Protein AF-A0A4S4LC01-F1 (afdb_monomer_lite)

Secondary structure (DSSP, 8-state):
----------------------------------------------------HHHHHHHHHHHHHHHHHHHHHHHHHHTTSS-------------S--PPPPPP---SPPPPSEEE-SSTTPPEEEE--HHHHHHHHHHHHS-------PPP---HHHHHHHHHSB--GGGTTPBPPPTTTHHHHHHHHHHHHTHHHH-TT--PPPPTTTTSGGGGS-SS----PPPPPBPTTSSBPTTSPPTTT--SSHHHHHHH-HHHHHHHHHHHHHHHHHHHTTSTHHHHHHHHHHHHHHHHHHHHTTT-S--BBPPEEEE----TT---SSSPPTT-EEEEETTEEE--TT----HHHHHHHHHHHHHHTBGGGGGGS-HHHHHHHTTSSS------EEE--S-----B-

Sequence (405 aa):
MPLTTLDKGKGKALPEPSHVLHASQFSSSTSSESDSDSDSDSSVSDSDDEVTQEYLDSLLEKARQSIVASARSEEDAVEKKRGDEEEIIDLEPHQENQEKLPPLDPGTLPNPYIILGPTRHDGPSTVRDLDAENTEQSTSSLVAPAPPAPPNQLTKKEKKALKANTAGKDWFDLPAPAEADLPRLHREVEALRLRNQLDPKRFYRKDEGEGKGVKGLPKYFAIGTIVSTSTPFGKGSGDNLTRAERKRTLVDELVDDAEAKRYAKKKFIELQSVRGAKGRGTLAAKKAARKAKCAREMATATGSDSFELYDLRVEVICPPGETIMCGAKPGDHFTIEGEMLRLPQGQGFSIYSLGAVLPLLAAKQRVEITDCEDWDQDFQAWGDNGRATTRKVGMNTGTPGASTT

Radius of gyration: 57.88 Å; chains: 1; bounding box: 144×108×137 Å

Organism: NCBI:txid1095465

pLDDT: mean 70.65, std 19.9, range [29.0, 97.69]

Foldseek 3Di:
DDDDDDDDDDDDDDDDDDDDDDDDDDDDDDDDDDDDDDDDDDDDDDDPDPDDPVVVVVVVVVVVVVVVVVVVVVVVVVVPPPDDDDDDDDDDDDDDDDDDPDDDDPDDDDDDQFCADPDPPGDGPDGHDPVVVVVVVVVVVPPPPDDPDDPDPDDPVVVVVLCVQFPDVVVPRQGFDDPVCCVVVLVQVVCVLCVCVQDVVDHDDHDPLSPVRPVSDDRGDDDDDDDFDQDPVRDGDPPDDDPVLDDPGPVVNCVPDPVSVVVCVVVVVVVCVVVVCVDPVVVVVVVVVLVVVLVVLVVVVPPDPWFAFFKKKFFQAFDPPADAPFPADGGQIWIQQPNDIGGDPPGDDGPVLCVVCVVCRVVVRGPRNPPSPPCVVVVVVVCPPRHRHRDDIDTDPPDGPDDID

InterPro domains:
  IPR014810 Fcf2 pre-rRNA processing, C-terminal [PF08698] (164-267)
  IPR039883 Fcf2/DNTTIP2 [PTHR21686] (24-293)

Structure (mmCIF, N/CA/C/O backbone):
data_AF-A0A4S4LC01-F1
#
_entry.id   AF-A0A4S4LC01-F1
#
loop_
_atom_site.group_PDB
_atom_site.id
_atom_site.type_symbol
_atom_site.label_atom_id
_atom_site.label_alt_id
_atom_site.label_comp_id
_atom_site.label_asym_id
_atom_site.label_entity_id
_atom_site.label_seq_id
_atom_site.pdbx_PDB_ins_code
_atom_site.Cartn_x
_atom_site.Cartn_y
_atom_site.Cartn_z
_atom_site.occupancy
_atom_site.B_iso_or_equiv
_atom_site.auth_seq_id
_atom_site.auth_comp_id
_atom_site.auth_asym_id
_atom_site.auth_atom_id
_atom_site.pdbx_PDB_model_num
ATOM 1 N N . MET A 1 1 ? -0.162 52.546 9.660 1.00 31.88 1 MET A N 1
ATOM 2 C CA . MET A 1 1 ? -0.339 53.462 8.511 1.00 31.88 1 MET A CA 1
ATOM 3 C C . MET A 1 1 ? 0.711 53.089 7.472 1.00 31.88 1 MET A C 1
ATOM 5 O O . MET A 1 1 ? 1.859 53.013 7.893 1.00 31.88 1 MET A O 1
ATOM 9 N N . PRO A 1 2 ? 0.432 52.955 6.166 1.00 48.47 2 PRO A N 1
ATOM 10 C CA . PRO A 1 2 ? -0.774 52.495 5.446 1.00 48.47 2 PRO A CA 1
ATOM 11 C C . PRO A 1 2 ? -0.431 51.385 4.383 1.00 48.47 2 PRO A C 1
ATOM 13 O O . PRO A 1 2 ? 0.737 51.213 4.064 1.00 48.47 2 PRO A O 1
ATOM 16 N N . LEU A 1 3 ? -1.365 50.474 4.024 1.00 38.81 3 LEU A N 1
ATOM 17 C CA . LEU A 1 3 ? -2.082 50.327 2.712 1.00 38.81 3 LEU A CA 1
ATOM 18 C C . LEU A 1 3 ? -1.184 49.855 1.519 1.00 38.81 3 LEU A C 1
ATOM 20 O O . LEU A 1 3 ? -0.076 50.344 1.393 1.00 38.81 3 LEU A O 1
ATOM 24 N N . THR A 1 4 ? -1.511 48.963 0.561 1.00 44.16 4 THR A N 1
ATOM 25 C CA . THR A 1 4 ? -2.768 48.377 0.030 1.00 44.16 4 THR A CA 1
ATOM 26 C C . THR A 1 4 ? -2.481 47.426 -1.166 1.00 44.16 4 THR A C 1
ATOM 28 O O . THR A 1 4 ? -1.551 47.691 -1.921 1.00 44.16 4 THR A O 1
ATOM 31 N N . THR A 1 5 ? -3.403 46.470 -1.423 1.00 43.75 5 THR A N 1
ATOM 32 C CA . THR A 1 5 ? -3.877 45.912 -2.738 1.00 43.75 5 THR A CA 1
ATOM 33 C C . THR A 1 5 ? -2.944 44.963 -3.539 1.00 43.75 5 THR A C 1
ATOM 35 O O . THR A 1 5 ? -1.737 45.129 -3.504 1.00 43.75 5 THR A O 1
ATOM 38 N N . LEU A 1 6 ? -3.384 43.916 -4.265 1.00 45.28 6 LEU A N 1
ATOM 39 C CA . LEU A 1 6 ? -4.557 43.757 -5.142 1.00 45.28 6 LEU A CA 1
ATOM 40 C C . LEU A 1 6 ? -5.088 42.307 -5.253 1.00 45.28 6 LEU A C 1
ATOM 42 O O . LEU A 1 6 ? -4.345 41.329 -5.251 1.00 45.28 6 LEU A O 1
ATOM 46 N N . ASP A 1 7 ? -6.401 42.271 -5.461 1.00 41.47 7 ASP A N 1
ATOM 47 C CA . ASP A 1 7 ? -7.316 41.199 -5.852 1.00 41.47 7 ASP A CA 1
ATOM 48 C C . ASP A 1 7 ? -7.163 40.786 -7.337 1.00 41.47 7 ASP A C 1
ATOM 50 O O . ASP A 1 7 ? -6.846 41.627 -8.189 1.00 41.47 7 ASP A O 1
ATOM 54 N N . LYS A 1 8 ? -7.450 39.518 -7.679 1.00 44.72 8 LYS A N 1
ATOM 55 C CA . LYS A 1 8 ? -7.863 39.143 -9.046 1.00 44.72 8 LYS A CA 1
ATOM 56 C C . LYS A 1 8 ? -8.691 37.851 -9.066 1.00 44.72 8 LYS A C 1
ATOM 58 O O . LYS A 1 8 ? -8.165 36.756 -9.259 1.00 44.72 8 LYS A O 1
ATOM 63 N N . GLY A 1 9 ? -10.006 37.993 -8.931 1.00 37.78 9 GLY A N 1
ATOM 64 C CA . GLY A 1 9 ? -10.973 36.965 -9.318 1.00 37.78 9 GLY A CA 1
ATOM 65 C C . GLY A 1 9 ? -11.074 36.751 -10.839 1.00 37.78 9 GLY A C 1
ATOM 66 O O . GLY A 1 9 ? -10.815 37.651 -11.645 1.00 37.78 9 GLY A O 1
ATOM 67 N N . LYS A 1 10 ? -11.504 35.547 -11.240 1.00 41.69 10 LYS A N 1
ATOM 68 C CA . LYS A 1 10 ? -12.071 35.270 -12.570 1.00 41.69 10 LYS A CA 1
ATOM 69 C C . LYS A 1 10 ? -13.048 34.093 -12.478 1.00 41.69 10 LYS A C 1
ATOM 71 O O . LYS A 1 10 ? -12.635 32.951 -12.322 1.00 41.69 10 LYS A O 1
ATOM 76 N N . GLY A 1 11 ? -14.342 34.399 -12.552 1.00 37.59 11 GLY A N 1
ATOM 77 C CA . GLY A 1 11 ? -15.431 33.436 -12.718 1.00 37.59 11 GLY A CA 1
ATOM 78 C C . GLY A 1 11 ? -16.158 33.646 -14.051 1.00 37.59 11 GLY A C 1
ATOM 79 O O . GLY A 1 11 ? -16.196 34.770 -14.554 1.00 37.59 11 GLY A O 1
ATOM 80 N N . LYS A 1 12 ? -16.689 32.548 -14.610 1.00 33.56 12 LYS A N 1
ATOM 81 C CA . LYS A 1 12 ? -17.788 32.381 -15.601 1.00 33.56 12 LYS A CA 1
ATOM 82 C C . LYS A 1 12 ? -17.658 30.963 -16.191 1.00 33.56 12 LYS A C 1
ATOM 84 O O . LYS A 1 12 ? -16.534 30.538 -16.411 1.00 33.56 12 LYS A O 1
ATOM 89 N N . ALA A 1 13 ? -18.686 30.190 -16.534 1.00 33.88 13 ALA A N 1
ATOM 90 C CA . ALA A 1 13 ? -20.144 30.268 -16.433 1.00 33.88 13 ALA A CA 1
ATOM 91 C C . ALA A 1 13 ? -20.704 28.850 -16.711 1.00 33.88 13 ALA A C 1
ATOM 93 O O . ALA A 1 13 ? -20.060 28.068 -17.409 1.00 33.88 13 ALA A O 1
ATOM 94 N N . LEU A 1 14 ? -21.896 28.559 -16.184 1.00 39.09 14 LEU A N 1
ATOM 95 C CA . LEU A 1 14 ? -22.759 27.421 -16.543 1.00 39.09 14 LEU A CA 1
ATOM 96 C C . LEU A 1 14 ? -23.264 27.521 -17.996 1.00 39.09 14 LEU A C 1
ATOM 98 O O . LEU A 1 14 ? -23.320 28.625 -18.550 1.00 39.09 14 LEU A O 1
ATOM 102 N N . PRO A 1 15 ? -23.714 26.394 -18.573 1.00 47.09 15 PRO A N 1
ATOM 103 C CA . PRO A 1 15 ? -25.130 26.337 -18.946 1.00 47.09 15 PRO A CA 1
ATOM 104 C C . PRO A 1 15 ? -25.847 25.024 -18.563 1.00 47.09 15 PRO A C 1
ATOM 106 O O . PRO A 1 15 ? -25.236 23.972 -18.394 1.00 47.09 15 PRO A O 1
ATOM 109 N N . GLU A 1 16 ? -27.165 25.173 -18.430 1.00 37.38 16 GLU A N 1
ATOM 110 C CA . GLU A 1 16 ? -28.229 24.232 -18.037 1.00 37.38 16 GLU A CA 1
ATOM 111 C C . GLU A 1 16 ? -28.515 23.087 -19.051 1.00 37.38 16 GLU A C 1
ATOM 113 O O . GLU A 1 16 ? -28.022 23.125 -20.184 1.00 37.38 16 GLU A O 1
ATOM 118 N N . PRO A 1 17 ? -29.312 22.065 -18.656 1.00 46.53 17 PRO A N 1
ATOM 119 C CA . PRO A 1 17 ? -29.420 20.762 -19.309 1.00 46.53 17 PRO A CA 1
ATOM 120 C C . PRO A 1 17 ? -30.571 20.665 -20.324 1.00 46.53 17 PRO A C 1
ATOM 122 O O . PRO A 1 17 ? -31.572 21.373 -20.243 1.00 46.53 17 PRO A O 1
ATOM 125 N N . SER A 1 18 ? -30.463 19.710 -21.253 1.00 34.94 18 SER A N 1
ATOM 126 C CA . SER A 1 18 ? -31.566 19.298 -22.131 1.00 34.94 18 SER A CA 1
ATOM 127 C C . SER A 1 18 ? -31.910 17.822 -21.913 1.00 34.94 18 SER A C 1
ATOM 129 O O . SER A 1 18 ? -31.060 16.939 -22.000 1.00 34.94 18 SER A O 1
ATOM 131 N N . HIS A 1 19 ? -33.182 17.584 -21.592 1.00 33.78 19 HIS A N 1
ATOM 132 C CA . HIS A 1 19 ? -33.854 16.288 -21.585 1.00 33.78 19 HIS A CA 1
ATOM 133 C C . HIS A 1 19 ? 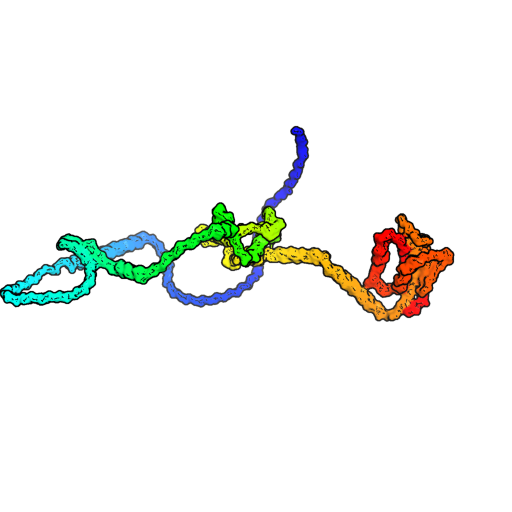-34.205 15.871 -23.017 1.00 33.78 19 HIS A C 1
ATOM 135 O O . HIS A 1 19 ? -34.860 16.652 -23.701 1.00 33.78 19 HIS A O 1
ATOM 141 N N . VAL A 1 20 ? -33.915 14.625 -23.414 1.00 32.06 20 VAL A N 1
ATOM 142 C CA . VAL A 1 20 ? -34.730 13.871 -24.390 1.00 32.06 20 VAL A CA 1
ATOM 143 C C . VAL A 1 20 ? -34.716 12.378 -24.029 1.00 32.06 20 VAL A C 1
ATOM 145 O O . VAL A 1 20 ? -33.681 11.817 -23.677 1.00 32.06 20 VAL A O 1
ATOM 148 N N . LEU A 1 21 ? -35.908 11.781 -24.077 1.00 30.89 21 LEU A N 1
ATOM 149 C CA . LEU A 1 21 ? -36.285 10.402 -23.750 1.00 30.89 21 LEU A CA 1
ATOM 150 C C . LEU A 1 21 ? -36.171 9.437 -24.951 1.00 30.89 21 LEU A C 1
ATOM 152 O O . LEU A 1 21 ? -36.138 9.885 -26.094 1.00 30.89 21 LEU A O 1
ATOM 156 N N . HIS A 1 22 ? -36.324 8.141 -24.630 1.00 29.25 22 HIS A N 1
ATOM 157 C CA . HIS A 1 22 ? -36.498 6.925 -25.457 1.00 29.25 22 HIS A CA 1
ATOM 158 C C . HIS A 1 22 ? -35.213 6.190 -25.866 1.00 29.25 22 HIS A C 1
ATOM 160 O O . HIS A 1 22 ? -34.226 6.817 -26.216 1.00 29.25 22 HIS A O 1
ATOM 166 N N . ALA A 1 23 ? -35.153 4.861 -25.970 1.00 29.00 23 ALA A N 1
ATOM 167 C CA . ALA A 1 23 ? -35.898 3.697 -25.467 1.00 29.00 23 ALA A CA 1
ATOM 168 C C . ALA A 1 23 ? -35.229 2.470 -26.128 1.00 29.00 23 ALA A C 1
ATOM 170 O O . ALA A 1 23 ? -34.835 2.578 -27.285 1.00 29.00 23 ALA A O 1
ATOM 171 N N . SER A 1 24 ? -35.226 1.312 -25.444 1.00 32.03 24 SER A N 1
ATOM 172 C CA . SER A 1 24 ? -35.068 -0.069 -25.980 1.00 32.03 24 SER A CA 1
ATOM 173 C C . SER A 1 24 ? -33.744 -0.441 -26.689 1.00 32.03 24 SER A C 1
ATOM 175 O O . SER A 1 24 ? -33.171 0.376 -27.387 1.00 32.03 24 SER A O 1
ATOM 177 N N . GLN A 1 25 ? -33.174 -1.651 -26.648 1.00 29.80 25 GLN A N 1
ATOM 178 C CA . GLN A 1 25 ? -33.437 -2.973 -26.048 1.00 29.80 25 GLN A CA 1
ATOM 179 C C . GLN A 1 25 ? -32.211 -3.885 -26.385 1.00 29.80 25 GLN A C 1
ATOM 181 O O . GLN A 1 25 ? -31.361 -3.476 -27.173 1.00 29.80 25 GLN A O 1
ATOM 186 N N . PHE A 1 26 ? -32.210 -5.128 -25.861 1.00 29.45 26 PHE A N 1
ATOM 187 C CA . PHE A 1 26 ? -31.339 -6.310 -26.121 1.00 29.45 26 PHE A CA 1
ATOM 188 C C . PHE A 1 26 ? -30.056 -6.427 -25.262 1.00 29.45 26 PHE A C 1
ATOM 190 O O . PHE A 1 26 ? -29.102 -5.683 -25.448 1.00 29.45 26 PHE A O 1
ATOM 197 N N . SER A 1 27 ? -30.079 -7.188 -24.147 1.00 31.52 27 SER A N 1
ATOM 198 C CA . SER A 1 27 ? -29.925 -8.667 -23.963 1.00 31.52 27 SER A CA 1
ATOM 199 C C . SER A 1 27 ? -28.463 -9.130 -24.118 1.00 31.52 27 SER A C 1
ATOM 201 O O . SER A 1 27 ? -27.806 -8.698 -25.051 1.00 31.52 27 SER A O 1
ATOM 203 N N . SER A 1 28 ? -27.867 -10.007 -23.308 1.00 32.81 28 SER A N 1
ATOM 204 C CA . SER A 1 28 ? -28.393 -11.228 -22.686 1.00 32.81 28 SER A CA 1
ATOM 205 C C . SER A 1 28 ? -27.539 -11.654 -21.480 1.00 32.81 28 SER A C 1
ATOM 207 O O . SER A 1 28 ? -26.310 -11.676 -21.556 1.00 32.81 28 SER A O 1
ATOM 209 N N . SER A 1 29 ? -28.208 -12.045 -20.401 1.00 32.53 29 SER A N 1
ATOM 210 C CA . SER A 1 29 ? -27.689 -12.751 -19.230 1.00 32.53 29 SER A CA 1
ATOM 211 C C . SER A 1 29 ? -27.682 -14.268 -19.461 1.00 32.53 29 SER A C 1
ATOM 213 O O . SER A 1 29 ? -28.553 -14.801 -20.144 1.00 32.53 29 SER A O 1
ATOM 215 N N . THR A 1 30 ? -26.727 -14.969 -18.848 1.00 36.34 30 THR A N 1
ATOM 216 C CA . THR A 1 30 ? -26.763 -16.426 -18.657 1.00 36.34 30 THR A CA 1
ATOM 217 C C . THR A 1 30 ? -26.723 -16.708 -17.156 1.00 36.34 30 THR A C 1
ATOM 219 O O . THR A 1 30 ? -25.659 -16.631 -16.541 1.00 36.34 30 THR A O 1
ATOM 222 N N . SER A 1 31 ? -27.877 -17.002 -16.568 1.00 35.31 31 SER A N 1
ATOM 223 C CA . SER A 1 31 ? -28.020 -17.600 -15.239 1.00 35.31 31 SER A CA 1
ATOM 224 C C . SER A 1 31 ? -28.589 -19.006 -15.419 1.00 35.31 31 SER A C 1
ATOM 226 O O . SER A 1 31 ? -29.489 -19.228 -16.225 1.00 35.31 31 SER A O 1
ATOM 228 N N . SER A 1 32 ? -27.993 -19.966 -14.720 1.00 35.75 32 SER A N 1
ATOM 229 C CA . SER A 1 32 ? -28.480 -21.340 -14.604 1.00 35.75 32 SER A CA 1
ATOM 230 C C . SER A 1 32 ? -28.806 -21.535 -13.136 1.00 35.75 32 SER A C 1
ATOM 232 O O . SER A 1 32 ? -27.911 -21.537 -12.294 1.00 35.75 32 SER A O 1
ATOM 234 N N . GLU A 1 33 ? -30.098 -21.602 -12.850 1.00 35.25 33 GLU A N 1
ATOM 235 C CA . GLU A 1 33 ? -30.651 -21.847 -11.524 1.00 35.25 33 GLU A CA 1
ATOM 236 C C . GLU A 1 33 ? -31.320 -23.222 -11.578 1.00 35.25 33 GLU A C 1
ATOM 238 O O . GLU A 1 33 ? -31.862 -23.632 -12.609 1.00 35.25 33 GLU A O 1
ATOM 243 N N . SER A 1 34 ? -31.178 -23.992 -10.509 1.00 34.97 34 SER A N 1
ATOM 244 C CA . SER A 1 34 ? -31.806 -25.297 -10.346 1.00 34.97 34 SER A CA 1
ATOM 245 C C . SER A 1 34 ? -32.346 -25.343 -8.930 1.00 34.97 34 SER A C 1
ATOM 247 O O . SER A 1 34 ? -31.584 -25.514 -7.980 1.00 34.97 34 SER A O 1
ATOM 249 N N . ASP A 1 35 ? -33.654 -25.141 -8.833 1.00 34.28 35 ASP A N 1
ATOM 250 C CA . ASP A 1 35 ? -34.466 -25.386 -7.653 1.00 34.28 35 ASP A CA 1
ATOM 251 C C . ASP A 1 35 ? -34.874 -26.864 -7.594 1.00 34.28 35 ASP A C 1
ATOM 253 O O . ASP A 1 35 ? -34.989 -27.563 -8.607 1.00 34.28 35 ASP A O 1
ATOM 257 N N . SER A 1 36 ? -35.085 -27.360 -6.382 1.00 37.19 36 SER A N 1
ATOM 258 C CA . SER A 1 36 ? -35.841 -28.582 -6.134 1.00 37.19 36 SER A CA 1
ATOM 259 C C . SER A 1 36 ? -36.666 -28.381 -4.875 1.00 37.19 36 SER A C 1
ATOM 261 O O . SER A 1 36 ? -36.130 -28.319 -3.768 1.00 37.19 36 SER A O 1
ATOM 263 N N . ASP A 1 37 ? -37.967 -28.270 -5.110 1.00 37.41 37 ASP A N 1
ATOM 264 C CA . ASP A 1 37 ? -39.054 -28.215 -4.146 1.00 37.41 37 ASP A CA 1
ATOM 265 C C . ASP A 1 37 ? -39.381 -29.597 -3.564 1.00 37.41 37 ASP A C 1
ATOM 267 O O . ASP A 1 37 ? -39.192 -30.639 -4.202 1.00 37.41 37 ASP A O 1
ATOM 271 N N . SER A 1 38 ? -39.966 -29.601 -2.367 1.00 37.34 38 SER A N 1
ATOM 272 C CA . SER A 1 38 ? -41.023 -30.553 -2.016 1.00 37.34 38 SER A CA 1
ATOM 273 C C . SER A 1 38 ? -41.898 -29.985 -0.904 1.00 37.34 38 SER A C 1
ATOM 275 O O . SER A 1 38 ? -41.454 -29.790 0.229 1.00 37.34 38 SER A O 1
ATOM 277 N N . ASP A 1 39 ? -43.148 -29.755 -1.290 1.00 37.88 39 ASP A N 1
ATOM 278 C CA . ASP A 1 39 ? -44.285 -29.293 -0.506 1.00 37.88 39 ASP A CA 1
ATOM 279 C C . ASP A 1 39 ? -44.906 -30.382 0.381 1.00 37.88 39 ASP A C 1
ATOM 281 O O . ASP A 1 39 ? -44.820 -31.587 0.123 1.00 37.88 39 ASP A O 1
ATOM 285 N N . SER A 1 40 ? -45.663 -29.939 1.384 1.00 37.62 40 SER A N 1
ATOM 286 C CA . SER A 1 40 ? -46.911 -30.603 1.767 1.00 37.62 40 SER A CA 1
ATOM 287 C C . SER A 1 40 ? -47.914 -29.568 2.267 1.00 37.62 40 SER A C 1
ATOM 289 O O . SER A 1 40 ? -47.728 -28.938 3.307 1.00 37.62 40 SER A O 1
ATOM 291 N N . ASP A 1 41 ? -48.963 -29.423 1.463 1.00 42.91 41 ASP A N 1
ATOM 292 C CA . ASP A 1 41 ? -50.155 -28.602 1.632 1.00 42.91 41 ASP A CA 1
ATOM 293 C C . ASP A 1 41 ? -51.003 -28.987 2.853 1.00 42.91 41 ASP A C 1
ATOM 295 O O . ASP A 1 41 ? -51.265 -30.164 3.115 1.00 42.91 41 ASP A O 1
ATOM 299 N N . SER A 1 42 ? -51.599 -27.976 3.488 1.00 34.59 42 SER A N 1
ATOM 300 C CA . SER A 1 42 ? -52.996 -28.088 3.907 1.00 34.59 42 SER A CA 1
ATOM 301 C C . SER A 1 42 ? -53.696 -26.752 3.678 1.00 34.59 42 SER A C 1
ATOM 303 O O . SER A 1 42 ? -53.403 -25.752 4.332 1.00 34.59 42 SER A O 1
ATOM 305 N N . SER A 1 43 ? -54.619 -26.765 2.726 1.00 45.53 43 SER A N 1
ATOM 306 C CA . SER A 1 43 ? -55.471 -25.658 2.322 1.00 45.53 43 SER A CA 1
ATOM 307 C C . SER A 1 43 ? -56.417 -25.199 3.433 1.00 45.53 43 SER A C 1
ATOM 309 O O . SER A 1 43 ? -57.161 -26.010 3.989 1.00 45.53 43 SER A O 1
ATOM 311 N N . VAL A 1 44 ? -56.522 -23.889 3.626 1.00 38.94 44 VAL A N 1
ATOM 312 C CA . VAL A 1 44 ? -57.769 -23.252 4.056 1.00 38.94 44 VAL A CA 1
ATOM 313 C C . VAL A 1 44 ? -57.952 -21.984 3.232 1.00 38.94 44 VAL A C 1
ATOM 315 O O . VAL A 1 44 ? -57.072 -21.135 3.139 1.00 38.94 44 VAL A O 1
ATOM 318 N N . SER A 1 45 ? -59.090 -21.959 2.549 1.00 42.19 45 SER A N 1
ATOM 319 C CA . SER A 1 45 ? -59.569 -20.903 1.673 1.00 42.19 45 SER A CA 1
ATOM 320 C C . SER A 1 45 ? -59.956 -19.695 2.522 1.00 42.19 45 SER A C 1
ATOM 322 O O . SER A 1 45 ? -60.908 -19.783 3.295 1.00 42.19 45 SER A O 1
ATOM 324 N N . ASP A 1 46 ? -59.231 -18.589 2.381 1.00 40.03 46 ASP A N 1
ATOM 325 C CA . ASP A 1 46 ? -59.594 -17.299 2.967 1.00 40.03 46 ASP A CA 1
ATOM 326 C C . ASP A 1 46 ? -60.625 -16.648 2.035 1.00 40.03 46 ASP A C 1
ATOM 328 O O . ASP A 1 46 ? -60.337 -16.333 0.879 1.00 40.03 46 ASP A O 1
ATOM 332 N N . SER A 1 47 ? -61.879 -16.602 2.480 1.00 45.03 47 SER A N 1
ATOM 333 C CA . SER A 1 47 ? -62.938 -15.829 1.834 1.00 45.03 47 SER A CA 1
ATOM 334 C C . SER A 1 47 ? -63.191 -14.620 2.717 1.00 45.03 47 SER A C 1
ATOM 336 O O . SER A 1 47 ? -63.666 -14.766 3.841 1.00 45.03 47 SER A O 1
ATOM 338 N N . ASP A 1 48 ? -62.823 -13.445 2.211 1.00 50.56 48 ASP A N 1
ATOM 339 C CA . ASP A 1 48 ? -63.124 -12.147 2.806 1.00 50.56 48 ASP A CA 1
ATOM 340 C C . ASP A 1 48 ? -64.646 -11.909 2.778 1.00 50.56 48 ASP A C 1
ATOM 342 O O . ASP A 1 48 ? -65.177 -11.269 1.869 1.00 50.56 48 ASP A O 1
ATOM 346 N N . ASP A 1 49 ? -65.368 -12.446 3.760 1.00 52.84 49 ASP A N 1
ATOM 347 C CA . ASP A 1 49 ? -66.742 -12.032 4.032 1.00 52.84 49 ASP A CA 1
ATOM 348 C C . ASP A 1 49 ? -66.703 -10.718 4.826 1.00 52.84 49 ASP A C 1
ATOM 350 O O . ASP A 1 49 ? -66.311 -10.666 5.996 1.00 52.84 49 ASP A O 1
ATOM 354 N N . GLU A 1 50 ? -67.096 -9.625 4.170 1.00 59.16 50 GLU A N 1
ATOM 355 C CA . GLU A 1 50 ? -67.267 -8.316 4.794 1.00 59.16 50 GLU A CA 1
ATOM 356 C C . GLU A 1 50 ? -68.184 -8.438 6.024 1.00 59.16 50 GLU A C 1
ATOM 358 O O . GLU A 1 50 ? -69.311 -8.930 5.943 1.00 59.16 50 GLU A O 1
ATOM 363 N N . VAL A 1 51 ? -67.692 -7.991 7.185 1.00 66.38 51 VAL A N 1
ATOM 364 C CA . VAL A 1 51 ? -68.390 -8.064 8.477 1.00 66.38 51 VAL A CA 1
ATOM 365 C C . VAL A 1 51 ? -69.656 -7.207 8.429 1.00 66.38 51 VAL A C 1
ATOM 367 O O . VAL A 1 51 ? -69.641 -6.011 8.724 1.00 66.38 51 VAL A O 1
ATOM 370 N N . THR A 1 52 ? -70.771 -7.819 8.044 1.00 79.31 52 THR A N 1
ATOM 371 C CA . THR A 1 52 ? -72.086 -7.183 8.084 1.00 79.31 52 THR A CA 1
ATOM 372 C C . THR A 1 52 ? -72.592 -7.130 9.523 1.00 79.31 52 THR A C 1
ATOM 374 O O . THR A 1 52 ? -72.339 -8.017 10.342 1.00 79.31 52 THR A O 1
ATOM 377 N N . GLN A 1 53 ? -73.316 -6.065 9.857 1.00 80.69 53 GLN A N 1
ATOM 378 C CA . GLN A 1 53 ? -73.821 -5.841 11.213 1.00 80.69 53 GLN A CA 1
ATOM 379 C C . GLN A 1 53 ? -74.775 -6.963 11.666 1.00 80.69 53 GLN A C 1
ATOM 381 O O . GLN A 1 53 ? -74.759 -7.360 12.827 1.00 80.69 53 GLN A O 1
ATOM 386 N N . GLU A 1 54 ? -75.492 -7.571 10.719 1.00 82.94 54 GLU A N 1
ATOM 387 C CA . GLU A 1 54 ? -76.367 -8.725 10.949 1.00 82.94 54 GLU A CA 1
ATOM 388 C C . GLU A 1 54 ? -75.596 -9.989 11.373 1.00 82.94 54 GLU A C 1
ATOM 390 O O . GLU A 1 54 ? -76.090 -10.781 12.179 1.00 82.94 54 GLU A O 1
ATOM 395 N N . TYR A 1 55 ? -74.361 -10.175 10.891 1.00 86.19 55 TYR A N 1
ATOM 396 C CA . TYR A 1 55 ? -73.514 -11.300 11.295 1.00 86.19 55 TYR A CA 1
ATOM 397 C C . TYR A 1 55 ? -73.010 -11.148 12.737 1.00 86.19 55 TYR A C 1
ATOM 399 O O . TYR A 1 55 ? -72.988 -12.119 13.497 1.00 86.19 55 TYR A O 1
ATOM 407 N N . LEU A 1 56 ? -72.666 -9.922 13.148 1.00 89.44 56 LEU A N 1
ATOM 408 C CA . LEU A 1 56 ? -72.289 -9.627 14.534 1.00 89.44 56 LEU A CA 1
ATOM 409 C C . LEU A 1 56 ? -73.471 -9.797 15.492 1.00 89.44 56 LEU A C 1
ATOM 411 O O . LEU A 1 56 ? -73.301 -10.378 16.566 1.00 89.44 56 LEU A O 1
ATOM 415 N N . ASP A 1 57 ? -74.663 -9.355 15.088 1.00 91.56 57 ASP A N 1
ATOM 416 C CA . ASP A 1 57 ? -75.882 -9.522 15.879 1.00 91.56 57 ASP A CA 1
ATOM 417 C C . ASP A 1 57 ? -76.249 -11.009 16.025 1.00 91.56 57 ASP A C 1
ATOM 419 O O . ASP A 1 57 ? -76.514 -11.468 17.137 1.00 91.56 57 ASP A O 1
ATOM 423 N N . SER A 1 58 ? -76.129 -11.801 14.952 1.00 92.12 58 SER A N 1
ATOM 424 C CA . SER A 1 58 ? -76.284 -13.266 14.984 1.00 92.12 58 SER A CA 1
ATOM 425 C C . SER A 1 58 ? -75.308 -13.942 15.958 1.00 92.12 58 SER A C 1
ATOM 427 O O . SER A 1 58 ? -75.689 -14.822 16.740 1.00 92.12 58 SER A O 1
ATOM 429 N N . LEU A 1 59 ? -74.045 -13.504 15.974 1.00 89.81 59 LEU A N 1
ATOM 430 C CA . LEU A 1 59 ? -73.025 -14.048 16.871 1.00 89.81 59 LEU A CA 1
ATOM 431 C C . LEU A 1 59 ? -73.295 -13.682 18.343 1.00 89.81 59 LEU A C 1
ATOM 433 O O . LEU A 1 59 ? -73.135 -14.525 19.231 1.00 89.81 59 LEU A O 1
ATOM 437 N N . LEU A 1 60 ? -73.763 -12.458 18.602 1.00 90.38 60 LEU A N 1
ATOM 438 C CA . LEU A 1 60 ? -74.195 -11.995 19.926 1.00 90.38 60 LEU A CA 1
ATOM 439 C C . LEU A 1 60 ? -75.422 -12.760 20.433 1.00 90.38 60 LEU A C 1
ATOM 441 O O . LEU A 1 60 ? -75.475 -13.137 21.606 1.00 90.38 60 LEU A O 1
ATOM 445 N N . GLU A 1 61 ? -76.392 -13.029 19.562 1.00 93.56 61 GLU A N 1
ATOM 446 C CA . GLU A 1 61 ? -77.584 -13.813 19.889 1.00 93.56 61 GLU A CA 1
ATOM 447 C C . GLU A 1 61 ? -77.208 -15.254 20.261 1.00 93.56 61 GLU A C 1
ATOM 449 O O . GLU A 1 61 ? -77.677 -15.795 21.266 1.00 93.56 61 GLU A O 1
ATOM 454 N N . LYS A 1 62 ? -76.273 -15.850 19.512 1.00 93.56 62 LYS A N 1
ATOM 455 C CA . LYS A 1 62 ? -75.744 -17.193 19.779 1.00 93.56 62 LYS A CA 1
ATOM 456 C C . LYS A 1 62 ? -74.986 -17.258 21.108 1.00 93.56 62 LYS A C 1
ATOM 458 O O . LYS A 1 62 ? -75.167 -18.207 21.873 1.00 93.56 62 LYS A O 1
ATOM 463 N N . ALA A 1 63 ? -74.203 -16.226 21.428 1.00 90.00 63 ALA A N 1
ATOM 464 C CA . ALA A 1 63 ? -73.532 -16.110 22.721 1.00 90.00 63 ALA A CA 1
ATOM 465 C C . ALA A 1 63 ? -74.543 -15.989 23.877 1.00 90.00 63 ALA A C 1
ATOM 467 O O . ALA A 1 63 ? -74.425 -16.699 24.877 1.00 90.00 63 ALA A O 1
ATOM 468 N N . ARG A 1 64 ? -75.601 -15.178 23.726 1.00 91.00 64 ARG A N 1
ATOM 469 C CA . ARG A 1 64 ? -76.678 -15.070 24.730 1.00 91.00 64 ARG A CA 1
ATOM 470 C C . ARG A 1 64 ? -77.384 -16.403 24.962 1.00 91.00 64 ARG A C 1
ATOM 472 O O . ARG A 1 64 ? -77.602 -16.776 26.111 1.00 91.00 64 ARG A O 1
ATOM 479 N N . GLN A 1 65 ? -77.688 -17.149 23.900 1.00 91.44 65 GLN A N 1
ATOM 480 C CA . GLN A 1 65 ? -78.299 -18.475 24.021 1.00 91.44 65 GLN A CA 1
ATOM 481 C C . GLN A 1 65 ? -77.383 -19.472 24.736 1.00 91.44 65 GLN A C 1
ATOM 483 O O . GLN A 1 65 ? -77.873 -20.253 25.547 1.00 91.44 65 GLN A O 1
ATOM 488 N N . SER A 1 66 ? -76.064 -19.415 24.512 1.00 83.50 66 SER A N 1
ATOM 489 C CA . SER A 1 66 ? -75.119 -20.263 25.250 1.00 83.50 66 SER A CA 1
ATOM 490 C C . SER A 1 66 ? -75.028 -19.917 26.735 1.00 83.50 66 SER A C 1
ATOM 492 O O . SER A 1 66 ? -74.953 -20.833 27.543 1.00 83.50 66 SER A O 1
ATOM 494 N N . ILE A 1 67 ? -75.119 -18.633 27.105 1.00 84.38 67 ILE A N 1
ATOM 495 C CA . ILE A 1 67 ? -75.129 -18.205 28.513 1.00 84.38 67 ILE A CA 1
ATOM 496 C C . ILE A 1 67 ? -76.429 -18.644 29.194 1.00 84.38 67 ILE A C 1
ATOM 498 O O . ILE A 1 67 ? -76.411 -19.096 30.331 1.00 84.38 67 ILE A O 1
ATOM 502 N N . VAL A 1 68 ? -77.569 -18.565 28.500 1.00 86.31 68 VAL A N 1
ATOM 503 C CA . VAL A 1 68 ? -78.843 -19.075 29.033 1.00 86.31 68 VAL A CA 1
ATOM 504 C C . VAL A 1 68 ? -78.819 -20.601 29.148 1.00 86.31 68 VAL A C 1
ATOM 506 O O . VAL A 1 68 ? -79.331 -21.145 30.121 1.00 86.31 68 VAL A O 1
ATOM 509 N N . ALA A 1 69 ? -78.212 -21.305 28.190 1.00 77.31 69 ALA A N 1
ATOM 510 C CA . ALA A 1 69 ? -78.045 -22.753 28.261 1.00 77.31 69 ALA A CA 1
ATOM 511 C C . ALA A 1 69 ? -77.093 -23.165 29.395 1.00 77.31 69 ALA A C 1
ATOM 513 O O . ALA A 1 69 ? -77.389 -24.124 30.104 1.00 77.31 69 ALA A O 1
ATOM 514 N N . SER A 1 70 ? -76.001 -22.421 29.614 1.00 75.62 70 SER A N 1
ATOM 515 C CA . SER A 1 70 ? -75.074 -22.681 30.716 1.00 75.62 70 SER A CA 1
ATOM 516 C C . SER A 1 70 ? -75.698 -22.349 32.071 1.00 75.62 70 SER A C 1
ATOM 518 O O . SER A 1 70 ? -75.584 -23.147 32.992 1.00 75.62 70 SER A O 1
ATOM 520 N N . ALA A 1 71 ? -76.443 -21.244 32.179 1.00 74.56 71 ALA A N 1
ATOM 521 C CA . ALA A 1 71 ? -77.178 -20.888 33.392 1.00 74.56 71 ALA A CA 1
ATOM 522 C C . ALA A 1 71 ? -78.256 -21.931 33.728 1.00 74.56 71 ALA A C 1
ATOM 524 O O . ALA A 1 71 ? -78.367 -22.342 34.875 1.00 74.56 71 ALA A O 1
ATOM 525 N N . ARG A 1 72 ? -78.980 -22.453 32.727 1.00 67.75 72 ARG A N 1
ATOM 526 C CA . ARG A 1 72 ? -79.911 -23.578 32.927 1.00 67.75 72 ARG A CA 1
ATOM 527 C C . ARG A 1 72 ? -79.195 -24.857 33.368 1.00 67.75 72 ARG A C 1
ATOM 529 O O . ARG A 1 72 ? -79.708 -25.566 34.223 1.00 67.75 72 ARG A O 1
ATOM 536 N N . SER A 1 73 ? -77.993 -25.128 32.850 1.00 58.88 73 SER A N 1
ATOM 537 C CA . SER A 1 73 ? -77.185 -26.269 33.307 1.00 58.88 73 SER A CA 1
ATOM 538 C C . SER A 1 73 ? -76.584 -26.084 34.708 1.00 58.88 73 SER A C 1
ATOM 540 O O . SER A 1 73 ? -76.300 -27.072 35.380 1.00 58.88 73 SER A O 1
ATOM 542 N N . GLU A 1 74 ? -76.414 -24.840 35.166 1.00 55.38 74 GLU A N 1
ATOM 543 C CA . GLU A 1 74 ? -75.989 -24.508 36.532 1.00 55.38 74 GLU A CA 1
ATOM 544 C C . GLU A 1 74 ? -77.168 -24.527 37.523 1.00 55.38 74 GLU A C 1
ATOM 546 O O . GLU A 1 74 ? -76.987 -24.944 38.666 1.00 55.38 74 GLU A O 1
ATOM 551 N N . GLU A 1 75 ? -78.387 -24.187 37.089 1.00 51.00 75 GLU A N 1
ATOM 552 C CA . GLU A 1 75 ? -79.617 -24.336 37.884 1.00 51.00 75 GLU A CA 1
ATOM 553 C C . GLU A 1 75 ? -79.992 -25.823 38.093 1.00 51.00 75 GLU A C 1
ATOM 555 O O . GLU A 1 75 ? -80.294 -26.216 39.221 1.00 51.00 75 GLU A O 1
ATOM 560 N N . ASP A 1 76 ? -79.810 -26.688 37.083 1.00 47.31 76 ASP A N 1
ATOM 561 C CA . ASP A 1 76 ? -79.979 -28.154 37.200 1.00 47.31 76 ASP A CA 1
ATOM 562 C C . ASP A 1 76 ? -78.880 -28.845 38.052 1.00 47.31 76 ASP A C 1
ATOM 564 O O . ASP A 1 76 ? -79.026 -30.000 38.468 1.00 47.31 76 ASP A O 1
ATOM 568 N N . ALA A 1 77 ? -77.770 -28.154 38.352 1.00 48.34 77 ALA A N 1
ATOM 569 C CA . ALA A 1 77 ? -76.677 -28.660 39.193 1.00 48.34 77 ALA A CA 1
ATOM 570 C C . ALA A 1 77 ? -76.776 -28.222 40.670 1.00 48.34 77 ALA A C 1
ATOM 572 O O . ALA A 1 77 ? -76.113 -28.810 41.531 1.00 48.34 77 ALA A O 1
ATOM 573 N N . VAL A 1 78 ? -77.625 -27.237 40.990 1.00 43.59 78 VAL A N 1
ATOM 574 C CA . VAL A 1 78 ? -77.850 -26.746 42.365 1.00 43.59 78 VAL A CA 1
ATOM 575 C C . VAL A 1 78 ? -79.080 -27.393 43.030 1.00 43.59 78 VAL A C 1
ATOM 577 O O . VAL A 1 78 ? -79.163 -27.414 44.258 1.00 43.59 78 VAL A O 1
ATOM 580 N N . GLU A 1 79 ? -79.951 -28.077 42.279 1.00 44.47 79 GLU A N 1
ATOM 581 C CA . GLU A 1 79 ? -81.008 -28.949 42.835 1.00 44.47 79 GLU A CA 1
ATOM 582 C C . GLU A 1 79 ? -80.532 -30.363 43.240 1.00 44.47 79 GLU A C 1
ATOM 584 O O . GLU A 1 79 ? -81.311 -31.156 43.763 1.00 44.47 79 GLU A O 1
ATOM 589 N N . LYS A 1 80 ? -79.236 -30.686 43.094 1.00 43.41 80 LYS A N 1
ATOM 590 C CA . LYS A 1 80 ? -78.669 -32.009 43.442 1.00 43.41 80 LYS A CA 1
ATOM 591 C C . LYS A 1 80 ? -77.675 -32.012 44.609 1.00 43.41 80 LYS A C 1
ATOM 593 O O . LYS A 1 80 ? -76.841 -32.910 44.722 1.00 43.41 80 LYS A O 1
ATOM 598 N N . LYS A 1 81 ? -77.767 -31.016 45.498 1.00 36.59 81 LYS A N 1
ATOM 599 C CA . LYS A 1 81 ? -77.022 -30.986 46.773 1.00 36.59 81 LYS A CA 1
ATOM 600 C C . LYS A 1 81 ? -77.789 -30.294 47.911 1.00 36.59 81 LYS A C 1
ATOM 602 O O . LYS A 1 81 ? -77.232 -29.507 48.673 1.00 36.59 81 LYS A O 1
ATOM 607 N N . ARG A 1 82 ? -79.082 -30.603 48.028 1.00 39.25 82 ARG A N 1
ATOM 608 C CA . ARG A 1 82 ? -79.906 -30.390 49.227 1.00 39.25 82 ARG A CA 1
ATOM 609 C C . ARG A 1 82 ? -80.843 -31.585 49.380 1.00 39.25 82 ARG A C 1
ATOM 611 O O . ARG A 1 82 ? -81.797 -31.703 48.623 1.00 39.25 82 ARG A O 1
ATOM 618 N N . GLY A 1 83 ? -80.547 -32.451 50.341 1.00 32.62 83 GLY A N 1
ATOM 619 C CA . GLY A 1 83 ? -81.370 -33.608 50.677 1.00 32.62 83 GLY A CA 1
ATOM 620 C C . GLY A 1 83 ? -80.509 -34.827 50.953 1.00 32.62 83 GLY A C 1
ATOM 621 O O . GLY A 1 83 ? -80.295 -35.610 50.046 1.00 32.62 83 GLY A O 1
ATOM 622 N N . ASP A 1 84 ? -79.994 -34.914 52.176 1.00 35.00 84 ASP A N 1
ATOM 623 C CA . ASP A 1 84 ? -79.722 -36.167 52.888 1.00 35.00 84 ASP A CA 1
ATOM 624 C C . ASP A 1 84 ? -79.730 -35.795 54.380 1.00 35.00 84 ASP A C 1
ATOM 626 O O . ASP A 1 84 ? -78.702 -35.499 54.990 1.00 35.00 84 ASP A O 1
ATOM 630 N N . GLU A 1 85 ? -80.943 -35.680 54.925 1.00 36.81 85 GLU A N 1
ATOM 631 C CA . GLU A 1 85 ? -81.206 -35.664 56.361 1.00 36.81 85 GLU A CA 1
ATOM 632 C C . GLU A 1 85 ? -81.525 -37.105 56.796 1.00 36.81 85 GLU A C 1
ATOM 634 O O . GLU A 1 85 ? -82.404 -37.747 56.231 1.00 36.81 85 GLU A O 1
ATOM 639 N N . GLU A 1 86 ? -80.749 -37.576 57.773 1.00 37.56 86 GLU A N 1
ATOM 640 C CA . GLU A 1 86 ? -81.135 -38.417 58.916 1.00 37.56 86 GLU A CA 1
ATOM 641 C C . GLU A 1 86 ? -81.945 -39.713 58.684 1.00 37.56 86 GLU A C 1
ATOM 643 O O . GLU A 1 86 ? -83.167 -39.706 58.579 1.00 37.56 86 GLU A O 1
ATOM 648 N N . GLU A 1 87 ? -81.269 -40.858 58.853 1.00 38.97 87 GLU A N 1
ATOM 649 C CA . GLU A 1 87 ? -81.872 -42.039 59.486 1.00 38.97 87 GLU A CA 1
ATOM 650 C C . GLU A 1 87 ? -81.090 -42.393 60.759 1.00 38.97 87 GLU A C 1
ATOM 652 O O . GLU A 1 87 ? -79.935 -42.827 60.738 1.00 38.97 87 GLU A O 1
ATOM 657 N N . ILE A 1 88 ? -81.750 -42.145 61.889 1.00 38.03 88 ILE A N 1
ATOM 658 C CA . ILE A 1 88 ? -81.347 -42.490 63.251 1.00 38.03 88 ILE A CA 1
ATOM 659 C C . ILE A 1 88 ? -81.612 -43.987 63.444 1.00 38.03 88 ILE A C 1
ATOM 661 O O . ILE A 1 88 ? -82.757 -44.430 63.385 1.00 38.03 88 ILE A O 1
ATOM 665 N N . ILE A 1 89 ? -80.559 -44.770 63.683 1.00 37.25 89 ILE A N 1
ATOM 666 C CA . ILE A 1 89 ? -80.685 -46.152 64.154 1.00 37.25 89 ILE A CA 1
ATOM 667 C C . ILE A 1 89 ? -80.500 -46.132 65.671 1.00 37.25 89 ILE A C 1
ATOM 669 O O . ILE A 1 89 ? -79.378 -46.049 66.174 1.00 37.25 89 ILE A O 1
ATOM 673 N N . ASP A 1 90 ? -81.624 -46.208 66.380 1.00 41.00 90 ASP A N 1
ATOM 674 C CA . ASP A 1 90 ? -81.685 -46.485 67.811 1.00 41.00 90 ASP A CA 1
ATOM 675 C C . ASP A 1 90 ? -81.158 -47.901 68.084 1.00 41.00 90 ASP A C 1
ATOM 677 O O . ASP A 1 90 ? -81.784 -48.905 67.737 1.00 41.00 90 ASP A O 1
ATOM 681 N N . LEU A 1 91 ? -79.998 -47.989 68.733 1.00 48.94 91 LEU A N 1
ATOM 682 C CA . LEU A 1 91 ? -79.525 -49.209 69.382 1.00 48.94 91 LEU A CA 1
ATOM 683 C C . LEU A 1 91 ? -79.609 -48.990 70.891 1.00 48.94 91 LEU A C 1
ATOM 685 O O . LEU A 1 91 ? -78.774 -48.314 71.493 1.00 48.94 91 LEU A O 1
ATOM 689 N N . GLU A 1 92 ? -80.669 -49.545 71.477 1.00 38.22 92 GLU A N 1
ATOM 690 C CA . GLU A 1 92 ? -80.902 -49.575 72.918 1.00 38.22 92 GLU A CA 1
ATOM 691 C C . GLU A 1 92 ? -79.760 -50.269 73.698 1.00 38.22 92 GLU A C 1
ATOM 693 O O . GLU A 1 92 ? -79.002 -51.075 73.147 1.00 38.22 92 GLU A O 1
ATOM 698 N N . PRO A 1 93 ? -79.600 -49.941 74.994 1.00 50.72 93 PRO A N 1
ATOM 699 C CA . PRO A 1 93 ? -78.335 -50.064 75.699 1.00 50.72 93 PRO A CA 1
ATOM 700 C C . PRO A 1 93 ? -78.175 -51.434 76.363 1.00 50.72 93 PRO A C 1
ATOM 702 O O . PRO A 1 93 ? -78.959 -51.809 77.235 1.00 50.72 93 PRO A O 1
ATOM 705 N N . HIS A 1 94 ? -77.087 -52.139 76.045 1.00 36.09 94 HIS A N 1
ATOM 706 C CA . HIS A 1 94 ? -76.609 -53.249 76.866 1.00 36.09 94 HIS A CA 1
ATOM 707 C C . HIS A 1 94 ? -75.352 -52.867 77.654 1.00 36.09 94 HIS A C 1
ATOM 709 O O . HIS A 1 94 ? -74.359 -52.370 77.128 1.00 36.09 94 HIS A O 1
ATOM 715 N N . GLN A 1 95 ? -75.489 -53.095 78.955 1.00 42.28 95 GLN A N 1
ATOM 716 C CA . GLN A 1 95 ? -74.579 -52.854 80.062 1.00 42.28 95 GLN A CA 1
ATOM 717 C C . GLN A 1 95 ? -73.126 -53.305 79.841 1.00 42.28 95 GLN A C 1
ATOM 719 O O . GLN A 1 95 ? -72.857 -54.412 79.390 1.00 42.28 95 GLN A O 1
ATOM 724 N N . GLU A 1 96 ? -72.231 -52.415 80.278 1.00 50.94 96 GLU A N 1
ATOM 725 C CA . GLU A 1 96 ? -71.027 -52.663 81.082 1.00 50.94 96 GLU A CA 1
ATOM 726 C C . GLU A 1 96 ? -70.099 -53.828 80.684 1.00 50.94 96 GLU A C 1
ATOM 728 O O . GLU A 1 96 ? -70.353 -54.991 80.986 1.00 50.94 96 GLU A O 1
ATOM 733 N N . ASN A 1 97 ? -68.936 -53.420 80.149 1.00 51.06 97 ASN A N 1
ATOM 734 C CA . ASN A 1 97 ? -67.618 -54.082 80.083 1.00 51.06 97 ASN A CA 1
ATOM 735 C C . ASN A 1 97 ? -67.085 -54.244 78.652 1.00 51.06 97 ASN A C 1
ATOM 737 O O . ASN A 1 97 ? -66.919 -55.352 78.152 1.00 51.06 97 ASN A O 1
ATOM 741 N N . GLN A 1 98 ? -66.739 -53.127 78.004 1.00 50.44 98 GLN A N 1
ATOM 742 C CA . GLN A 1 98 ? -65.693 -53.149 76.979 1.00 50.44 98 GLN A CA 1
ATOM 743 C C . GLN A 1 98 ? -64.379 -52.739 77.640 1.00 50.44 98 GLN A C 1
ATOM 745 O O . GLN A 1 98 ? -64.175 -51.582 78.012 1.00 50.44 98 GLN A O 1
ATOM 750 N N . GLU A 1 99 ? -63.511 -53.724 77.844 1.00 60.78 99 GLU A N 1
ATOM 751 C CA . GLU A 1 99 ? -62.136 -53.530 78.288 1.00 60.78 99 GLU A CA 1
ATOM 752 C C . GLU A 1 99 ? -61.440 -52.536 77.346 1.00 60.78 99 GLU A C 1
ATOM 754 O O . GLU A 1 99 ? -61.433 -52.710 76.126 1.00 60.78 99 GLU A O 1
ATOM 759 N N . LYS A 1 100 ? -60.887 -51.450 77.904 1.00 67.81 100 LYS A N 1
ATOM 760 C CA . LYS A 1 100 ? -60.136 -50.457 77.128 1.00 67.81 100 LYS A CA 1
ATOM 761 C C . LYS A 1 100 ? -58.976 -51.169 76.442 1.00 67.81 100 LYS A C 1
ATOM 763 O O . LYS A 1 100 ? -58.141 -51.763 77.123 1.00 67.81 100 LYS A O 1
ATOM 768 N N . LEU A 1 101 ? -58.934 -51.089 75.112 1.00 67.38 101 LEU A N 1
ATOM 769 C CA . LEU A 1 101 ? -57.838 -51.651 74.331 1.00 67.38 101 LEU A CA 1
ATOM 770 C C . LEU A 1 101 ? -56.499 -51.117 74.866 1.00 67.38 101 LEU A C 1
ATOM 772 O O . LEU A 1 101 ? -56.411 -49.932 75.213 1.00 67.38 101 LEU A O 1
ATOM 776 N N . PRO A 1 102 ? -55.463 -51.969 74.952 1.00 75.94 102 PRO A N 1
ATOM 777 C CA . PRO A 1 102 ? -54.147 -51.523 75.374 1.00 75.94 102 PRO A CA 1
ATOM 778 C C . PRO A 1 102 ? -53.658 -50.412 74.432 1.00 75.94 102 PRO A C 1
ATOM 780 O O . PRO A 1 102 ? -53.866 -50.508 73.218 1.00 75.94 102 PRO A O 1
ATOM 783 N N . PRO A 1 103 ? -53.029 -49.350 74.967 1.00 76.12 103 PRO A N 1
ATOM 784 C CA . PRO A 1 103 ? -52.505 -48.276 74.140 1.00 76.12 103 PRO A CA 1
ATOM 785 C C . PRO A 1 103 ? -51.455 -48.853 73.192 1.00 76.12 103 PRO A C 1
ATOM 787 O O . PRO A 1 103 ? -50.481 -49.469 73.624 1.00 76.12 103 PRO A O 1
ATOM 790 N N . LEU A 1 104 ? -51.678 -48.676 71.893 1.00 75.50 104 LEU A N 1
ATOM 791 C CA . LEU A 1 104 ? -50.680 -48.991 70.882 1.00 75.50 104 LEU A CA 1
ATOM 792 C C . LEU A 1 104 ? -49.581 -47.933 70.968 1.00 75.50 104 LEU A C 1
ATOM 794 O O . LEU A 1 104 ? -49.885 -46.742 70.971 1.00 75.50 104 LEU A O 1
ATOM 798 N N . ASP A 1 105 ? -48.326 -48.370 71.047 1.00 79.19 105 ASP A N 1
ATOM 799 C CA . ASP A 1 105 ? -47.168 -47.487 70.941 1.00 79.19 105 ASP A CA 1
ATOM 800 C C . ASP A 1 105 ? -46.834 -47.313 69.450 1.00 79.19 105 ASP A C 1
ATOM 802 O O . ASP A 1 105 ? -46.374 -48.268 68.816 1.00 79.19 105 ASP A O 1
ATOM 806 N N . PRO A 1 106 ? -47.107 -46.144 68.839 1.00 75.62 106 PRO A N 1
ATOM 807 C CA . PRO A 1 106 ? -46.860 -45.935 67.417 1.00 75.62 106 PRO A CA 1
ATOM 808 C C . PRO A 1 106 ? -45.368 -45.748 67.088 1.00 75.62 106 PRO A C 1
ATOM 810 O O . PRO A 1 106 ? -45.028 -45.514 65.928 1.00 75.62 106 PRO A O 1
ATOM 813 N N . GLY A 1 107 ? -44.469 -45.847 68.073 1.00 83.62 107 GLY A N 1
ATOM 814 C CA . GLY A 1 107 ? -43.048 -45.590 67.879 1.00 83.62 107 GLY A CA 1
ATOM 815 C C . GLY A 1 107 ? -42.774 -44.124 67.530 1.00 83.62 107 GLY A C 1
ATOM 816 O O . GLY A 1 107 ? -43.556 -43.221 67.833 1.00 83.62 107 GLY A O 1
ATOM 817 N N . THR A 1 108 ? -41.630 -43.859 66.900 1.00 84.38 108 THR A N 1
ATOM 818 C CA . THR A 1 108 ? -41.252 -42.499 66.497 1.00 84.38 108 THR A CA 1
ATOM 819 C C . THR A 1 108 ? -41.965 -42.115 65.205 1.00 84.38 108 THR A C 1
ATOM 821 O O . THR A 1 108 ? -41.524 -42.461 64.109 1.00 84.38 108 THR A O 1
ATOM 824 N N . LEU A 1 109 ? -43.077 -41.395 65.338 1.00 77.12 109 LEU A N 1
ATOM 825 C CA . LEU A 1 109 ? -43.791 -40.826 64.200 1.00 77.12 109 LEU A CA 1
ATOM 826 C C . LEU A 1 109 ? -43.021 -39.638 63.599 1.00 77.12 109 LEU A C 1
ATOM 828 O O . LEU A 1 109 ? -42.360 -38.897 64.333 1.00 77.12 109 LEU A O 1
ATOM 832 N N . PRO A 1 110 ? -43.115 -39.426 62.275 1.00 79.56 110 PRO A N 1
ATOM 833 C CA . PRO A 1 110 ? -42.615 -38.211 61.653 1.00 79.56 110 PRO A CA 1
ATOM 834 C C . PRO A 1 110 ? -43.377 -36.996 62.192 1.00 79.56 110 PRO A C 1
ATOM 836 O O . PRO A 1 110 ? -44.558 -37.074 62.536 1.00 79.56 110 PRO A O 1
ATOM 839 N N . ASN A 1 111 ? -42.695 -35.855 62.248 1.00 82.69 111 ASN A N 1
ATOM 840 C CA . ASN A 1 111 ? -43.307 -34.610 62.698 1.00 82.69 111 ASN A CA 1
ATOM 841 C C . ASN A 1 111 ? -44.516 -34.243 61.810 1.00 82.69 111 ASN A C 1
ATOM 843 O O . ASN A 1 111 ? -44.428 -34.359 60.584 1.00 82.69 111 ASN A O 1
ATOM 847 N N . PRO A 1 112 ? -45.628 -33.772 62.401 1.00 82.81 112 PRO A N 1
ATOM 848 C CA . PRO A 1 112 ? -46.845 -33.453 61.663 1.00 82.81 112 PRO A CA 1
ATOM 849 C C . PRO A 1 112 ? -46.656 -32.251 60.726 1.00 82.81 112 PRO A C 1
ATOM 851 O O . PRO A 1 112 ? -45.889 -31.333 61.014 1.00 82.81 112 PRO A O 1
ATOM 854 N N . TYR A 1 113 ? -47.410 -32.243 59.621 1.00 79.44 113 TYR A N 1
ATOM 855 C CA . TYR A 1 113 ? -47.416 -31.156 58.629 1.00 79.44 113 TYR A CA 1
ATOM 856 C C . TYR A 1 113 ? -48.024 -29.853 59.180 1.00 79.44 113 TYR A C 1
ATOM 858 O O . TYR A 1 113 ? -47.669 -28.759 58.752 1.00 79.44 113 TYR A O 1
ATOM 866 N N . ILE A 1 114 ? -48.942 -29.964 60.145 1.00 82.75 114 ILE A N 1
ATOM 867 C CA . ILE A 1 114 ? -49.682 -28.840 60.724 1.00 82.75 114 ILE A CA 1
ATOM 868 C C . ILE A 1 114 ? -49.502 -28.873 62.236 1.00 82.75 114 ILE A C 1
ATOM 870 O O . ILE A 1 114 ? -49.864 -29.857 62.884 1.00 82.75 114 ILE A O 1
ATOM 874 N N . ILE A 1 115 ? -48.973 -27.790 62.802 1.00 81.00 115 ILE A N 1
ATOM 875 C CA . ILE A 1 115 ? -48.863 -27.623 64.250 1.00 81.00 115 ILE A CA 1
ATOM 876 C C . ILE A 1 115 ? -50.028 -26.746 64.707 1.00 81.00 115 ILE A C 1
ATOM 878 O O . ILE A 1 115 ? -50.042 -25.525 64.522 1.00 81.00 115 ILE A O 1
ATOM 882 N N . LEU A 1 116 ? -51.042 -27.396 65.277 1.00 81.50 116 LEU A N 1
ATOM 883 C CA . LEU A 1 116 ? -52.187 -26.720 65.884 1.00 81.50 116 LEU A CA 1
ATOM 884 C C . LEU A 1 116 ? -51.769 -26.021 67.183 1.00 81.50 116 LEU A C 1
ATOM 886 O O . LEU A 1 116 ? -50.882 -26.493 67.898 1.00 81.50 116 LEU A O 1
ATOM 890 N N . GLY A 1 117 ? -52.415 -24.893 67.480 1.00 77.69 117 GLY A N 1
ATOM 891 C CA . GLY A 1 117 ? -52.230 -24.192 68.746 1.00 77.69 117 GLY A CA 1
ATOM 892 C C . GLY A 1 117 ? -52.721 -25.005 69.956 1.00 77.69 117 GLY A C 1
ATOM 893 O O . GLY A 1 117 ? -53.424 -26.007 69.812 1.0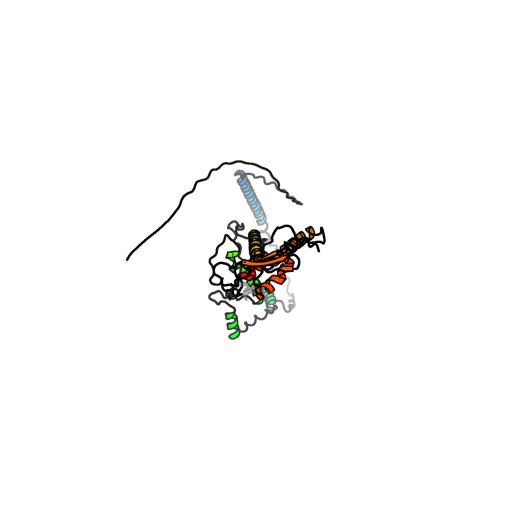0 77.69 117 GLY A O 1
ATOM 894 N N . PRO A 1 118 ? -52.375 -24.578 71.183 1.00 78.81 118 PRO A N 1
ATOM 895 C CA . PRO A 1 118 ? -52.692 -25.307 72.414 1.00 78.81 118 PRO A CA 1
ATOM 896 C C . PRO A 1 118 ? -54.194 -25.345 72.738 1.00 78.81 118 PRO A C 1
ATOM 898 O O . PRO A 1 118 ? -54.616 -26.110 73.605 1.00 78.81 118 PRO A O 1
ATOM 901 N N . THR A 1 119 ? -55.010 -24.518 72.077 1.00 82.81 119 THR A N 1
ATOM 902 C CA . THR A 1 119 ? -56.456 -24.456 72.299 1.00 82.81 119 THR A CA 1
ATOM 903 C C . THR A 1 119 ? -57.225 -24.999 71.098 1.00 82.81 119 THR A C 1
ATOM 905 O O . THR A 1 119 ? -56.828 -24.836 69.950 1.00 82.81 119 THR A O 1
ATOM 908 N N . ARG A 1 120 ? -58.375 -25.632 71.360 1.00 73.19 120 ARG A N 1
ATOM 909 C CA . ARG A 1 120 ? -59.219 -26.291 70.344 1.00 73.19 120 ARG A CA 1
ATOM 910 C C . ARG A 1 120 ? -59.773 -25.339 69.269 1.00 73.19 120 ARG A C 1
ATOM 912 O O . ARG A 1 120 ? -60.246 -25.807 68.240 1.00 73.19 120 ARG A O 1
ATOM 919 N N . HIS A 1 121 ? -59.749 -24.031 69.524 1.00 73.62 121 HIS A N 1
ATOM 920 C CA . HIS A 1 121 ? -60.244 -22.995 68.615 1.00 73.62 121 HIS A CA 1
ATOM 921 C C . HIS A 1 121 ? -59.127 -22.180 67.957 1.00 73.62 121 HIS A C 1
ATOM 923 O O . HIS A 1 121 ? -59.431 -21.291 67.164 1.00 73.62 121 HIS A O 1
ATOM 929 N N . ASP A 1 122 ? -57.862 -22.463 68.274 1.00 72.69 122 ASP A N 1
ATOM 930 C CA . ASP A 1 122 ? -56.743 -21.798 67.620 1.00 72.69 122 ASP A CA 1
ATOM 931 C C . ASP A 1 122 ? -56.537 -22.357 66.211 1.00 72.69 122 ASP A C 1
ATOM 933 O O . ASP A 1 122 ? -56.631 -23.566 65.975 1.00 72.69 122 ASP A O 1
ATOM 937 N N . GLY A 1 123 ? -56.236 -21.465 65.269 1.00 73.31 123 GLY A N 1
ATOM 938 C CA . GLY A 1 123 ? -55.835 -21.853 63.922 1.00 73.31 123 GLY A CA 1
ATOM 939 C C . GLY A 1 123 ? -54.477 -22.572 63.907 1.00 73.31 123 GLY A C 1
ATOM 940 O O . GLY A 1 123 ? -53.777 -22.634 64.924 1.00 73.31 123 GLY A O 1
ATOM 941 N N . PRO A 1 124 ? -54.064 -23.120 62.753 1.00 76.56 124 PRO A N 1
ATOM 942 C CA . PRO A 1 124 ? -52.730 -23.686 62.611 1.00 76.56 124 PRO A CA 1
ATOM 943 C C . PRO A 1 124 ? -51.674 -22.596 62.839 1.00 76.56 124 PRO A C 1
ATOM 945 O O . PRO A 1 124 ? -51.649 -21.584 62.142 1.00 76.56 124 PRO A O 1
ATOM 948 N N . SER A 1 125 ? -50.818 -22.805 63.839 1.00 71.69 125 SER A N 1
ATOM 949 C CA . SER A 1 125 ? -49.785 -21.844 64.246 1.00 71.69 125 SER A CA 1
ATOM 950 C C . SER A 1 125 ? -48.596 -21.830 63.285 1.00 71.69 125 SER A C 1
ATOM 952 O O . SER A 1 125 ? -48.044 -20.771 62.994 1.00 71.69 125 SER A O 1
ATOM 954 N N . THR A 1 126 ? -48.229 -22.999 62.758 1.00 73.44 126 THR A N 1
ATOM 955 C CA . THR A 1 126 ? -47.192 -23.165 61.742 1.00 73.44 126 THR A CA 1
ATOM 956 C C . THR A 1 126 ? -47.547 -24.343 60.836 1.00 73.44 126 THR A C 1
ATOM 958 O O . THR A 1 126 ? -48.043 -25.383 61.284 1.00 73.44 126 THR A O 1
ATOM 961 N N . VAL A 1 127 ? -47.311 -24.160 59.540 1.00 80.94 127 VAL A N 1
ATOM 962 C CA . VAL A 1 127 ? -47.428 -25.203 58.518 1.00 80.94 127 VAL A CA 1
ATOM 963 C C . VAL A 1 127 ? -46.012 -25.537 58.070 1.00 80.94 127 VAL A C 1
ATOM 965 O O . VAL A 1 127 ? -45.224 -24.637 57.784 1.00 80.94 127 VAL A O 1
ATOM 968 N N . ARG A 1 128 ? -45.660 -26.822 58.091 1.00 77.25 128 ARG A N 1
ATOM 969 C CA . ARG A 1 128 ? -44.343 -27.309 57.684 1.00 77.25 128 ARG A CA 1
ATOM 970 C C . ARG A 1 128 ? -44.382 -27.647 56.200 1.00 77.25 128 ARG A C 1
ATOM 972 O O . ARG A 1 128 ? -44.914 -28.686 55.835 1.00 77.25 128 ARG A O 1
ATOM 979 N N . ASP A 1 129 ? -43.772 -26.815 55.367 1.00 81.25 129 ASP A N 1
ATOM 980 C CA . ASP A 1 129 ? -43.683 -27.075 53.931 1.00 81.25 129 ASP A CA 1
ATOM 981 C C . ASP A 1 129 ? -42.539 -28.058 53.621 1.00 81.25 129 ASP A C 1
ATOM 983 O O . ASP A 1 129 ? -41.356 -27.739 53.755 1.00 81.25 129 ASP A O 1
ATOM 987 N N . LEU A 1 130 ? -42.897 -29.275 53.197 1.00 79.69 130 LEU A N 1
ATOM 988 C CA . LEU A 1 130 ? -41.955 -30.361 52.877 1.00 79.69 130 LEU A CA 1
ATOM 989 C C . LEU A 1 130 ? -41.001 -29.997 51.732 1.00 79.69 130 LEU A C 1
ATOM 991 O O . LEU A 1 130 ? -39.838 -30.397 51.744 1.00 79.69 130 LEU A O 1
ATOM 995 N N . ASP A 1 131 ? -41.477 -29.216 50.761 1.00 82.00 131 ASP A N 1
ATOM 996 C CA . ASP A 1 131 ? -40.654 -28.749 49.645 1.00 82.00 131 ASP A CA 1
ATOM 997 C C . ASP A 1 131 ? -39.580 -27.765 50.116 1.00 82.00 131 ASP A C 1
ATOM 999 O O . ASP A 1 131 ? -38.429 -27.861 49.689 1.00 82.00 131 ASP A O 1
ATOM 1003 N N . ALA A 1 132 ? -39.915 -26.873 51.054 1.00 82.94 132 ALA A N 1
ATOM 1004 C CA . ALA A 1 132 ? -38.948 -25.952 51.643 1.00 82.94 132 ALA A CA 1
ATOM 1005 C C . ALA A 1 132 ? -37.871 -26.724 52.418 1.00 82.94 132 ALA A C 1
ATOM 1007 O O . ALA A 1 132 ? -36.680 -26.519 52.194 1.00 82.94 132 ALA A O 1
ATOM 1008 N N . GLU A 1 133 ? -38.258 -27.701 53.235 1.00 81.12 133 GLU A N 1
ATOM 1009 C CA . GLU A 1 133 ? -37.298 -28.505 53.992 1.00 81.12 133 GLU A CA 1
ATOM 1010 C C . GLU A 1 133 ? -36.421 -29.393 53.095 1.00 81.12 133 GLU A C 1
ATOM 1012 O O . GLU A 1 133 ? -35.215 -29.495 53.314 1.00 81.12 133 GLU A O 1
ATOM 1017 N N . ASN A 1 134 ? -36.985 -29.979 52.035 1.00 83.12 134 ASN A N 1
ATOM 1018 C CA . ASN A 1 134 ? -36.204 -30.709 51.037 1.00 83.12 134 ASN A CA 1
ATOM 1019 C C . ASN A 1 134 ? -35.221 -29.787 50.311 1.00 83.12 134 ASN A C 1
ATOM 1021 O O . ASN A 1 134 ? -34.097 -30.202 50.021 1.00 83.12 134 ASN A O 1
ATOM 1025 N N . THR A 1 135 ? -35.599 -28.535 50.034 1.00 80.56 135 THR A N 1
ATOM 1026 C CA . THR A 1 135 ? -34.674 -27.555 49.450 1.00 80.56 135 THR A CA 1
ATOM 1027 C C . THR A 1 135 ? -33.580 -27.155 50.437 1.00 80.56 135 THR A C 1
ATOM 1029 O O . THR A 1 135 ? -32.424 -27.052 50.039 1.00 80.56 135 THR A O 1
ATOM 1032 N N . GLU A 1 136 ? -33.876 -27.023 51.730 1.00 80.81 136 GLU A N 1
ATOM 1033 C CA . GLU A 1 136 ? -32.892 -26.737 52.784 1.00 80.81 136 GLU A CA 1
ATOM 1034 C C . GLU A 1 136 ? -31.936 -27.914 53.030 1.00 80.81 136 GLU A C 1
ATOM 1036 O O . GLU A 1 136 ? -30.726 -27.733 53.167 1.00 80.81 136 GLU A O 1
ATOM 1041 N N . GLN A 1 137 ? -32.433 -29.151 53.005 1.00 82.75 137 GLN A N 1
ATOM 1042 C CA . GLN A 1 137 ? -31.600 -30.355 53.071 1.00 82.75 137 GLN A CA 1
ATOM 1043 C C . GLN A 1 137 ? -30.735 -30.506 51.814 1.00 82.75 137 GLN A C 1
ATOM 1045 O O . GLN A 1 137 ? -29.540 -30.790 51.902 1.00 82.75 137 GLN A O 1
ATOM 1050 N N . SER A 1 138 ? -31.301 -30.232 50.636 1.00 79.44 138 SER A N 1
ATOM 1051 C CA . SER A 1 138 ? -30.554 -30.256 49.375 1.00 79.44 138 SER A CA 1
ATOM 1052 C C . SER A 1 138 ? -29.472 -29.176 49.355 1.00 79.44 138 SER A C 1
ATOM 1054 O O . SER A 1 138 ? -28.325 -29.460 49.017 1.00 79.44 138 SER A O 1
ATOM 1056 N N . THR A 1 139 ? -29.792 -27.956 49.785 1.00 74.94 139 THR A N 1
ATOM 1057 C CA . THR A 1 139 ? -28.843 -26.832 49.829 1.00 74.94 139 THR A CA 1
ATOM 1058 C C . THR A 1 139 ? -27.798 -26.978 50.931 1.00 74.94 139 THR A C 1
ATOM 1060 O O . THR A 1 139 ? -26.666 -26.558 50.724 1.00 74.94 139 THR A O 1
ATOM 1063 N N . SER A 1 140 ? -28.120 -27.618 52.057 1.00 74.56 140 SER A N 1
ATOM 1064 C CA . SER A 1 140 ? -27.143 -27.916 53.114 1.00 74.56 140 SER A CA 1
ATOM 1065 C C . SER A 1 140 ? -26.217 -29.086 52.764 1.00 74.56 140 SER A C 1
ATOM 1067 O O . SER A 1 140 ? -25.064 -29.094 53.196 1.00 74.56 140 SER A O 1
ATOM 1069 N N . SER A 1 141 ? -26.677 -30.045 51.948 1.00 72.25 141 SER A N 1
ATOM 1070 C CA . SER A 1 141 ? -25.844 -31.142 51.424 1.00 72.25 141 SER A CA 1
ATOM 1071 C C . SER A 1 141 ? -24.878 -30.697 50.318 1.00 72.25 141 SER A C 1
ATOM 1073 O O . SER A 1 141 ? -23.815 -31.297 50.128 1.00 72.25 141 SER A O 1
ATOM 1075 N N . LEU A 1 142 ? -25.206 -29.611 49.613 1.00 65.75 142 LEU A N 1
ATOM 1076 C CA . LEU A 1 142 ? -24.289 -28.938 48.708 1.00 65.75 142 LEU A CA 1
ATOM 1077 C C . LEU A 1 142 ? -23.315 -28.114 49.549 1.00 65.75 142 LEU A C 1
ATOM 1079 O O . LEU A 1 142 ? -23.619 -27.002 49.970 1.00 65.75 142 LEU A O 1
ATOM 1083 N N . VAL A 1 143 ? -22.114 -28.654 49.772 1.00 67.88 143 VAL A N 1
ATOM 1084 C CA . VAL A 1 143 ? -20.967 -27.864 50.229 1.00 67.88 143 VAL A CA 1
ATOM 1085 C C . VAL A 1 143 ? -20.831 -26.695 49.262 1.00 67.88 143 VAL A C 1
ATOM 1087 O O . VAL A 1 143 ? -20.355 -26.865 48.137 1.00 67.88 143 VAL A O 1
ATOM 1090 N N . ALA A 1 144 ? -21.293 -25.516 49.681 1.00 67.25 144 ALA A N 1
ATOM 1091 C CA . ALA A 1 144 ? -21.063 -24.293 48.942 1.00 67.25 144 ALA A CA 1
ATOM 1092 C C . ALA A 1 144 ? -19.550 -24.234 48.685 1.00 67.25 144 ALA A C 1
ATOM 1094 O O . ALA A 1 144 ? -18.782 -24.344 49.651 1.00 67.25 144 ALA A O 1
ATOM 1095 N N . PRO A 1 145 ? -19.093 -24.157 47.418 1.00 68.44 145 PRO A N 1
ATOM 1096 C CA . PRO A 1 145 ? -17.672 -24.065 47.130 1.00 68.44 145 PRO A CA 1
ATOM 1097 C C . PRO A 1 145 ? -17.128 -22.925 47.978 1.00 68.44 145 PRO A C 1
ATOM 1099 O O . PRO A 1 145 ? -17.714 -21.838 47.978 1.00 68.44 145 PRO A O 1
ATOM 1102 N N . ALA A 1 146 ? -16.087 -23.227 48.764 1.00 68.94 146 ALA A N 1
ATOM 1103 C CA . ALA A 1 146 ? -15.519 -22.300 49.730 1.00 68.94 146 ALA A CA 1
ATOM 1104 C C . ALA A 1 146 ? -15.460 -20.908 49.088 1.00 68.94 146 ALA A C 1
ATOM 1106 O O . ALA A 1 146 ? -14.937 -20.812 47.967 1.00 68.94 146 ALA A O 1
ATOM 1107 N N . PRO A 1 147 ? -16.048 -19.871 49.724 1.00 71.56 147 PRO A N 1
ATOM 1108 C CA . PRO A 1 147 ? -16.110 -18.542 49.135 1.00 71.56 147 PRO A CA 1
ATOM 1109 C C . PRO A 1 147 ? -14.709 -18.204 48.630 1.00 71.56 147 PRO A C 1
ATOM 1111 O O . PRO A 1 147 ? -13.749 -18.421 49.382 1.00 71.56 147 PRO A O 1
ATOM 1114 N N . PRO A 1 148 ? -14.570 -17.801 47.350 1.00 71.31 148 PRO A N 1
ATOM 1115 C CA . PRO A 1 148 ? -13.268 -17.687 46.717 1.00 71.31 148 PRO A CA 1
ATOM 1116 C C . PRO A 1 148 ? -12.385 -16.858 47.636 1.00 71.31 148 PRO A C 1
ATOM 1118 O O . PRO A 1 148 ? -12.785 -15.766 48.051 1.00 71.31 148 PRO A O 1
ATOM 1121 N N . ALA A 1 149 ? -11.237 -17.430 48.016 1.00 70.56 149 ALA A N 1
ATOM 1122 C CA . ALA A 1 149 ? -10.299 -16.780 48.918 1.00 70.56 149 ALA A CA 1
ATOM 1123 C C . ALA A 1 149 ? -10.133 -15.318 48.472 1.00 70.56 149 ALA A C 1
ATOM 1125 O O . ALA A 1 149 ? -9.985 -15.080 47.265 1.00 70.56 149 ALA A O 1
ATOM 1126 N N . PRO A 1 150 ? -10.217 -14.339 49.397 1.00 69.94 150 PRO A N 1
ATOM 1127 C CA . PRO A 1 150 ? -10.146 -12.935 49.025 1.00 69.94 150 PRO A CA 1
ATOM 1128 C C . PRO A 1 150 ? -8.883 -12.738 48.183 1.00 69.94 150 PRO A C 1
ATOM 1130 O O . PRO A 1 150 ? -7.829 -13.259 48.562 1.00 69.94 150 PRO A O 1
ATOM 1133 N N . PRO A 1 151 ? -8.974 -12.059 47.024 1.00 70.44 151 PRO A N 1
ATOM 1134 C CA . PRO A 1 151 ? -7.862 -11.989 46.091 1.00 70.44 151 PRO A CA 1
ATOM 1135 C C . PRO A 1 151 ? -6.624 -11.491 46.833 1.00 70.44 151 PRO A C 1
ATOM 1137 O O . PRO A 1 151 ? -6.676 -10.451 47.498 1.00 70.44 151 PRO A O 1
ATOM 1140 N N . ASN A 1 152 ? -5.524 -12.249 46.743 1.00 71.81 152 ASN A N 1
ATOM 1141 C CA . ASN A 1 152 ? -4.249 -11.877 47.348 1.00 71.81 152 ASN A CA 1
ATOM 1142 C C . ASN A 1 152 ? -3.952 -10.416 47.000 1.00 71.81 152 ASN A C 1
ATOM 1144 O O . ASN A 1 152 ? -3.937 -10.037 45.826 1.00 71.81 152 ASN A O 1
ATOM 1148 N N . GLN A 1 153 ? -3.766 -9.574 48.020 1.00 71.94 153 GLN A N 1
ATOM 1149 C CA . GLN A 1 153 ? -3.533 -8.153 47.804 1.00 71.94 153 GLN A CA 1
ATOM 1150 C C . GLN A 1 153 ? -2.223 -7.984 47.029 1.00 71.94 153 GLN A C 1
ATOM 1152 O O . GLN A 1 153 ? -1.144 -8.106 47.604 1.00 71.94 153 GLN A O 1
ATOM 1157 N N . LEU A 1 154 ? -2.336 -7.695 45.727 1.00 74.19 154 LEU A N 1
ATOM 1158 C CA . LEU A 1 154 ? -1.197 -7.510 44.825 1.00 74.19 154 LEU A CA 1
ATOM 1159 C C . LEU A 1 154 ? -0.150 -6.596 45.466 1.00 74.19 154 LEU A C 1
ATOM 1161 O O . LEU A 1 154 ? -0.486 -5.546 46.045 1.00 74.19 154 LEU A O 1
ATOM 1165 N N . THR A 1 155 ? 1.118 -6.983 45.347 1.00 86.06 155 THR A N 1
ATOM 1166 C CA . THR A 1 155 ? 2.214 -6.220 45.939 1.00 86.06 155 THR A CA 1
ATOM 1167 C C . THR A 1 155 ? 2.256 -4.816 45.325 1.00 86.06 155 THR A C 1
ATOM 1169 O O . THR A 1 155 ? 1.824 -4.579 44.192 1.00 86.06 155 THR A O 1
ATOM 1172 N N . LYS A 1 156 ? 2.788 -3.821 46.050 1.00 88.25 156 LYS A N 1
ATOM 1173 C CA . LYS A 1 156 ? 2.872 -2.434 45.539 1.00 88.25 156 LYS A CA 1
ATOM 1174 C C . LYS A 1 156 ? 3.620 -2.351 44.194 1.00 88.25 156 LYS A C 1
ATOM 1176 O O . LYS A 1 156 ? 3.332 -1.462 43.393 1.00 88.25 156 LYS A O 1
ATOM 1181 N N . LYS A 1 157 ? 4.554 -3.279 43.946 1.00 87.88 157 LYS A N 1
ATOM 1182 C CA . LYS A 1 157 ? 5.302 -3.405 42.687 1.00 87.88 157 LYS A CA 1
ATOM 1183 C C . LYS A 1 157 ? 4.416 -3.915 41.549 1.00 87.88 157 LYS A C 1
ATOM 1185 O O . LYS A 1 157 ? 4.362 -3.262 40.512 1.00 87.88 157 LYS A O 1
ATOM 1190 N N . GLU A 1 158 ? 3.667 -4.993 41.764 1.00 87.88 158 GLU A N 1
ATOM 1191 C CA . GLU A 1 158 ? 2.707 -5.525 40.783 1.00 87.88 158 GLU A CA 1
ATOM 1192 C C . GLU A 1 158 ? 1.632 -4.496 40.432 1.00 87.88 158 GLU A C 1
ATOM 1194 O O . GLU A 1 158 ? 1.386 -4.233 39.259 1.00 87.88 158 GLU A O 1
ATOM 1199 N N . LYS A 1 159 ? 1.067 -3.808 41.435 1.00 85.75 159 LYS A N 1
ATOM 1200 C CA . LYS A 1 159 ? 0.095 -2.724 41.213 1.00 85.75 159 LYS A CA 1
ATOM 1201 C C . LYS A 1 159 ? 0.672 -1.592 40.357 1.00 85.75 159 LYS A C 1
ATOM 1203 O O . LYS A 1 159 ? -0.055 -0.989 39.573 1.00 85.75 159 LYS A O 1
ATOM 1208 N N . LYS A 1 160 ? 1.965 -1.276 40.497 1.00 87.19 160 LYS A N 1
ATOM 1209 C CA . LYS A 1 160 ? 2.637 -0.263 39.667 1.00 87.19 160 LYS A CA 1
ATOM 1210 C C . LYS A 1 160 ? 2.880 -0.766 38.240 1.00 87.19 160 LYS A C 1
ATOM 1212 O O . LYS A 1 160 ? 2.731 0.022 37.313 1.00 87.19 160 LYS A O 1
ATOM 1217 N N . ALA A 1 161 ? 3.216 -2.045 38.065 1.00 86.50 161 ALA A N 1
ATOM 1218 C CA . ALA A 1 161 ? 3.379 -2.662 36.749 1.00 86.50 161 ALA A CA 1
ATOM 1219 C C . ALA A 1 161 ? 2.049 -2.719 35.981 1.00 86.50 161 ALA A C 1
ATOM 1221 O O . ALA A 1 161 ? 1.995 -2.272 34.840 1.00 86.50 161 ALA A O 1
ATOM 1222 N N . LEU A 1 162 ? 0.957 -3.137 36.633 1.00 82.69 162 LEU A N 1
ATOM 1223 C CA . LEU A 1 162 ? -0.385 -3.121 36.039 1.00 82.69 162 LEU A CA 1
ATOM 1224 C C . LEU A 1 162 ? -0.793 -1.708 35.610 1.00 82.69 162 LEU A C 1
ATOM 1226 O O . LEU A 1 162 ? -1.234 -1.513 34.487 1.00 82.69 162 LEU A O 1
ATOM 1230 N N . LYS A 1 163 ? -0.529 -0.697 36.446 1.00 84.56 163 LYS A N 1
ATOM 1231 C CA . LYS A 1 163 ? -0.759 0.709 36.076 1.00 84.56 163 LYS A CA 1
ATOM 1232 C C . LYS A 1 163 ? 0.100 1.187 34.901 1.00 84.56 163 LYS A C 1
ATOM 1234 O O . LYS A 1 163 ? -0.316 2.096 34.202 1.00 84.56 163 LYS A O 1
ATOM 1239 N N . ALA A 1 164 ? 1.291 0.625 34.688 1.00 86.06 164 ALA A N 1
ATOM 1240 C CA . ALA A 1 164 ? 2.165 0.988 33.569 1.00 86.06 164 ALA A CA 1
ATOM 1241 C C . ALA A 1 164 ? 1.784 0.295 32.248 1.00 86.06 164 ALA A C 1
ATOM 1243 O O . ALA A 1 164 ? 2.199 0.757 31.181 1.00 86.06 164 ALA A O 1
ATOM 1244 N N . ASN A 1 165 ? 1.017 -0.794 32.327 1.00 88.38 165 ASN A N 1
ATOM 1245 C CA . ASN A 1 165 ? 0.443 -1.498 31.179 1.00 88.38 165 ASN A CA 1
ATOM 1246 C C . ASN A 1 165 ? -0.866 -0.864 30.712 1.00 88.38 165 ASN A C 1
ATOM 1248 O O . ASN A 1 165 ? -1.387 -1.237 29.670 1.00 88.38 165 ASN A O 1
ATOM 1252 N N . THR A 1 166 ? -1.373 0.107 31.456 1.00 91.06 166 THR A N 1
ATOM 1253 C CA . THR A 1 166 ? -2.679 0.702 31.244 1.00 91.06 166 THR A CA 1
ATOM 1254 C C . THR A 1 166 ? -2.530 2.209 31.024 1.00 91.06 166 THR A C 1
ATOM 1256 O O . THR A 1 166 ? -1.674 2.850 31.632 1.00 91.06 166 THR A O 1
ATOM 1259 N N . ALA A 1 167 ? -3.353 2.802 30.157 1.00 89.31 167 ALA A N 1
ATOM 1260 C CA . ALA A 1 167 ? -3.330 4.240 29.865 1.00 89.31 167 ALA A CA 1
ATOM 1261 C C . ALA A 1 167 ? -3.739 5.125 31.063 1.00 89.31 167 ALA A C 1
ATOM 1263 O O . ALA A 1 167 ? -3.474 6.326 31.062 1.00 89.31 167 ALA A O 1
ATOM 1264 N N . GLY A 1 168 ? -4.337 4.519 32.094 1.00 90.38 168 GLY A N 1
ATOM 1265 C CA . GLY A 1 168 ? -4.791 5.150 33.330 1.00 90.38 168 GLY A CA 1
ATOM 1266 C C . GLY A 1 168 ? -6.307 5.357 33.378 1.00 90.38 168 GLY A C 1
ATOM 1267 O O . GLY A 1 168 ? -7.015 5.168 32.389 1.00 90.38 168 GLY A O 1
ATOM 1268 N N . LYS A 1 169 ? -6.797 5.792 34.544 1.00 92.62 169 LYS A N 1
ATOM 1269 C CA . LYS A 1 169 ? -8.233 5.923 34.832 1.00 92.62 169 LYS A CA 1
ATOM 1270 C C . LYS A 1 169 ? -8.930 6.993 33.987 1.00 92.62 169 LYS A C 1
ATOM 1272 O O . LYS A 1 169 ? -10.079 6.799 33.603 1.00 92.62 169 LYS A O 1
ATOM 1277 N N . ASP A 1 170 ? -8.231 8.083 33.669 1.00 92.62 170 ASP A N 1
ATOM 1278 C CA . ASP A 1 170 ? -8.757 9.172 32.829 1.00 92.62 170 ASP A CA 1
ATOM 1279 C C . ASP A 1 170 ? -9.095 8.691 31.410 1.00 92.62 170 ASP A C 1
ATOM 1281 O O . ASP A 1 170 ? -9.912 9.294 30.720 1.00 92.62 170 ASP A O 1
ATOM 1285 N N . TRP A 1 171 ? -8.492 7.574 30.993 1.00 90.12 171 TRP A N 1
ATOM 1286 C CA . TRP A 1 171 ? -8.746 6.914 29.719 1.00 90.12 171 TRP A CA 1
ATOM 1287 C C . TRP A 1 171 ? -9.226 5.471 29.916 1.00 90.12 171 TRP A C 1
ATOM 1289 O O . TRP A 1 171 ? -8.714 4.540 29.290 1.00 90.12 171 TRP A O 1
ATOM 1299 N N . PHE A 1 172 ? -10.187 5.306 30.835 1.00 93.25 172 PHE A N 1
ATOM 1300 C CA . PHE A 1 172 ? -10.924 4.066 31.122 1.00 93.25 172 PHE A CA 1
ATOM 1301 C C . PHE A 1 172 ? -10.058 2.809 31.223 1.00 93.25 172 PHE A C 1
ATOM 1303 O O . PHE A 1 172 ? -10.478 1.721 30.842 1.00 93.25 172 PHE A O 1
ATOM 1310 N N . ASP A 1 173 ? -8.837 2.964 31.726 1.00 91.06 173 ASP A N 1
ATOM 1311 C CA . ASP A 1 173 ? -7.897 1.874 31.886 1.00 91.06 173 ASP A CA 1
ATOM 1312 C C . ASP A 1 173 ? -7.651 1.065 30.588 1.00 91.06 173 ASP A C 1
ATOM 1314 O O . ASP A 1 173 ? -7.553 -0.163 30.607 1.00 91.06 173 ASP A O 1
ATOM 1318 N N . LEU A 1 174 ? -7.477 1.758 29.451 1.00 91.56 174 LEU A N 1
ATOM 1319 C CA . LEU A 1 174 ? -7.132 1.128 28.170 1.00 91.56 174 LEU A CA 1
ATOM 1320 C C . LEU A 1 174 ? -5.822 0.313 28.277 1.00 91.56 174 LEU A C 1
ATOM 1322 O O . LEU A 1 174 ? -4.774 0.901 28.578 1.00 91.56 174 LEU A O 1
ATOM 1326 N N . PRO A 1 175 ? -5.836 -1.007 28.018 1.00 91.00 175 PRO A N 1
ATOM 1327 C CA . PRO A 1 175 ? -4.646 -1.841 28.120 1.00 91.00 175 PRO A CA 1
ATOM 1328 C C . PRO A 1 175 ? -3.696 -1.631 26.934 1.00 91.00 175 PRO A C 1
ATOM 1330 O O . PRO A 1 175 ? -4.110 -1.358 25.808 1.00 91.00 175 PRO A O 1
ATOM 1333 N N . ALA A 1 176 ? -2.400 -1.794 27.185 1.00 90.81 176 ALA A N 1
ATOM 1334 C CA . ALA A 1 176 ? -1.400 -1.952 26.143 1.00 90.81 176 ALA A CA 1
ATOM 1335 C C . ALA A 1 176 ? -1.580 -3.323 25.466 1.00 90.81 176 ALA A C 1
ATOM 1337 O O . ALA A 1 176 ? -1.806 -4.317 26.164 1.00 90.81 176 ALA A O 1
ATOM 1338 N N . PRO A 1 177 ? -1.467 -3.405 24.131 1.00 88.81 177 PRO A N 1
ATOM 1339 C CA . PRO A 1 177 ? -1.532 -4.680 23.429 1.00 88.81 177 PRO A CA 1
ATOM 1340 C C . PRO A 1 177 ? -0.372 -5.594 23.837 1.00 88.81 177 PRO A C 1
ATOM 1342 O O . PRO A 1 177 ? 0.741 -5.133 24.104 1.00 88.81 177 PRO A O 1
ATOM 1345 N N . ALA A 1 178 ? -0.633 -6.901 23.861 1.00 86.69 178 ALA A N 1
ATOM 1346 C CA . ALA A 1 178 ? 0.384 -7.902 24.145 1.00 86.69 178 ALA A CA 1
ATOM 1347 C C . ALA A 1 178 ? 1.475 -7.896 23.064 1.00 86.69 178 ALA A C 1
ATOM 1349 O O . ALA A 1 178 ? 1.194 -7.722 21.876 1.00 86.69 178 ALA A O 1
ATOM 1350 N N . GLU A 1 179 ? 2.723 -8.149 23.461 1.00 84.12 179 GLU A N 1
ATOM 1351 C CA . GLU A 1 179 ? 3.869 -8.136 22.541 1.00 84.12 179 GLU A CA 1
ATOM 1352 C C . GLU A 1 179 ? 3.724 -9.143 21.386 1.00 84.12 179 GLU A C 1
ATOM 1354 O O . GLU A 1 179 ? 4.188 -8.887 20.276 1.00 84.12 179 GLU A O 1
ATOM 1359 N N . ALA A 1 180 ? 3.015 -10.251 21.621 1.00 87.12 180 ALA A N 1
ATOM 1360 C CA . ALA A 1 180 ? 2.737 -11.276 20.617 1.00 87.12 180 ALA A CA 1
ATOM 1361 C C . ALA A 1 180 ? 1.822 -10.790 19.475 1.00 87.12 180 ALA A C 1
ATOM 1363 O O . ALA A 1 180 ? 1.975 -11.238 18.339 1.00 87.12 180 ALA A O 1
ATOM 1364 N N . ASP A 1 181 ? 0.908 -9.853 19.749 1.00 84.75 181 ASP A N 1
ATOM 1365 C CA . ASP A 1 181 ? -0.049 -9.339 18.759 1.00 84.75 181 ASP A CA 1
ATOM 1366 C C . ASP A 1 181 ? 0.507 -8.154 17.962 1.00 84.75 181 ASP A C 1
ATOM 1368 O O . ASP A 1 181 ? 0.014 -7.840 16.875 1.00 84.75 181 ASP A O 1
ATOM 1372 N N . LEU A 1 182 ? 1.582 -7.524 18.448 1.00 82.25 182 LEU A N 1
ATOM 1373 C CA . LEU A 1 182 ? 2.233 -6.386 17.798 1.00 82.25 182 LEU A CA 1
ATOM 1374 C C . LEU A 1 182 ? 2.525 -6.575 16.302 1.00 82.25 182 LEU A C 1
ATOM 1376 O O . LEU A 1 182 ? 2.218 -5.650 15.556 1.00 82.25 182 LEU A O 1
ATOM 1380 N N . PRO A 1 183 ? 3.063 -7.703 15.794 1.00 85.44 183 PRO A N 1
ATOM 1381 C CA . PRO A 1 183 ? 3.311 -7.844 14.358 1.00 85.44 183 PRO A CA 1
ATOM 1382 C C . PRO A 1 183 ? 2.025 -7.869 13.520 1.00 85.44 183 PRO A C 1
ATOM 1384 O O . PRO A 1 183 ? 2.027 -7.381 12.387 1.00 85.44 183 PRO A O 1
ATOM 1387 N N . ARG A 1 184 ? 0.921 -8.412 14.054 1.00 84.62 184 ARG A N 1
ATOM 1388 C CA . ARG A 1 184 ? -0.391 -8.381 13.390 1.00 84.62 184 ARG A CA 1
ATOM 1389 C C . ARG A 1 184 ? -0.933 -6.954 13.379 1.00 84.62 184 ARG A C 1
ATOM 1391 O O . ARG A 1 184 ? -1.260 -6.436 12.314 1.00 84.62 184 ARG A O 1
ATOM 1398 N N . LEU A 1 185 ? -0.947 -6.316 14.547 1.00 86.75 185 LEU A N 1
ATOM 1399 C CA . LEU A 1 185 ? -1.455 -4.958 14.743 1.00 86.75 185 LEU A CA 1
ATOM 1400 C C . LEU A 1 185 ? -0.624 -3.913 13.984 1.00 86.75 185 LEU A C 1
ATOM 1402 O O . LEU A 1 185 ? -1.168 -2.930 13.489 1.00 86.75 185 LEU A O 1
ATOM 1406 N N . HIS A 1 186 ? 0.682 -4.143 13.823 1.00 84.12 186 HIS A N 1
ATOM 1407 C CA . HIS A 1 186 ? 1.581 -3.260 13.081 1.00 84.12 186 HIS A CA 1
ATOM 1408 C C . HIS A 1 186 ? 1.109 -3.051 11.643 1.00 84.12 186 HIS A C 1
ATOM 1410 O O . HIS A 1 186 ? 1.081 -1.918 11.175 1.00 84.12 186 HIS A O 1
ATOM 1416 N N . ARG A 1 187 ? 0.693 -4.120 10.950 1.00 87.88 187 ARG A N 1
ATOM 1417 C CA . ARG A 1 187 ? 0.198 -4.031 9.565 1.00 87.88 187 ARG A CA 1
ATOM 1418 C C . ARG A 1 187 ? -1.051 -3.156 9.469 1.00 87.88 187 ARG A C 1
ATOM 1420 O O . ARG A 1 187 ? -1.199 -2.392 8.523 1.00 87.88 187 ARG A O 1
ATOM 1427 N N . GLU A 1 188 ? -1.931 -3.265 10.459 1.00 88.50 188 GLU A N 1
ATOM 1428 C CA . GLU A 1 188 ? -3.192 -2.524 10.514 1.00 88.50 188 GLU A CA 1
ATOM 1429 C C . GLU A 1 188 ? -2.947 -1.036 10.785 1.00 88.50 188 GLU A C 1
ATOM 1431 O O . GLU A 1 188 ? -3.480 -0.176 10.083 1.00 88.50 188 GLU A O 1
ATOM 1436 N N . VAL A 1 189 ? -2.069 -0.715 11.738 1.00 86.62 189 VAL A N 1
ATOM 1437 C CA . VAL A 1 189 ? -1.743 0.684 12.045 1.00 86.62 189 VAL A CA 1
ATOM 1438 C C . VAL A 1 189 ? -0.896 1.331 10.949 1.00 86.62 189 VAL A C 1
ATOM 1440 O O . VAL A 1 189 ? -1.065 2.512 10.647 1.00 86.62 189 VAL A O 1
ATOM 1443 N N . GLU A 1 190 ? -0.011 0.575 10.305 1.00 85.31 190 GLU A N 1
ATOM 1444 C CA . GLU A 1 190 ? 0.732 1.055 9.142 1.00 85.31 190 GLU A CA 1
ATOM 1445 C C . GLU A 1 190 ? -0.208 1.379 7.973 1.00 85.31 190 GLU A C 1
ATOM 1447 O O . GLU A 1 190 ? -0.068 2.435 7.356 1.00 85.31 190 GLU A O 1
ATOM 1452 N N . ALA A 1 191 ? -1.221 0.544 7.720 1.00 87.94 191 ALA A N 1
ATOM 1453 C CA . ALA A 1 191 ? -2.248 0.842 6.725 1.00 87.94 191 ALA A CA 1
ATOM 1454 C C . ALA A 1 191 ? -3.033 2.123 7.067 1.00 87.94 191 ALA A C 1
ATOM 1456 O O . ALA A 1 191 ? -3.229 2.964 6.190 1.00 87.94 191 ALA A O 1
ATOM 1457 N N . LEU A 1 192 ? -3.410 2.329 8.338 1.00 87.44 192 LEU A N 1
ATOM 1458 C CA . LEU A 1 192 ? -4.068 3.567 8.790 1.00 87.44 192 LEU A CA 1
ATOM 1459 C C . LEU A 1 192 ? -3.184 4.800 8.601 1.00 87.44 192 LEU A C 1
ATOM 1461 O O . LEU A 1 192 ? -3.656 5.843 8.153 1.00 87.44 192 LEU A O 1
ATOM 1465 N N . ARG A 1 193 ? -1.891 4.682 8.898 1.00 86.19 193 ARG A N 1
ATOM 1466 C CA . ARG A 1 193 ? -0.916 5.752 8.672 1.00 86.19 193 ARG A CA 1
ATOM 1467 C C . ARG A 1 193 ? -0.794 6.099 7.187 1.00 86.19 193 ARG A C 1
ATOM 1469 O O . ARG A 1 193 ? -0.635 7.264 6.835 1.00 86.19 193 ARG A O 1
ATOM 1476 N N . LEU A 1 194 ? -0.866 5.092 6.320 1.00 87.44 194 LEU A N 1
ATOM 1477 C CA . LEU A 1 194 ? -0.790 5.243 4.869 1.00 87.44 194 LEU A CA 1
ATOM 1478 C C . LEU A 1 194 ? -2.161 5.491 4.214 1.00 87.44 194 LEU A C 1
ATOM 1480 O O . LEU A 1 194 ? -2.277 5.401 2.991 1.00 87.44 194 LEU A O 1
ATOM 1484 N N . ARG A 1 195 ? -3.198 5.859 4.987 1.00 89.31 195 ARG A N 1
ATOM 1485 C CA . ARG A 1 195 ? -4.564 6.098 4.475 1.00 89.31 195 ARG A CA 1
ATOM 1486 C C . ARG A 1 195 ? -4.631 7.097 3.317 1.00 89.31 195 ARG A C 1
ATOM 1488 O O . ARG A 1 195 ? -5.484 6.963 2.450 1.00 89.31 195 ARG A O 1
ATOM 1495 N N . ASN A 1 196 ? -3.713 8.064 3.279 1.00 90.12 196 ASN A N 1
ATOM 1496 C CA . ASN A 1 196 ? -3.624 9.083 2.229 1.00 90.12 196 ASN A CA 1
ATOM 1497 C C . ASN A 1 196 ? -3.125 8.537 0.879 1.00 90.12 196 ASN A C 1
ATOM 1499 O O . ASN A 1 196 ? -3.305 9.187 -0.146 1.00 90.12 196 ASN A O 1
ATOM 1503 N N . GLN A 1 197 ? -2.445 7.388 0.867 1.00 89.44 197 GLN A N 1
ATOM 1504 C CA . GLN A 1 197 ? -1.904 6.764 -0.342 1.00 89.44 197 GLN A CA 1
ATOM 1505 C C . GLN A 1 197 ? -2.814 5.661 -0.899 1.00 89.44 197 GLN A C 1
ATOM 1507 O O . GLN A 1 197 ? -2.620 5.251 -2.043 1.00 89.44 197 GLN A O 1
ATOM 1512 N N . LEU A 1 198 ? -3.768 5.171 -0.101 1.00 87.31 198 LEU A N 1
ATOM 1513 C CA . LEU A 1 198 ? -4.655 4.070 -0.481 1.00 87.31 198 LEU A CA 1
ATOM 1514 C C . LEU A 1 198 ? -5.686 4.494 -1.528 1.00 87.31 198 LEU A C 1
ATOM 1516 O O . LEU A 1 198 ? -5.848 3.810 -2.537 1.00 87.31 198 LEU A O 1
ATOM 1520 N N . ASP A 1 199 ? -6.349 5.630 -1.302 1.00 88.75 199 ASP A N 1
ATOM 1521 C CA . ASP A 1 199 ? -7.387 6.151 -2.189 1.00 88.75 199 ASP A CA 1
ATOM 1522 C C . ASP A 1 199 ? -6.969 7.522 -2.749 1.00 88.75 199 ASP A C 1
ATOM 1524 O O . ASP A 1 199 ? -6.794 8.471 -1.982 1.00 88.75 199 ASP A O 1
ATOM 1528 N N . PRO A 1 200 ? -6.837 7.675 -4.080 1.00 92.44 200 PRO A N 1
ATOM 1529 C CA . PRO A 1 200 ? -6.472 8.949 -4.698 1.00 92.44 200 PRO A CA 1
ATOM 1530 C C . PRO A 1 200 ? -7.513 10.064 -4.517 1.00 92.44 200 PRO A C 1
ATOM 1532 O O . PRO A 1 200 ? -7.204 11.218 -4.810 1.00 92.44 200 PRO A O 1
ATOM 1535 N N . LYS A 1 201 ? -8.746 9.742 -4.111 1.00 92.69 201 LYS A N 1
ATOM 1536 C CA . LYS A 1 201 ? -9.839 10.713 -3.948 1.00 92.69 201 LYS A CA 1
ATOM 1537 C C . LYS A 1 201 ? -9.999 11.192 -2.508 1.00 92.69 201 LYS A C 1
ATOM 1539 O O . LYS A 1 201 ? -10.611 12.236 -2.285 1.00 92.69 201 LYS A O 1
ATOM 1544 N N . ARG A 1 202 ? -9.481 10.445 -1.532 1.00 91.88 202 ARG A N 1
ATOM 1545 C CA . ARG A 1 202 ? -9.637 10.755 -0.108 1.00 91.88 202 ARG A CA 1
ATOM 1546 C C . ARG A 1 202 ? -8.346 11.331 0.445 1.00 91.88 202 ARG A C 1
ATOM 1548 O O . ARG A 1 202 ? -7.346 10.639 0.594 1.00 91.88 202 ARG A O 1
ATOM 1555 N N . PHE A 1 203 ? -8.403 12.607 0.803 1.00 92.69 203 PHE A N 1
ATOM 1556 C CA . PHE A 1 203 ? -7.299 13.310 1.441 1.00 92.69 203 PHE A CA 1
ATOM 1557 C C . PHE A 1 203 ? -7.623 13.540 2.912 1.00 92.69 203 PHE A C 1
ATOM 1559 O O . PHE A 1 203 ? -8.603 14.206 3.242 1.00 92.69 203 PHE A O 1
ATOM 1566 N N . TYR A 1 204 ? -6.784 13.010 3.796 1.00 90.06 204 TYR A N 1
ATOM 1567 C CA . TYR A 1 204 ? -6.869 13.245 5.229 1.00 90.06 204 TYR A CA 1
ATOM 1568 C C . TYR A 1 204 ? -5.828 14.266 5.676 1.00 90.06 204 TYR A C 1
ATOM 1570 O O . TYR A 1 204 ? -4.786 14.478 5.046 1.00 90.06 204 TYR A O 1
ATOM 1578 N N . ARG A 1 205 ? -6.101 14.886 6.824 1.00 92.06 205 ARG A N 1
ATOM 1579 C CA . ARG A 1 205 ? -5.105 15.683 7.533 1.00 92.06 205 ARG A CA 1
ATOM 1580 C C . ARG A 1 205 ? -3.953 14.772 7.966 1.00 92.06 205 ARG A C 1
ATOM 1582 O O . ARG A 1 205 ? -4.188 13.641 8.385 1.00 92.06 205 ARG A O 1
ATOM 1589 N N . LYS A 1 206 ? -2.728 15.284 7.846 1.00 87.50 206 LYS A N 1
ATOM 1590 C CA . LYS A 1 206 ? -1.520 14.587 8.291 1.00 87.50 206 LYS A CA 1
ATOM 1591 C C . LYS A 1 206 ? -1.455 14.590 9.813 1.00 87.50 206 LYS A C 1
ATOM 1593 O O . LYS A 1 206 ? -1.467 15.671 10.409 1.00 87.50 206 LYS A O 1
ATOM 1598 N N . ASP A 1 207 ? -1.354 13.416 10.417 1.00 82.88 207 ASP A N 1
ATOM 1599 C CA . ASP A 1 207 ? -1.131 13.280 11.852 1.00 82.88 207 ASP A CA 1
ATOM 1600 C C . ASP A 1 207 ? 0.346 13.563 12.185 1.00 82.88 207 ASP A C 1
ATOM 1602 O O . ASP A 1 207 ? 1.263 13.191 11.448 1.00 82.88 207 ASP A O 1
ATOM 1606 N N . GLU A 1 208 ? 0.614 14.207 13.323 1.00 75.38 208 GLU A N 1
ATOM 1607 C CA . GLU A 1 208 ? 1.970 14.632 13.728 1.00 75.38 208 GLU A CA 1
ATOM 1608 C C . GLU A 1 208 ? 2.967 13.454 13.869 1.00 75.38 208 GLU A C 1
ATOM 1610 O O . GLU A 1 208 ? 4.190 13.634 13.851 1.00 75.38 208 GLU A O 1
ATOM 1615 N N . GLY A 1 209 ? 2.449 12.224 13.975 1.00 68.94 209 GLY A N 1
ATOM 1616 C CA . GLY A 1 209 ? 3.209 10.972 14.035 1.00 68.94 209 GLY A CA 1
ATOM 1617 C C . GLY A 1 209 ? 3.553 10.338 12.677 1.00 68.94 209 GLY A C 1
ATOM 1618 O O . GLY A 1 209 ? 4.417 9.453 12.630 1.00 68.94 209 GLY A O 1
ATOM 1619 N N . GLU A 1 210 ? 2.965 10.799 11.565 1.00 67.50 210 GLU A N 1
ATOM 1620 C CA . GLU A 1 210 ? 3.082 10.197 10.219 1.00 67.50 210 GLU A CA 1
ATOM 1621 C C . GLU A 1 210 ? 4.498 10.230 9.617 1.00 67.50 210 GLU A C 1
ATOM 1623 O O . GLU A 1 210 ? 4.766 9.546 8.626 1.00 67.50 210 GLU A O 1
ATOM 1628 N N . GLY A 1 211 ? 5.456 10.916 10.254 1.00 66.12 211 GLY A N 1
ATOM 1629 C CA . GLY A 1 211 ? 6.879 10.907 9.878 1.00 66.12 211 GLY A CA 1
ATOM 1630 C C . GLY A 1 211 ? 7.782 9.962 10.688 1.00 66.12 211 GLY A C 1
ATOM 1631 O O . GLY A 1 211 ? 8.866 9.616 10.236 1.00 66.12 211 GLY A O 1
ATOM 1632 N N . LYS A 1 212 ? 7.354 9.498 11.872 1.00 70.31 212 LYS A N 1
ATOM 1633 C CA . LYS A 1 212 ? 8.238 8.814 12.846 1.00 70.31 212 LYS A CA 1
ATOM 1634 C C . LYS A 1 212 ? 8.323 7.274 12.747 1.00 70.31 212 LYS A C 1
ATOM 1636 O O . LYS A 1 212 ? 8.770 6.632 13.691 1.00 70.31 212 LYS A O 1
ATOM 1641 N N . GLY A 1 213 ? 7.904 6.662 11.638 1.00 67.75 213 GLY A N 1
ATOM 1642 C CA . GLY A 1 213 ? 7.811 5.202 11.468 1.00 67.75 213 GLY A CA 1
ATOM 1643 C C . GLY A 1 213 ? 7.109 4.497 12.638 1.00 67.75 213 GLY A C 1
ATOM 1644 O O . GLY A 1 213 ? 6.191 5.060 13.239 1.00 67.75 213 GLY A O 1
ATOM 1645 N N . VAL A 1 214 ? 7.605 3.312 13.002 1.00 64.94 214 VAL A N 1
ATOM 1646 C CA . VAL A 1 214 ? 7.160 2.496 14.154 1.00 64.94 214 VAL A CA 1
ATOM 1647 C C . VAL A 1 214 ? 7.168 3.282 15.477 1.00 64.94 214 VAL A C 1
ATOM 1649 O O . VAL A 1 214 ? 6.327 3.063 16.340 1.00 64.94 214 VAL A O 1
ATOM 1652 N N . LYS A 1 215 ? 8.060 4.273 15.624 1.00 65.44 215 LYS A N 1
ATOM 1653 C CA . LYS A 1 215 ? 8.157 5.139 16.815 1.00 65.44 215 LYS A CA 1
ATOM 1654 C C . LYS A 1 215 ? 7.007 6.153 16.927 1.00 65.44 215 LYS A C 1
ATOM 1656 O O . LYS A 1 215 ? 6.852 6.787 17.964 1.00 65.44 215 LYS A O 1
ATOM 1661 N N . GLY A 1 216 ? 6.222 6.332 15.865 1.00 70.44 216 GLY A N 1
ATOM 1662 C CA . GLY A 1 216 ? 5.010 7.155 15.869 1.00 70.44 216 GLY A CA 1
ATOM 1663 C C . GLY A 1 216 ? 3.770 6.443 16.417 1.00 70.44 216 GLY A C 1
ATOM 1664 O O . GLY A 1 216 ? 2.718 7.071 16.476 1.00 70.44 216 GLY A O 1
ATOM 1665 N N . LEU A 1 217 ? 3.872 5.160 16.784 1.00 75.19 217 LEU A N 1
ATOM 1666 C CA . LEU A 1 217 ? 2.756 4.374 17.304 1.00 75.19 217 LEU A CA 1
ATOM 1667 C C . LEU A 1 217 ? 2.427 4.771 18.758 1.00 75.19 217 LEU A C 1
ATOM 1669 O O . LEU A 1 217 ? 3.341 4.831 19.587 1.00 75.19 217 LEU A O 1
ATOM 1673 N N . PRO A 1 218 ? 1.148 5.011 19.104 1.00 84.50 218 PRO A N 1
ATOM 1674 C CA . PRO A 1 218 ? 0.739 5.183 20.493 1.00 84.50 218 PRO A CA 1
ATOM 1675 C C . PRO A 1 218 ? 1.061 3.938 21.327 1.00 84.50 218 PRO A C 1
ATOM 1677 O O . PRO A 1 218 ? 0.859 2.815 20.880 1.00 84.50 218 PRO A O 1
ATOM 1680 N N . LYS A 1 219 ? 1.531 4.128 22.566 1.00 86.12 219 LYS A N 1
ATOM 1681 C CA . LYS A 1 219 ? 1.843 3.013 23.479 1.00 86.12 219 LYS A CA 1
ATOM 1682 C C . LYS A 1 219 ? 0.596 2.198 23.857 1.00 86.12 219 LYS A C 1
ATOM 1684 O O . LYS A 1 219 ? 0.686 0.988 24.031 1.00 86.12 219 LYS A O 1
ATOM 1689 N N . TYR A 1 220 ? -0.544 2.871 23.991 1.00 89.38 220 TYR A N 1
ATOM 1690 C CA . TYR A 1 220 ? -1.826 2.265 24.339 1.00 89.38 220 TYR A CA 1
ATOM 1691 C C . TYR A 1 220 ? -2.793 2.479 23.179 1.00 89.38 220 TYR A C 1
ATOM 1693 O O . TYR A 1 220 ? -3.068 3.621 22.807 1.00 89.38 220 TYR A O 1
ATOM 1701 N N . PHE A 1 221 ? -3.285 1.392 22.596 1.00 88.62 221 PHE A N 1
ATOM 1702 C CA . PHE A 1 221 ? -4.317 1.413 21.568 1.00 88.62 221 PHE A CA 1
ATOM 1703 C C . PHE A 1 221 ? -5.090 0.095 21.605 1.00 88.62 221 PHE A C 1
ATOM 1705 O O . PHE A 1 221 ? -4.547 -0.938 21.990 1.00 88.62 221 PHE A O 1
ATOM 1712 N N . ALA A 1 222 ? -6.350 0.139 21.183 1.00 88.56 222 ALA A N 1
ATOM 1713 C CA . ALA A 1 222 ? -7.175 -1.042 20.982 1.00 88.56 222 ALA A CA 1
ATOM 1714 C C . ALA A 1 222 ? -7.864 -0.950 19.622 1.00 88.56 222 ALA A C 1
ATOM 1716 O O . ALA A 1 222 ? -8.173 0.143 19.145 1.00 88.56 222 ALA A O 1
ATOM 1717 N N . ILE A 1 223 ? -8.095 -2.107 19.009 1.00 89.69 223 ILE A N 1
ATOM 1718 C CA . ILE A 1 223 ? -8.816 -2.224 17.745 1.00 89.69 223 ILE A CA 1
ATOM 1719 C C . ILE A 1 223 ? -10.207 -2.753 18.067 1.00 89.69 223 ILE A C 1
ATOM 1721 O O . ILE A 1 223 ? -10.352 -3.826 18.651 1.00 89.69 223 ILE A O 1
ATOM 1725 N N . GLY A 1 224 ? -11.220 -1.959 17.735 1.00 91.56 224 GLY A N 1
ATOM 1726 C CA . GLY A 1 224 ? -12.625 -2.296 17.932 1.00 91.56 224 GLY A CA 1
ATOM 1727 C C . GLY A 1 224 ? -13.311 -2.625 16.613 1.00 91.56 224 GLY A C 1
ATOM 1728 O O . GLY A 1 224 ? -12.853 -2.229 15.543 1.00 91.56 224 GLY A O 1
ATOM 1729 N N . THR A 1 225 ? -14.437 -3.326 16.702 1.00 92.62 225 THR A N 1
ATOM 1730 C CA . THR A 1 225 ? -15.351 -3.533 15.576 1.00 92.62 225 THR A CA 1
ATOM 1731 C C . THR A 1 225 ? -16.542 -2.595 15.718 1.00 92.62 225 THR A C 1
ATOM 1733 O O . THR A 1 225 ? -17.033 -2.355 16.822 1.00 92.62 225 THR A O 1
ATOM 1736 N N . ILE A 1 226 ? -16.993 -2.026 14.601 1.00 92.75 226 ILE A N 1
ATOM 1737 C CA . ILE A 1 226 ? -18.169 -1.155 14.597 1.00 92.75 226 ILE A CA 1
ATOM 1738 C C . ILE A 1 226 ? -19.407 -2.046 14.720 1.00 92.75 226 ILE A C 1
ATOM 1740 O O . ILE A 1 226 ? -19.629 -2.934 13.895 1.00 92.75 226 ILE A O 1
ATOM 1744 N N . VAL A 1 227 ? -20.217 -1.813 15.753 1.00 91.50 227 VAL A N 1
ATOM 1745 C CA . VAL A 1 227 ? -21.507 -2.490 15.910 1.00 91.50 227 VAL A CA 1
ATOM 1746 C C . VAL A 1 227 ? -22.473 -1.906 14.885 1.00 91.50 227 VAL A C 1
ATOM 1748 O O . VAL A 1 227 ? -22.716 -0.700 14.876 1.00 91.50 227 VAL A O 1
ATOM 1751 N N . SER A 1 228 ? -23.005 -2.755 14.004 1.00 88.69 228 SER A N 1
ATOM 1752 C CA . SER A 1 228 ? -23.923 -2.323 12.950 1.00 88.69 228 SER A CA 1
ATOM 1753 C C . SER A 1 228 ? -25.178 -1.704 13.550 1.00 88.69 228 SER A C 1
ATOM 1755 O O . SER A 1 228 ? -25.832 -2.323 14.393 1.00 88.69 228 SER A O 1
ATOM 1757 N N . THR A 1 229 ? -25.548 -0.518 13.079 1.00 87.19 229 THR A N 1
ATOM 1758 C CA . THR A 1 229 ? -26.791 0.132 13.485 1.00 87.19 229 THR A CA 1
ATOM 1759 C C . THR A 1 229 ? -27.941 -0.428 12.655 1.00 87.19 229 THR A C 1
ATOM 1761 O O . THR A 1 229 ? -27.878 -0.502 11.424 1.00 87.19 229 THR A O 1
ATOM 1764 N N . SER A 1 230 ? -29.001 -0.869 13.330 1.00 88.75 230 SER A N 1
ATOM 1765 C CA . SER A 1 230 ? -30.256 -1.185 12.653 1.00 88.75 230 SER A CA 1
ATOM 1766 C C . SER A 1 230 ? -30.998 0.116 12.382 1.00 88.75 230 SER A C 1
ATOM 1768 O O . SER A 1 230 ? -31.119 0.958 13.271 1.00 88.75 230 SER A O 1
ATOM 1770 N N . THR A 1 231 ? -31.527 0.277 11.169 1.00 86.62 231 THR A N 1
ATOM 1771 C CA . THR A 1 231 ? -32.501 1.346 10.905 1.00 86.62 231 THR A CA 1
ATOM 1772 C C . THR A 1 231 ? -33.773 1.088 11.731 1.00 86.62 231 THR A C 1
ATOM 1774 O O . THR A 1 231 ? -34.023 -0.068 12.101 1.00 86.62 231 THR A O 1
ATOM 1777 N N . PRO A 1 232 ? -34.602 2.111 12.028 1.00 84.56 232 PRO A N 1
ATOM 1778 C CA . PRO A 1 232 ? -35.837 1.929 12.805 1.00 84.56 232 PRO A CA 1
ATOM 1779 C C . PRO A 1 232 ? -36.824 0.939 12.164 1.00 84.56 232 PRO A C 1
ATOM 1781 O O . PRO A 1 232 ? -37.700 0.421 12.843 1.00 84.56 232 PRO A O 1
ATOM 1784 N N . PHE A 1 233 ? -36.655 0.629 10.876 1.00 84.94 233 PHE A N 1
ATOM 1785 C CA . PHE A 1 233 ? -37.463 -0.340 10.135 1.00 84.94 233 PHE A CA 1
ATOM 1786 C C . PHE A 1 233 ? -36.876 -1.762 10.135 1.00 84.94 233 PHE A C 1
ATOM 1788 O O . PHE A 1 233 ? -37.257 -2.582 9.302 1.00 84.94 233 PHE A O 1
ATOM 1795 N N . GLY A 1 234 ? -35.897 -2.051 11.001 1.00 80.31 234 GLY A N 1
ATOM 1796 C CA . GLY A 1 234 ? -35.285 -3.380 11.139 1.00 80.31 234 GLY A CA 1
ATOM 1797 C C . GLY A 1 234 ? -34.417 -3.821 9.954 1.00 80.31 234 GLY A C 1
ATOM 1798 O O . GLY A 1 234 ? -33.822 -4.895 9.991 1.00 80.31 234 GLY A O 1
ATOM 1799 N N . LYS A 1 235 ? -34.316 -3.007 8.896 1.00 82.62 235 LYS A N 1
ATOM 1800 C CA . LYS A 1 235 ? -33.417 -3.262 7.767 1.00 82.62 235 LYS A CA 1
ATOM 1801 C C . LYS A 1 235 ? -32.008 -2.779 8.109 1.00 82.62 235 LYS A C 1
ATOM 1803 O O . LYS A 1 235 ? -31.829 -1.780 8.818 1.00 82.62 235 LYS A O 1
ATOM 1808 N N . GLY A 1 236 ? -30.999 -3.463 7.576 1.00 78.94 236 GLY A N 1
ATOM 1809 C CA . GLY A 1 236 ? -29.625 -2.974 7.635 1.00 78.94 236 GLY A CA 1
ATOM 1810 C C . GLY A 1 236 ? -29.507 -1.630 6.913 1.00 78.94 236 GLY A C 1
ATOM 1811 O O . GLY A 1 236 ? -30.078 -1.459 5.838 1.00 78.94 236 GLY A O 1
ATOM 1812 N N . SER A 1 237 ? -28.786 -0.674 7.507 1.00 84.44 237 SER A N 1
ATOM 1813 C CA . SER A 1 237 ? -28.349 0.521 6.776 1.00 84.44 237 SER A CA 1
ATOM 1814 C C . SER A 1 237 ? -27.492 0.111 5.574 1.00 84.44 237 SER A C 1
ATOM 1816 O O . SER A 1 237 ? -26.745 -0.863 5.674 1.00 84.44 237 SER A O 1
ATOM 1818 N N . GLY A 1 238 ? -27.560 0.860 4.469 1.00 84.00 238 GLY A N 1
ATOM 1819 C CA . GLY A 1 238 ? -26.690 0.646 3.302 1.00 84.00 238 GLY A CA 1
ATOM 1820 C C . GLY A 1 238 ? -25.198 0.816 3.617 1.00 84.00 238 GLY A C 1
ATOM 1821 O O . GLY A 1 238 ? -24.358 0.289 2.899 1.00 84.00 238 GLY A O 1
ATOM 1822 N N . ASP A 1 239 ? -24.875 1.484 4.728 1.00 86.50 239 ASP A N 1
ATOM 1823 C CA . ASP A 1 239 ? -23.506 1.632 5.233 1.00 86.50 239 ASP A CA 1
ATOM 1824 C C . ASP A 1 239 ? -22.990 0.379 5.965 1.00 86.50 239 ASP A C 1
ATOM 1826 O O . ASP A 1 239 ? -21.802 0.274 6.271 1.00 86.50 239 ASP A O 1
ATOM 1830 N N . ASN A 1 240 ? -23.871 -0.573 6.295 1.00 90.44 240 ASN A N 1
ATOM 1831 C CA . ASN A 1 240 ? -23.477 -1.786 6.997 1.00 90.44 240 ASN A CA 1
ATOM 1832 C C . ASN A 1 240 ? -22.929 -2.818 6.010 1.00 90.44 240 ASN A C 1
ATOM 1834 O O . ASN A 1 240 ? -23.646 -3.297 5.135 1.00 90.44 240 ASN A O 1
ATOM 1838 N N . LEU A 1 241 ? -21.696 -3.260 6.249 1.00 89.94 241 LEU A N 1
ATOM 1839 C CA . LEU A 1 241 ? -21.102 -4.374 5.513 1.00 89.94 241 LEU A CA 1
ATOM 1840 C C . LEU A 1 241 ? -21.913 -5.661 5.699 1.00 89.94 241 LEU A C 1
ATOM 1842 O O . LEU A 1 241 ? -22.387 -5.970 6.807 1.00 89.94 241 LEU A O 1
ATOM 1846 N N . THR A 1 242 ? -22.011 -6.449 4.631 1.00 91.44 242 THR A N 1
ATOM 1847 C CA . THR A 1 242 ? -22.591 -7.795 4.672 1.00 91.44 242 THR A CA 1
ATOM 1848 C C . THR A 1 242 ? -21.686 -8.757 5.444 1.00 91.44 242 THR A C 1
ATOM 1850 O O . THR A 1 242 ? -20.502 -8.505 5.668 1.00 91.44 242 THR A O 1
ATOM 1853 N N . ARG A 1 243 ? -22.218 -9.915 5.855 1.00 90.75 243 ARG A N 1
ATOM 1854 C CA . ARG A 1 243 ? -21.433 -10.921 6.594 1.00 90.75 243 ARG A CA 1
ATOM 1855 C C . ARG A 1 243 ? -20.199 -11.411 5.821 1.00 90.75 243 ARG A C 1
ATOM 1857 O O . ARG A 1 243 ? -19.223 -11.789 6.459 1.00 90.75 243 ARG A O 1
ATOM 1864 N N . ALA A 1 244 ? -20.246 -11.412 4.488 1.00 92.25 244 ALA A N 1
ATOM 1865 C CA . ALA A 1 244 ? -19.144 -11.856 3.634 1.00 92.25 244 ALA A CA 1
ATOM 1866 C C . ALA A 1 244 ? -18.036 -10.801 3.487 1.00 92.25 244 ALA A C 1
ATOM 1868 O O . ALA A 1 244 ? -16.861 -11.152 3.359 1.00 92.25 244 ALA A O 1
ATOM 1869 N N . GLU A 1 245 ? -18.410 -9.521 3.507 1.00 91.38 245 GLU A N 1
ATOM 1870 C CA . GLU A 1 245 ? -17.483 -8.389 3.409 1.00 91.38 245 GLU A CA 1
ATOM 1871 C C . GLU A 1 245 ? -16.802 -8.090 4.745 1.00 91.38 245 GLU A C 1
ATOM 1873 O O . GLU A 1 245 ? -15.663 -7.639 4.751 1.00 91.38 245 GLU A O 1
ATOM 1878 N N . ARG A 1 246 ? -17.451 -8.401 5.877 1.00 93.06 246 ARG A N 1
ATOM 1879 C CA . ARG A 1 246 ? -16.850 -8.281 7.214 1.00 93.06 246 ARG A CA 1
ATOM 1880 C C . ARG A 1 246 ? -15.658 -9.225 7.349 1.00 93.06 246 ARG A C 1
ATOM 1882 O O . ARG A 1 246 ? -15.819 -10.446 7.261 1.00 93.06 246 ARG A O 1
ATOM 1889 N N . LYS A 1 247 ? -14.470 -8.682 7.626 1.00 94.06 247 LYS A N 1
ATOM 1890 C CA . LYS A 1 247 ? -13.270 -9.491 7.892 1.00 94.06 247 LYS A CA 1
ATOM 1891 C C . LYS A 1 247 ? -12.783 -9.305 9.321 1.00 94.06 247 LYS A C 1
ATOM 1893 O O . LYS A 1 247 ? -13.301 -8.536 10.120 1.00 94.06 247 LYS A O 1
ATOM 1898 N N . ARG A 1 248 ? -11.758 -10.087 9.654 1.00 92.12 248 ARG A N 1
ATOM 1899 C CA . ARG A 1 248 ? -11.077 -10.066 10.956 1.00 92.12 248 ARG A CA 1
ATOM 1900 C C . ARG A 1 248 ? -10.110 -8.890 11.129 1.00 92.12 248 ARG A C 1
ATOM 1902 O O . ARG A 1 248 ? -9.676 -8.650 12.253 1.00 92.12 248 ARG A O 1
ATOM 1909 N N . THR A 1 249 ? -9.679 -8.253 10.040 1.00 93.06 249 THR A N 1
ATOM 1910 C CA . THR A 1 249 ? -8.674 -7.181 10.042 1.00 93.06 249 THR A CA 1
ATOM 1911 C C . THR A 1 249 ? -9.020 -6.140 8.984 1.00 93.06 249 THR A C 1
ATOM 1913 O O . THR A 1 249 ? -9.520 -6.477 7.912 1.00 93.06 249 THR A O 1
ATOM 1916 N N . LEU A 1 250 ? -8.665 -4.883 9.257 1.00 91.69 250 LEU A N 1
ATOM 1917 C CA . LEU A 1 250 ? -8.823 -3.769 8.314 1.00 91.69 250 LEU A CA 1
ATOM 1918 C C . LEU A 1 250 ? -8.080 -4.015 6.989 1.00 91.69 250 LEU A C 1
ATOM 1920 O O . LEU A 1 250 ? -8.557 -3.664 5.9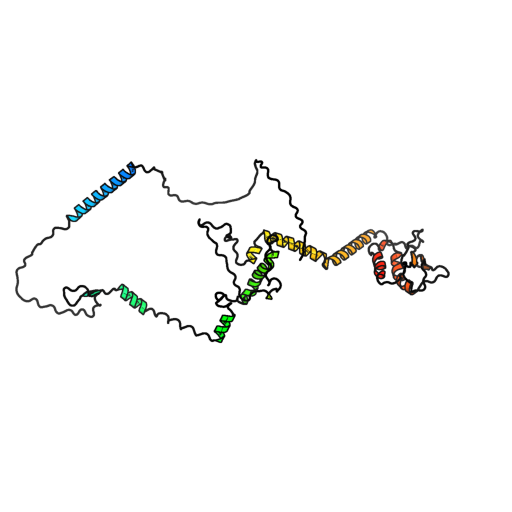14 1.00 91.69 250 LEU A O 1
ATOM 1924 N N . VAL A 1 251 ? -6.887 -4.612 7.066 1.00 92.81 251 VAL A N 1
ATOM 1925 C CA . VAL A 1 251 ? -6.063 -4.886 5.881 1.00 92.81 251 VAL A CA 1
ATOM 1926 C C . VAL A 1 251 ? -6.687 -5.977 5.013 1.00 92.81 251 VAL A C 1
ATOM 1928 O O . VAL A 1 251 ? -6.604 -5.871 3.796 1.00 92.81 251 VAL A O 1
ATOM 1931 N N . ASP A 1 252 ? -7.325 -6.994 5.603 1.00 93.88 252 ASP A N 1
ATOM 1932 C CA . ASP A 1 252 ? -8.005 -8.036 4.824 1.00 93.88 252 ASP A CA 1
ATOM 1933 C C . ASP A 1 252 ? -9.209 -7.444 4.062 1.00 93.88 252 ASP A C 1
ATOM 1935 O O . ASP A 1 252 ? -9.405 -7.782 2.898 1.00 93.88 252 ASP A O 1
ATOM 1939 N N . GLU A 1 253 ? -9.958 -6.509 4.662 1.00 93.06 253 GLU A N 1
ATOM 1940 C CA . GLU A 1 253 ? -11.054 -5.788 3.981 1.00 93.06 253 GLU A CA 1
ATOM 1941 C C . GLU A 1 253 ? -10.535 -4.951 2.805 1.00 93.06 253 GLU A C 1
ATOM 1943 O O . GLU A 1 253 ? -11.070 -5.017 1.699 1.00 93.06 253 GLU A O 1
ATOM 1948 N N . LEU A 1 254 ? -9.437 -4.219 3.018 1.00 92.12 254 LEU A N 1
ATOM 1949 C CA . LEU A 1 254 ? -8.784 -3.430 1.972 1.00 92.12 254 LEU A CA 1
ATOM 1950 C C . LEU A 1 254 ? -8.249 -4.303 0.836 1.00 92.12 254 LEU A C 1
ATOM 1952 O O . LEU A 1 254 ? -8.294 -3.913 -0.330 1.00 92.12 254 LEU A O 1
ATOM 1956 N N . VAL A 1 255 ? -7.690 -5.466 1.176 1.00 92.44 255 VAL A N 1
ATOM 1957 C CA . VAL A 1 255 ? -7.248 -6.421 0.169 1.00 92.44 255 VAL A CA 1
ATOM 1958 C C . VAL A 1 255 ? -8.455 -6.901 -0.610 1.00 92.44 255 VAL A C 1
ATOM 1960 O O . VAL A 1 255 ? -8.342 -6.977 -1.820 1.00 92.44 255 VAL A O 1
ATOM 1963 N N . ASP A 1 256 ? -9.597 -7.198 0.003 1.00 93.50 256 ASP A N 1
ATOM 1964 C CA . ASP A 1 256 ? -10.772 -7.690 -0.720 1.00 93.50 256 ASP A CA 1
ATOM 1965 C C . ASP A 1 256 ? -11.409 -6.656 -1.664 1.00 93.50 256 ASP A C 1
ATOM 1967 O O . ASP A 1 256 ? -11.875 -7.058 -2.734 1.00 93.50 256 ASP A O 1
ATOM 1971 N N . ASP A 1 257 ? -11.298 -5.355 -1.380 1.00 92.25 257 ASP A N 1
ATOM 1972 C CA . ASP A 1 257 ? -11.792 -4.286 -2.258 1.00 92.25 257 ASP A CA 1
ATOM 1973 C C . ASP A 1 257 ? -11.151 -4.301 -3.667 1.00 92.25 257 ASP A C 1
ATOM 1975 O O . ASP A 1 257 ? -9.932 -4.205 -3.873 1.00 92.25 257 ASP A O 1
ATOM 1979 N N . ALA A 1 258 ? -12.008 -4.404 -4.684 1.00 90.88 258 ALA A N 1
ATOM 1980 C CA . ALA A 1 258 ? -11.609 -4.450 -6.082 1.00 90.88 258 ALA A CA 1
ATOM 1981 C C . ALA A 1 258 ? -11.018 -3.119 -6.572 1.00 90.88 258 ALA A C 1
ATOM 1983 O O . ALA A 1 258 ? -10.127 -3.130 -7.431 1.00 90.88 258 ALA A O 1
ATOM 1984 N N . GLU A 1 259 ? -11.488 -1.979 -6.059 1.00 89.00 259 GLU A N 1
ATOM 1985 C CA . GLU A 1 259 ? -11.014 -0.663 -6.494 1.00 89.00 259 GLU A CA 1
ATOM 1986 C C . GLU A 1 259 ? -9.603 -0.382 -5.969 1.00 89.00 259 GLU A C 1
ATOM 1988 O O . GLU A 1 259 ? -8.700 -0.079 -6.766 1.00 89.00 259 GLU A O 1
ATOM 1993 N N . ALA A 1 260 ? -9.380 -0.593 -4.667 1.00 89.50 260 ALA A N 1
ATOM 1994 C CA . ALA A 1 260 ? -8.065 -0.485 -4.041 1.00 89.50 260 ALA A CA 1
ATOM 1995 C C . ALA A 1 260 ? -7.026 -1.394 -4.722 1.00 89.50 260 ALA A C 1
ATOM 1997 O O . ALA A 1 260 ? -5.947 -0.928 -5.109 1.00 89.50 260 ALA A O 1
ATOM 1998 N N . LYS A 1 261 ? -7.367 -2.668 -4.978 1.00 92.31 261 LYS A N 1
ATOM 1999 C CA . LYS A 1 261 ? -6.507 -3.623 -5.709 1.00 92.31 261 LYS A CA 1
ATOM 2000 C C . LYS A 1 261 ? -6.099 -3.107 -7.091 1.00 92.31 261 LYS A C 1
ATOM 2002 O O . LYS A 1 261 ? -4.924 -3.183 -7.466 1.00 92.31 261 LYS A O 1
ATOM 2007 N N . ARG A 1 262 ? -7.055 -2.598 -7.877 1.00 93.38 262 ARG A N 1
ATOM 2008 C CA . ARG A 1 262 ? -6.803 -2.100 -9.242 1.00 93.38 262 ARG A CA 1
ATOM 2009 C C . ARG A 1 262 ? -5.877 -0.889 -9.225 1.00 93.38 262 ARG A C 1
ATOM 2011 O O . ARG A 1 262 ? -4.919 -0.850 -10.003 1.00 93.38 262 ARG A O 1
ATOM 2018 N N . TYR A 1 263 ? -6.137 0.070 -8.338 1.00 92.69 263 TYR A N 1
ATOM 2019 C CA . TYR A 1 263 ? -5.308 1.265 -8.204 1.00 92.69 263 TYR A CA 1
ATOM 2020 C C . TYR A 1 263 ? -3.891 0.917 -7.743 1.00 92.69 263 TYR A C 1
ATOM 2022 O O . TYR A 1 263 ? -2.924 1.301 -8.407 1.00 92.69 263 TYR A O 1
ATOM 2030 N N . ALA A 1 264 ? -3.765 0.118 -6.679 1.00 94.06 264 ALA A N 1
ATOM 2031 C CA . ALA A 1 264 ? -2.481 -0.316 -6.143 1.00 94.06 264 ALA A CA 1
ATOM 2032 C C . ALA A 1 264 ? -1.656 -1.066 -7.196 1.00 94.06 264 ALA A C 1
ATOM 2034 O O . ALA A 1 264 ? -0.488 -0.742 -7.399 1.00 94.06 264 ALA A O 1
ATOM 2035 N N . LYS A 1 265 ? -2.262 -2.001 -7.943 1.00 95.19 265 LYS A N 1
ATOM 2036 C CA . LYS A 1 265 ? -1.578 -2.728 -9.025 1.00 95.19 265 LYS A CA 1
ATOM 2037 C C . LYS A 1 265 ? -1.111 -1.787 -10.134 1.00 95.19 265 LYS A C 1
ATOM 2039 O O . LYS A 1 265 ? 0.042 -1.866 -10.555 1.00 95.19 265 LYS A O 1
ATOM 2044 N N . LYS A 1 266 ? -1.981 -0.882 -10.594 1.00 95.88 266 LYS A N 1
ATOM 2045 C CA . LYS A 1 266 ? -1.645 0.096 -11.639 1.00 95.88 266 LYS A CA 1
ATOM 2046 C C . LYS A 1 266 ? -0.480 0.985 -11.203 1.00 95.88 266 LYS A C 1
ATOM 2048 O O . LYS A 1 266 ? 0.498 1.109 -11.936 1.00 95.88 266 LYS A O 1
ATOM 2053 N N . LYS A 1 267 ? -0.557 1.560 -10.000 1.00 95.69 267 LYS A N 1
ATOM 2054 C CA . LYS A 1 267 ? 0.483 2.446 -9.467 1.00 95.69 267 LYS A CA 1
ATOM 2055 C C . LYS A 1 267 ? 1.775 1.717 -9.136 1.00 95.69 267 LYS A C 1
ATOM 2057 O O . LYS A 1 267 ? 2.846 2.261 -9.383 1.00 95.69 267 LYS A O 1
ATOM 2062 N N . PHE A 1 268 ? 1.698 0.481 -8.657 1.00 96.44 268 PHE A N 1
ATOM 2063 C CA . PHE A 1 268 ? 2.873 -0.353 -8.445 1.00 96.44 268 PHE A CA 1
ATOM 2064 C C . PHE A 1 268 ? 3.621 -0.589 -9.757 1.00 96.44 268 PHE A C 1
ATOM 2066 O O . PHE A 1 268 ? 4.819 -0.340 -9.816 1.00 96.44 268 PHE A O 1
ATOM 2073 N N . ILE A 1 269 ? 2.926 -0.995 -10.824 1.00 97.69 269 ILE A N 1
ATOM 2074 C CA . ILE A 1 269 ? 3.548 -1.224 -12.137 1.00 97.69 269 ILE A CA 1
ATOM 2075 C C . ILE A 1 269 ? 4.154 0.072 -12.686 1.00 97.69 269 ILE A C 1
ATOM 2077 O O . ILE A 1 269 ? 5.286 0.060 -13.162 1.00 97.69 269 ILE A O 1
ATOM 2081 N N . GLU A 1 270 ? 3.449 1.197 -12.569 1.00 96.56 270 GLU A N 1
ATOM 2082 C CA . GLU A 1 270 ? 3.963 2.513 -12.962 1.00 96.56 270 GLU A CA 1
ATOM 2083 C C . GLU A 1 270 ? 5.272 2.840 -12.218 1.00 96.56 270 GLU A C 1
ATOM 2085 O O . GLU A 1 270 ? 6.294 3.113 -12.848 1.00 96.56 270 GLU A O 1
ATOM 2090 N N . LEU A 1 271 ? 5.300 2.703 -10.889 1.00 94.31 271 LEU A N 1
ATOM 2091 C CA . LEU A 1 271 ? 6.492 2.963 -10.072 1.00 94.31 271 LEU A CA 1
ATOM 2092 C C . LEU A 1 271 ? 7.633 1.977 -10.350 1.00 94.31 271 LEU A C 1
ATOM 2094 O O . LEU A 1 271 ? 8.794 2.387 -10.411 1.00 94.31 271 LEU A O 1
ATOM 2098 N N . GLN A 1 272 ? 7.321 0.696 -10.552 1.00 93.25 272 GLN A N 1
ATOM 2099 C CA . GLN A 1 272 ? 8.311 -0.312 -10.928 1.00 93.25 272 GLN A CA 1
ATOM 2100 C C . GLN A 1 272 ? 8.883 -0.040 -12.317 1.00 93.25 272 GLN A C 1
ATOM 2102 O O . GLN A 1 272 ? 10.083 -0.198 -12.508 1.00 93.25 272 GLN A O 1
ATOM 2107 N N . SER A 1 273 ? 8.078 0.436 -13.269 1.00 92.25 273 SER A N 1
ATOM 2108 C CA . SER A 1 273 ? 8.565 0.814 -14.599 1.00 92.25 273 SER A CA 1
ATOM 2109 C C . SER A 1 273 ? 9.512 2.017 -14.527 1.00 92.25 273 SER A C 1
ATOM 2111 O O . SER A 1 273 ? 10.613 1.967 -15.072 1.00 92.25 273 SER A O 1
ATOM 2113 N N . VAL A 1 274 ? 9.159 3.052 -13.755 1.00 92.38 274 VAL A N 1
ATOM 2114 C CA . VAL A 1 274 ? 9.995 4.246 -13.552 1.00 92.38 274 VAL A CA 1
ATOM 2115 C C . VAL A 1 274 ? 11.295 3.895 -12.824 1.00 92.38 274 VAL A C 1
ATOM 2117 O O . VAL A 1 274 ? 12.365 4.392 -13.184 1.00 92.38 274 VAL A O 1
ATOM 2120 N N . ARG A 1 275 ? 11.238 3.019 -11.811 1.00 89.38 275 ARG A N 1
ATOM 2121 C CA . ARG A 1 275 ? 12.431 2.553 -11.090 1.00 89.38 275 ARG A CA 1
ATOM 2122 C C . ARG A 1 275 ? 13.281 1.616 -11.949 1.00 89.38 275 ARG A C 1
ATOM 2124 O O . ARG A 1 275 ? 14.504 1.742 -11.941 1.00 89.38 275 ARG A O 1
ATOM 2131 N N . GLY A 1 276 ? 12.650 0.718 -12.698 1.00 88.00 276 GLY A N 1
ATOM 2132 C CA . GLY A 1 276 ? 13.290 -0.237 -13.601 1.00 88.00 276 GLY A CA 1
ATOM 2133 C C . GLY A 1 276 ? 14.011 0.450 -14.758 1.00 88.00 276 GLY A C 1
ATOM 2134 O O . GLY A 1 276 ? 15.159 0.113 -15.041 1.00 88.00 276 GLY A O 1
ATOM 2135 N N . ALA A 1 277 ? 13.408 1.493 -15.334 1.00 82.75 277 ALA A N 1
ATOM 2136 C CA . ALA A 1 277 ? 14.006 2.337 -16.372 1.00 82.75 277 ALA A CA 1
ATOM 2137 C C . ALA A 1 277 ? 15.257 3.105 -15.907 1.00 82.75 277 ALA A C 1
ATOM 2139 O O . ALA A 1 277 ? 16.024 3.588 -16.733 1.00 82.75 277 ALA A O 1
ATOM 2140 N N . LYS A 1 278 ? 15.490 3.210 -14.594 1.00 80.06 278 LYS A N 1
ATOM 2141 C CA . LYS A 1 278 ? 16.709 3.786 -13.997 1.00 80.06 278 LYS A CA 1
ATOM 2142 C C . LYS A 1 278 ? 17.604 2.727 -13.342 1.00 80.06 278 LYS A C 1
ATOM 2144 O O . LYS A 1 278 ? 18.604 3.061 -12.713 1.00 80.06 278 LYS A O 1
ATOM 2149 N N . GLY A 1 279 ? 17.226 1.453 -13.433 1.00 85.38 279 GLY A N 1
ATOM 2150 C CA . GLY A 1 279 ? 17.885 0.344 -12.756 1.00 85.38 279 GLY A CA 1
ATOM 2151 C C . GLY A 1 279 ? 19.027 -0.271 -13.565 1.00 85.38 279 GLY A C 1
ATOM 2152 O O . GLY A 1 279 ? 19.230 0.023 -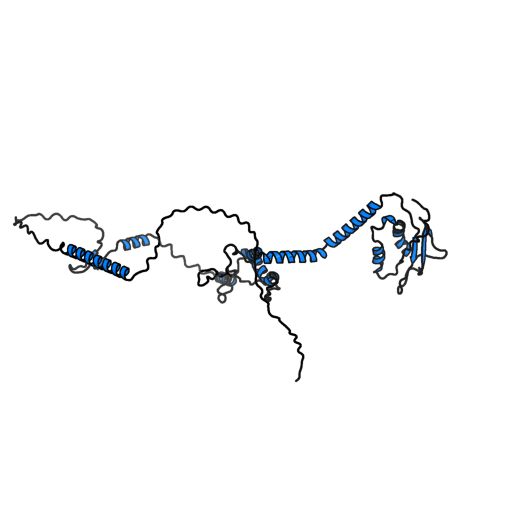14.743 1.00 85.38 279 GLY A O 1
ATOM 2153 N N . ARG A 1 280 ? 19.745 -1.205 -12.931 1.00 74.69 280 ARG A N 1
ATOM 2154 C CA . ARG A 1 280 ? 20.908 -1.917 -13.502 1.00 74.69 280 ARG A CA 1
ATOM 2155 C C . ARG A 1 280 ? 20.602 -2.690 -14.794 1.00 74.69 280 ARG A C 1
ATOM 2157 O O . ARG A 1 280 ? 21.504 -2.889 -15.603 1.00 74.69 280 ARG A O 1
ATOM 2164 N N . GLY A 1 281 ? 19.348 -3.098 -15.007 1.00 76.81 281 GLY A N 1
ATOM 2165 C CA . GLY A 1 281 ? 18.921 -3.817 -16.213 1.00 76.81 281 GLY A CA 1
ATOM 2166 C C . GLY A 1 281 ? 19.046 -3.000 -17.504 1.00 76.81 281 GLY A C 1
ATOM 2167 O O . GLY A 1 281 ? 19.237 -3.574 -18.570 1.00 76.81 281 GLY A O 1
ATOM 2168 N N . THR A 1 282 ? 19.027 -1.668 -17.418 1.00 82.06 282 THR A N 1
ATOM 2169 C CA . THR A 1 282 ? 19.121 -0.768 -18.583 1.00 82.06 282 THR A CA 1
ATOM 2170 C C . THR A 1 282 ? 20.479 -0.858 -19.280 1.00 82.06 282 THR A C 1
ATOM 2172 O O . THR A 1 282 ? 20.553 -0.999 -20.499 1.00 82.06 282 THR A O 1
ATOM 2175 N N . LEU A 1 283 ? 21.567 -0.854 -18.505 1.00 81.19 283 LEU A N 1
ATOM 2176 C CA . LEU A 1 283 ? 22.929 -0.984 -19.019 1.00 81.19 283 LEU A CA 1
ATOM 2177 C C . LEU A 1 283 ? 23.173 -2.380 -19.602 1.00 81.19 283 LEU A C 1
ATOM 2179 O O . LEU A 1 283 ? 23.808 -2.504 -20.648 1.00 81.19 283 LEU A O 1
ATOM 2183 N N . ALA A 1 284 ? 22.636 -3.421 -18.960 1.00 85.00 284 ALA A N 1
ATOM 2184 C CA . ALA A 1 284 ? 22.696 -4.783 -19.482 1.00 85.00 284 ALA A CA 1
ATOM 2185 C C . ALA A 1 284 ? 21.942 -4.910 -20.817 1.00 85.00 284 ALA A C 1
ATOM 2187 O O . ALA A 1 284 ? 22.498 -5.441 -21.775 1.00 85.00 284 ALA A O 1
ATOM 2188 N N . ALA A 1 285 ? 20.735 -4.343 -20.920 1.00 85.06 285 ALA A N 1
ATOM 2189 C CA . ALA A 1 285 ? 19.958 -4.317 -22.158 1.00 85.06 285 ALA A CA 1
ATOM 2190 C C . ALA A 1 285 ? 20.673 -3.539 -23.275 1.00 85.06 285 ALA A C 1
ATOM 2192 O O . ALA A 1 285 ? 20.753 -4.025 -24.400 1.00 85.06 285 ALA A O 1
ATOM 2193 N N . LYS A 1 286 ? 21.278 -2.379 -22.968 1.00 84.38 286 LYS A N 1
ATOM 2194 C CA . LYS A 1 286 ? 22.073 -1.606 -23.940 1.00 84.38 286 LYS A CA 1
ATOM 2195 C C . LYS A 1 286 ? 23.279 -2.401 -24.449 1.00 84.38 286 LYS A C 1
ATOM 2197 O O . LYS A 1 286 ? 23.549 -2.404 -25.647 1.00 84.38 286 LYS A O 1
ATOM 2202 N N . LYS A 1 287 ? 23.991 -3.104 -23.560 1.00 84.12 287 LYS A N 1
ATOM 2203 C CA . LYS A 1 287 ? 25.114 -3.977 -23.941 1.00 84.12 287 LYS A CA 1
ATOM 2204 C C . LYS A 1 287 ? 24.657 -5.173 -24.778 1.00 84.12 287 LYS A C 1
ATOM 2206 O O . LYS A 1 287 ? 25.302 -5.486 -25.772 1.00 84.12 287 LYS A O 1
ATOM 2211 N N . ALA A 1 288 ? 23.540 -5.804 -24.420 1.00 87.25 288 ALA A N 1
ATOM 2212 C CA . ALA A 1 288 ? 22.969 -6.909 -25.187 1.00 87.25 288 ALA A CA 1
ATOM 2213 C C . ALA A 1 288 ? 22.537 -6.462 -26.594 1.00 87.25 288 ALA A C 1
ATOM 2215 O O . ALA A 1 288 ? 22.863 -7.135 -27.567 1.00 87.25 288 ALA A O 1
ATOM 2216 N N . ALA A 1 289 ? 21.895 -5.295 -26.714 1.00 84.25 289 ALA A N 1
ATOM 2217 C CA . ALA A 1 289 ? 21.523 -4.711 -28.001 1.00 84.25 289 ALA A CA 1
ATOM 2218 C C . ALA A 1 289 ? 22.752 -4.387 -28.869 1.00 84.25 289 ALA A C 1
ATOM 2220 O O . ALA A 1 289 ? 22.748 -4.689 -30.060 1.00 84.25 289 ALA A O 1
ATOM 2221 N N . ARG A 1 290 ? 23.831 -3.851 -28.275 1.00 80.81 290 ARG A N 1
ATOM 2222 C CA . ARG A 1 290 ? 25.115 -3.641 -28.973 1.00 80.81 290 ARG A CA 1
ATOM 2223 C C . ARG A 1 290 ? 25.718 -4.957 -29.469 1.00 80.81 290 ARG A C 1
ATOM 2225 O O . ARG A 1 290 ? 26.075 -5.057 -30.636 1.00 80.81 290 ARG A O 1
ATOM 2232 N N . LYS A 1 291 ? 25.761 -5.988 -28.619 1.00 79.25 291 LYS A N 1
ATOM 2233 C CA . LYS A 1 291 ? 26.274 -7.315 -28.998 1.00 79.25 291 LYS A CA 1
ATOM 2234 C C . LYS A 1 291 ? 25.451 -7.951 -30.124 1.00 79.25 291 LYS A C 1
ATOM 2236 O O . LYS A 1 291 ? 26.023 -8.548 -31.027 1.00 79.25 291 LYS A O 1
ATOM 2241 N N . ALA A 1 292 ? 24.126 -7.812 -30.088 1.00 79.62 292 ALA A N 1
ATOM 2242 C CA . ALA A 1 292 ? 23.247 -8.328 -31.135 1.00 79.62 292 ALA A CA 1
ATOM 2243 C C . ALA A 1 292 ? 23.414 -7.574 -32.464 1.00 79.62 292 ALA A C 1
ATOM 2245 O O . ALA A 1 292 ? 23.448 -8.212 -33.513 1.00 79.62 292 ALA A O 1
ATOM 2246 N N . LYS A 1 293 ? 23.568 -6.240 -32.424 1.00 75.94 293 LYS A N 1
ATOM 2247 C CA . LYS A 1 293 ? 23.901 -5.430 -33.607 1.00 75.94 293 LYS A CA 1
ATOM 2248 C C . LYS A 1 293 ? 25.206 -5.924 -34.240 1.00 75.94 293 LYS A C 1
ATOM 2250 O O . LYS A 1 293 ? 25.205 -6.279 -35.412 1.00 75.94 293 LYS A O 1
ATOM 2255 N N . CYS A 1 294 ? 26.246 -6.059 -33.420 1.00 70.94 294 CYS A N 1
ATOM 2256 C CA . CYS A 1 294 ? 27.553 -6.559 -33.829 1.00 70.94 294 CYS A CA 1
ATOM 2257 C C . CYS A 1 294 ? 27.491 -7.933 -34.499 1.00 70.94 294 CYS A C 1
ATOM 2259 O O . CYS A 1 294 ? 28.019 -8.135 -35.585 1.00 70.94 294 CYS A O 1
ATOM 2261 N N . ALA A 1 295 ? 26.802 -8.882 -33.859 1.00 71.75 295 ALA A N 1
ATOM 2262 C CA . ALA A 1 295 ? 26.677 -10.241 -34.369 1.00 71.75 295 ALA A CA 1
ATOM 2263 C C . ALA A 1 295 ? 25.906 -10.289 -35.697 1.00 71.75 295 ALA A C 1
ATOM 2265 O O . ALA A 1 295 ? 26.233 -11.094 -36.564 1.00 71.75 295 ALA A O 1
ATOM 2266 N N . ARG A 1 296 ? 24.895 -9.425 -35.871 1.00 70.00 296 ARG A N 1
ATOM 2267 C CA . ARG A 1 296 ? 24.134 -9.323 -37.121 1.00 70.00 296 ARG A CA 1
ATOM 2268 C C . ARG A 1 296 ? 24.979 -8.752 -38.260 1.00 70.00 296 ARG A C 1
ATOM 2270 O O . ARG A 1 296 ? 24.907 -9.280 -39.360 1.00 70.00 296 ARG A O 1
ATOM 2277 N N . GLU A 1 297 ? 25.765 -7.712 -37.991 1.00 64.25 297 GLU A N 1
ATOM 2278 C CA . GLU A 1 297 ? 26.669 -7.098 -38.977 1.00 64.25 297 GLU A CA 1
ATOM 2279 C C . GLU A 1 297 ? 27.830 -8.038 -39.348 1.00 64.25 297 GLU A C 1
ATOM 2281 O O . GLU A 1 297 ? 28.142 -8.194 -40.526 1.00 64.25 297 GLU A O 1
ATOM 2286 N N . MET A 1 298 ? 28.384 -8.780 -38.381 1.00 61.59 298 MET A N 1
ATOM 2287 C CA . MET A 1 298 ? 29.372 -9.830 -38.666 1.00 61.59 298 MET A CA 1
ATOM 2288 C C . MET A 1 298 ? 28.789 -10.982 -39.493 1.00 61.59 298 MET A C 1
ATOM 2290 O O . MET A 1 298 ? 29.470 -11.509 -40.366 1.00 61.59 298 MET A O 1
ATOM 2294 N N . ALA A 1 299 ? 27.530 -11.373 -39.268 1.00 64.56 299 ALA A N 1
ATOM 2295 C CA . ALA A 1 299 ? 26.892 -12.420 -40.066 1.00 64.56 299 ALA A CA 1
ATOM 2296 C C . ALA A 1 299 ? 26.743 -12.014 -41.544 1.00 64.56 299 ALA A C 1
ATOM 2298 O O . ALA A 1 299 ? 26.904 -12.855 -42.427 1.00 64.56 299 ALA A O 1
ATOM 2299 N N . THR A 1 300 ? 26.495 -10.730 -41.825 1.00 60.09 300 THR A N 1
ATOM 2300 C CA . THR A 1 300 ? 26.413 -10.206 -43.199 1.00 60.09 300 THR A CA 1
ATOM 2301 C C . THR A 1 300 ? 27.768 -10.068 -43.900 1.00 60.09 300 THR A C 1
ATOM 2303 O O . THR A 1 300 ? 27.786 -9.976 -45.122 1.00 60.09 300 THR A O 1
ATOM 2306 N N . ALA A 1 301 ? 28.885 -10.113 -43.166 1.00 58.97 301 ALA A N 1
ATOM 2307 C CA . ALA A 1 301 ? 30.245 -9.995 -43.706 1.00 58.97 301 ALA A CA 1
ATOM 2308 C C . ALA A 1 301 ? 30.882 -11.343 -44.120 1.00 58.97 301 ALA A C 1
ATOM 2310 O O . ALA A 1 301 ? 32.010 -11.381 -44.596 1.00 58.97 301 ALA A O 1
ATOM 2311 N N . THR A 1 302 ? 30.178 -12.471 -43.975 1.00 51.22 302 THR A N 1
ATOM 2312 C CA . THR A 1 302 ? 30.710 -13.828 -44.245 1.00 51.22 302 THR A CA 1
ATOM 2313 C C . THR A 1 302 ? 30.791 -14.203 -45.740 1.00 51.22 302 THR A C 1
ATOM 2315 O O . THR A 1 302 ? 30.602 -15.361 -46.108 1.00 51.22 302 THR A O 1
ATOM 2318 N N . GLY A 1 303 ? 31.064 -13.230 -46.618 1.00 57.06 303 GLY A N 1
ATOM 2319 C CA . GLY A 1 303 ? 31.140 -13.413 -48.074 1.00 57.06 303 GLY A CA 1
ATOM 2320 C C . GLY A 1 303 ? 32.540 -13.668 -48.650 1.00 57.06 303 GLY A C 1
ATOM 2321 O O . GLY A 1 303 ? 32.644 -14.290 -49.705 1.00 57.06 303 GLY A O 1
ATOM 2322 N N . SER A 1 304 ? 33.616 -13.247 -47.981 1.00 55.94 304 SER A N 1
ATOM 2323 C CA . SER A 1 304 ? 34.998 -13.441 -48.452 1.00 55.94 304 SER A CA 1
ATOM 2324 C C . SER A 1 304 ? 35.996 -13.135 -47.333 1.00 55.94 304 SER A C 1
ATOM 2326 O O . SER A 1 304 ? 35.946 -12.057 -46.756 1.00 55.94 304 SER A O 1
ATOM 2328 N N . ASP A 1 305 ? 36.912 -14.060 -47.038 1.00 60.28 305 ASP A N 1
ATOM 2329 C CA . ASP A 1 305 ? 37.935 -13.971 -45.969 1.00 60.28 305 ASP A CA 1
ATOM 2330 C C . ASP A 1 305 ? 39.106 -13.017 -46.321 1.00 60.28 305 ASP A C 1
ATOM 2332 O O . ASP A 1 305 ? 40.225 -13.166 -45.842 1.00 60.28 305 ASP A O 1
ATOM 2336 N N . SER A 1 306 ? 38.857 -12.055 -47.213 1.00 65.00 306 SER A N 1
ATOM 2337 C CA . SER A 1 306 ? 39.812 -11.069 -47.723 1.00 65.00 306 SER A CA 1
ATOM 2338 C C . SER A 1 306 ? 39.282 -9.672 -47.428 1.00 65.00 306 SER A C 1
ATOM 2340 O O . SER A 1 306 ? 38.124 -9.391 -47.736 1.00 65.00 306 SER A O 1
ATOM 2342 N N . PHE A 1 307 ? 40.115 -8.793 -46.879 1.00 66.12 307 PHE A N 1
ATOM 2343 C CA . PHE A 1 307 ? 39.742 -7.414 -46.563 1.00 66.12 307 PHE A CA 1
ATOM 2344 C C . PHE A 1 307 ? 40.666 -6.430 -47.284 1.00 66.12 307 PHE A C 1
ATOM 2346 O O . PHE A 1 307 ? 41.874 -6.644 -47.384 1.00 66.12 307 PHE A O 1
ATOM 2353 N N . GLU A 1 308 ? 40.104 -5.332 -47.784 1.00 71.38 308 GLU A N 1
ATOM 2354 C CA . GLU A 1 308 ? 40.880 -4.265 -48.420 1.00 71.38 308 GLU A CA 1
ATOM 2355 C C . GLU A 1 308 ? 41.462 -3.321 -47.357 1.00 71.38 308 GLU A C 1
ATOM 2357 O O . GLU A 1 308 ? 40.755 -2.885 -46.441 1.00 71.38 308 GLU A O 1
ATOM 2362 N N . LEU A 1 309 ? 42.759 -3.011 -47.468 1.00 78.81 309 LEU A N 1
ATOM 2363 C CA . LEU A 1 309 ? 43.401 -1.978 -46.654 1.00 78.81 309 LEU A CA 1
ATOM 2364 C C . LEU A 1 309 ? 43.244 -0.619 -47.327 1.00 78.81 309 LEU A C 1
ATOM 2366 O O . LEU A 1 309 ? 43.571 -0.451 -48.499 1.00 78.81 309 LEU A O 1
ATOM 2370 N N . TYR A 1 310 ? 42.812 0.365 -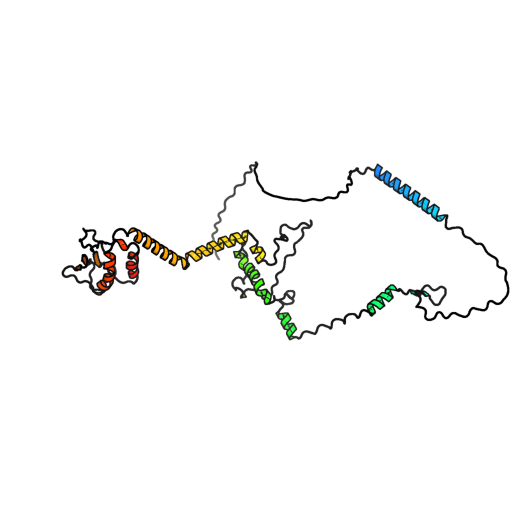46.546 1.00 79.94 310 TYR A N 1
ATOM 2371 C CA . TYR A 1 310 ? 42.757 1.757 -46.975 1.00 79.94 310 TYR A CA 1
ATOM 2372 C C . TYR A 1 310 ? 43.990 2.524 -46.499 1.00 79.94 310 TYR A C 1
ATOM 2374 O O . TYR A 1 310 ? 44.444 2.359 -45.361 1.00 79.94 310 TYR A O 1
ATOM 2382 N N . ASP A 1 311 ? 44.481 3.425 -47.347 1.00 84.06 311 ASP A N 1
ATOM 2383 C CA . ASP A 1 311 ? 45.544 4.350 -46.975 1.00 84.06 311 ASP A CA 1
ATOM 2384 C C . ASP A 1 311 ? 44.982 5.456 -46.069 1.00 84.06 311 ASP A C 1
ATOM 2386 O O . ASP A 1 311 ? 43.960 6.090 -46.360 1.00 84.06 311 ASP A O 1
ATOM 2390 N N . LEU A 1 312 ? 45.648 5.695 -44.938 1.00 85.50 312 LEU A N 1
ATOM 2391 C CA . LEU A 1 312 ? 45.186 6.642 -43.920 1.00 85.50 312 LEU A CA 1
ATOM 2392 C C . LEU A 1 312 ? 46.040 7.905 -43.914 1.00 85.50 312 LEU A C 1
ATOM 2394 O O . LEU A 1 312 ? 47.268 7.832 -43.924 1.00 85.50 312 LEU A O 1
ATOM 2398 N N . ARG A 1 313 ? 45.395 9.073 -43.800 1.00 84.88 313 ARG A N 1
ATOM 2399 C CA . ARG A 1 313 ? 46.064 10.344 -43.494 1.00 84.88 313 ARG A CA 1
ATOM 2400 C C . ARG A 1 313 ? 45.660 10.812 -42.100 1.00 84.88 313 ARG A C 1
ATOM 2402 O O . ARG A 1 313 ? 44.487 11.075 -41.831 1.00 84.88 313 ARG A O 1
ATOM 2409 N N . VAL A 1 314 ? 46.641 10.916 -41.208 1.00 84.25 314 VAL A N 1
ATOM 2410 C CA . VAL A 1 314 ? 46.435 11.351 -39.822 1.00 84.25 314 VAL A CA 1
ATOM 2411 C C . VAL A 1 314 ? 47.025 12.735 -39.644 1.00 84.25 314 VAL A C 1
ATOM 2413 O O . VAL A 1 314 ? 48.202 12.942 -39.931 1.00 84.25 314 VAL A O 1
ATOM 2416 N N . GLU A 1 315 ? 46.215 13.670 -39.157 1.00 84.25 315 GLU A N 1
ATOM 2417 C CA . GLU A 1 315 ? 46.578 15.082 -39.048 1.00 84.25 315 GLU A CA 1
ATOM 2418 C C . GLU A 1 315 ? 46.490 15.576 -37.603 1.00 84.25 315 GLU A C 1
ATOM 2420 O O . GLU A 1 315 ? 45.627 15.167 -36.822 1.00 84.25 315 GLU A O 1
ATOM 2425 N N . VAL A 1 316 ? 47.376 16.501 -37.239 1.00 82.25 316 VAL A N 1
ATOM 2426 C CA . VAL A 1 316 ? 47.300 17.214 -35.965 1.00 82.25 316 VAL A CA 1
ATOM 2427 C C . VAL A 1 316 ? 46.371 18.416 -36.113 1.00 82.25 316 VAL A C 1
ATOM 2429 O O . VAL A 1 316 ? 46.724 19.417 -36.735 1.00 82.25 316 VAL A O 1
ATOM 2432 N N . ILE A 1 317 ? 45.194 18.350 -35.495 1.00 78.69 317 ILE A N 1
ATOM 2433 C CA . ILE A 1 317 ? 44.287 19.497 -35.359 1.00 78.69 317 ILE A CA 1
ATOM 2434 C C . ILE A 1 317 ? 44.427 20.107 -33.966 1.00 78.69 317 ILE A C 1
ATOM 2436 O O . ILE A 1 317 ? 44.375 19.396 -32.965 1.00 78.69 317 ILE A O 1
ATOM 2440 N N . CYS A 1 318 ? 44.557 21.433 -33.912 1.00 71.25 318 CYS A N 1
ATOM 2441 C CA . CYS A 1 318 ? 44.477 22.198 -32.672 1.00 71.25 318 CYS A CA 1
ATOM 2442 C C . CYS A 1 318 ? 43.130 22.934 -32.604 1.00 71.25 318 CYS A C 1
ATOM 2444 O O . CYS A 1 318 ? 42.866 23.760 -33.484 1.00 71.25 318 CYS A O 1
ATOM 2446 N N . PRO A 1 319 ? 42.269 22.662 -31.610 1.00 73.06 319 PRO A N 1
ATOM 2447 C CA . PRO A 1 319 ? 41.081 23.474 -31.386 1.00 73.06 319 PRO A CA 1
ATOM 2448 C C . PRO A 1 319 ? 41.471 24.901 -30.941 1.00 73.06 319 PRO A C 1
ATOM 2450 O O . PRO A 1 319 ? 42.491 25.092 -30.274 1.00 73.06 319 PRO A O 1
ATOM 2453 N N . PRO A 1 320 ? 40.686 25.930 -31.309 1.00 69.88 320 PRO A N 1
ATOM 2454 C CA . PRO A 1 320 ? 41.015 27.316 -30.989 1.00 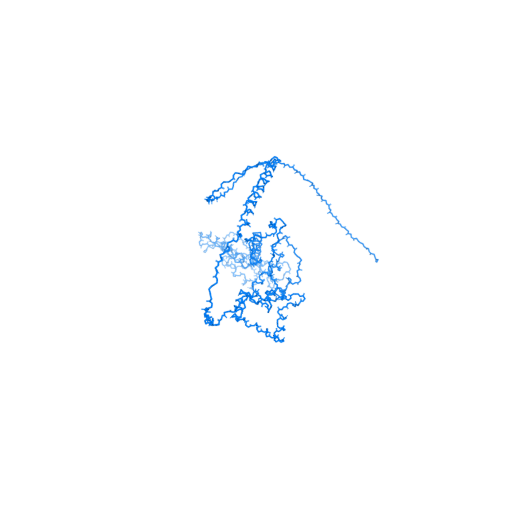69.88 320 PRO A CA 1
ATOM 2455 C C . PRO A 1 320 ? 41.006 27.546 -29.469 1.00 69.88 320 PRO A C 1
ATOM 2457 O O . PRO A 1 320 ? 39.974 27.381 -28.825 1.00 69.88 320 PRO A O 1
ATOM 2460 N N . GLY A 1 321 ? 42.150 27.955 -28.910 1.00 69.50 321 GLY A N 1
ATOM 2461 C CA . GLY A 1 321 ? 42.301 28.299 -27.488 1.00 69.50 321 GLY A CA 1
ATOM 2462 C C . GLY A 1 321 ? 43.152 27.332 -26.655 1.00 69.50 321 GLY A C 1
ATOM 2463 O O . GLY A 1 321 ? 43.416 27.630 -25.493 1.00 69.50 321 GLY A O 1
ATOM 2464 N N . GLU A 1 322 ? 43.622 26.221 -27.228 1.00 68.31 322 GLU A N 1
ATOM 2465 C CA . GLU A 1 322 ? 44.478 25.249 -26.535 1.00 68.31 322 GLU A CA 1
ATOM 2466 C C . GLU A 1 322 ? 45.928 25.278 -27.044 1.00 68.31 322 GLU A C 1
ATOM 2468 O O . GLU A 1 322 ? 46.203 25.586 -28.205 1.00 68.31 322 GLU A O 1
ATOM 2473 N N . THR A 1 323 ? 46.881 24.954 -26.165 1.00 61.66 323 THR A N 1
ATOM 2474 C CA . THR A 1 323 ? 48.305 24.850 -26.505 1.00 61.66 323 THR A CA 1
ATOM 2475 C C . THR A 1 323 ? 48.713 23.392 -26.701 1.00 61.66 323 THR A C 1
ATOM 2477 O O . THR A 1 323 ? 48.496 22.534 -25.845 1.00 61.66 323 THR A O 1
ATOM 2480 N N . ILE A 1 324 ? 49.348 23.098 -27.838 1.00 68.62 324 ILE A N 1
ATOM 2481 C CA . ILE A 1 324 ? 49.949 21.787 -28.098 1.00 68.62 324 ILE A CA 1
ATOM 2482 C C . ILE A 1 324 ? 51.254 21.705 -27.293 1.00 68.62 324 ILE A C 1
ATOM 2484 O O . ILE A 1 324 ? 52.173 22.492 -27.505 1.00 68.62 324 ILE A O 1
ATOM 2488 N N . MET A 1 325 ? 51.331 20.767 -26.345 1.00 61.94 325 MET A N 1
ATOM 2489 C CA . MET A 1 325 ? 52.515 20.609 -25.482 1.00 61.94 325 MET A CA 1
ATOM 2490 C C . MET A 1 325 ? 53.649 19.824 -26.151 1.00 61.94 325 MET A C 1
ATOM 2492 O O . MET A 1 325 ? 54.813 19.970 -25.784 1.00 61.94 325 MET A O 1
ATOM 2496 N N . CYS A 1 326 ? 53.323 18.975 -27.126 1.00 63.69 326 CYS A N 1
ATOM 2497 C CA . CYS A 1 326 ? 54.326 18.364 -27.986 1.00 63.69 326 CYS A CA 1
ATOM 2498 C C . CYS A 1 326 ? 54.705 19.367 -29.084 1.00 63.69 326 CYS A C 1
ATOM 2500 O O . CYS A 1 326 ? 53.849 20.106 -29.546 1.00 63.69 326 CYS A O 1
ATOM 2502 N N . GLY A 1 327 ? 55.964 19.428 -29.520 1.00 68.06 327 GLY A N 1
ATOM 2503 C CA . GLY A 1 327 ? 56.417 20.391 -30.544 1.00 68.06 327 GLY A CA 1
ATOM 2504 C C . GLY A 1 327 ? 55.805 20.220 -31.949 1.00 68.06 327 GLY A C 1
ATOM 2505 O O . GLY A 1 327 ? 56.407 20.671 -32.918 1.00 68.06 327 GLY A O 1
ATOM 2506 N N . ALA A 1 328 ? 54.660 19.542 -32.064 1.00 72.94 328 ALA A N 1
ATOM 2507 C CA . ALA A 1 328 ? 53.877 19.381 -33.277 1.00 72.94 328 ALA A CA 1
ATOM 2508 C C . ALA A 1 328 ? 53.132 20.677 -33.619 1.00 72.94 328 ALA A C 1
ATOM 2510 O O . ALA A 1 328 ? 52.614 21.377 -32.744 1.00 72.94 328 ALA A O 1
ATOM 2511 N N . LYS A 1 329 ? 53.056 20.981 -34.910 1.00 76.00 329 LYS A N 1
ATOM 2512 C CA . LYS A 1 329 ? 52.334 22.133 -35.443 1.00 76.00 329 LYS A CA 1
ATOM 2513 C C . LYS A 1 329 ? 50.955 21.697 -35.946 1.00 76.00 329 LYS A C 1
ATOM 2515 O O . LYS A 1 329 ? 50.808 20.581 -36.447 1.00 76.00 329 LYS A O 1
ATOM 2520 N N . PRO A 1 330 ? 49.930 22.563 -35.850 1.00 75.88 330 PRO A N 1
ATOM 2521 C CA . PRO A 1 330 ? 48.650 22.307 -36.500 1.00 75.88 330 PRO A CA 1
ATOM 2522 C C . PRO A 1 330 ? 48.861 22.066 -38.003 1.00 75.88 330 PRO A C 1
ATOM 2524 O O . PRO A 1 330 ? 49.486 22.887 -38.672 1.00 75.88 330 PRO A O 1
ATOM 2527 N N . GLY A 1 331 ? 48.355 20.946 -38.523 1.00 76.25 331 GLY A N 1
ATOM 2528 C CA . GLY A 1 331 ? 48.529 20.527 -39.919 1.00 76.25 331 GLY A CA 1
ATOM 2529 C C . GLY A 1 331 ? 49.704 19.577 -40.186 1.00 76.25 331 GLY A C 1
ATOM 2530 O O . GLY A 1 331 ? 49.800 19.048 -41.299 1.00 76.25 331 GLY A O 1
ATOM 2531 N N . ASP A 1 332 ? 50.558 19.301 -39.192 1.00 83.75 332 ASP A N 1
ATOM 2532 C CA . ASP A 1 332 ? 51.514 18.194 -39.286 1.00 83.75 332 ASP A CA 1
ATOM 2533 C C . ASP A 1 332 ? 50.739 16.887 -39.492 1.00 83.75 332 ASP A C 1
ATOM 2535 O O . ASP A 1 332 ? 49.730 16.625 -38.832 1.00 83.75 332 ASP A O 1
ATOM 2539 N N . HIS A 1 333 ? 51.194 16.069 -40.432 1.00 86.31 333 HIS A N 1
ATOM 2540 C CA . HIS A 1 333 ? 50.529 14.825 -40.791 1.00 86.31 333 HIS A CA 1
ATOM 2541 C C . HIS A 1 333 ? 51.507 13.723 -41.178 1.00 86.31 333 HIS A C 1
ATOM 2543 O O . HIS A 1 333 ? 52.637 13.985 -41.588 1.00 86.31 333 HIS A O 1
ATOM 2549 N N . PHE A 1 334 ? 51.055 12.482 -41.081 1.00 88.31 334 PHE A N 1
ATOM 2550 C CA . PHE A 1 334 ? 51.735 11.342 -41.680 1.00 88.31 334 PHE A CA 1
ATOM 2551 C C . PHE A 1 334 ? 50.718 10.509 -42.456 1.00 88.31 334 PHE A C 1
ATOM 2553 O O . PHE A 1 334 ? 49.519 10.526 -42.151 1.00 88.31 334 PHE A O 1
ATOM 2560 N N . THR A 1 335 ? 51.196 9.827 -43.490 1.00 88.50 335 THR A N 1
ATOM 2561 C CA . THR A 1 335 ? 50.385 8.908 -44.287 1.00 88.50 335 THR A CA 1
ATOM 2562 C C . THR A 1 335 ? 50.789 7.476 -43.985 1.00 88.50 335 THR A C 1
ATOM 2564 O O . THR A 1 335 ? 51.946 7.193 -43.669 1.00 88.50 335 THR A O 1
ATOM 2567 N N . ILE A 1 336 ? 49.817 6.576 -44.038 1.00 87.88 336 ILE A N 1
ATOM 2568 C CA . ILE A 1 336 ? 50.030 5.137 -43.934 1.00 87.88 336 ILE A CA 1
ATOM 2569 C C . ILE A 1 336 ? 49.579 4.553 -45.256 1.00 87.88 336 ILE A C 1
ATOM 2571 O O . ILE A 1 336 ? 48.404 4.670 -45.596 1.00 87.88 336 ILE A O 1
ATOM 2575 N N . GLU A 1 337 ? 50.528 3.973 -45.978 1.00 84.69 337 GLU A N 1
ATOM 2576 C CA . GLU A 1 337 ? 50.305 3.311 -47.258 1.00 84.69 337 GLU A CA 1
ATOM 2577 C C . GLU A 1 337 ? 50.567 1.817 -47.064 1.00 84.69 337 GLU A C 1
ATOM 2579 O O . GLU A 1 337 ? 51.714 1.412 -46.837 1.00 84.69 337 GLU A O 1
ATOM 2584 N N . GLY A 1 338 ? 49.512 0.999 -47.069 1.00 81.69 338 GLY A N 1
ATOM 2585 C CA . GLY A 1 338 ? 49.606 -0.407 -46.655 1.00 81.69 338 GLY A CA 1
ATOM 2586 C C . GLY A 1 338 ? 50.183 -0.556 -45.235 1.00 81.69 338 GLY A C 1
ATOM 2587 O O . GLY A 1 338 ? 49.555 -0.145 -44.263 1.00 81.69 338 GLY A O 1
ATOM 2588 N N . GLU A 1 339 ? 51.389 -1.117 -45.099 1.00 80.56 339 GLU A N 1
ATOM 2589 C CA . GLU A 1 339 ? 52.106 -1.264 -43.813 1.00 80.56 339 GLU A CA 1
ATOM 2590 C C . GLU A 1 339 ? 53.058 -0.084 -43.507 1.00 80.56 339 GLU A C 1
ATOM 2592 O O . GLU A 1 339 ? 53.555 0.065 -42.389 1.00 80.56 339 GLU A O 1
ATOM 2597 N N . MET A 1 340 ? 53.337 0.780 -44.489 1.00 84.56 340 MET A N 1
ATOM 2598 C CA . MET A 1 340 ? 54.423 1.754 -44.396 1.00 84.56 340 MET A CA 1
ATOM 2599 C C . MET A 1 340 ? 53.943 3.123 -43.907 1.00 84.56 340 MET A C 1
ATOM 2601 O O . MET A 1 340 ? 53.143 3.792 -44.559 1.00 84.56 340 MET A O 1
ATOM 2605 N N . LEU A 1 341 ? 54.514 3.589 -42.793 1.00 87.69 341 LEU A N 1
ATOM 2606 C CA . LEU A 1 341 ? 54.333 4.955 -42.301 1.00 87.69 341 LEU A CA 1
ATOM 2607 C C . LEU A 1 341 ? 55.296 5.907 -43.024 1.00 87.69 341 LEU A C 1
ATOM 2609 O O . LEU A 1 341 ? 56.516 5.775 -42.909 1.00 87.69 341 LEU A O 1
ATOM 2613 N N . ARG A 1 342 ? 54.757 6.906 -43.731 1.00 85.94 342 ARG A N 1
ATOM 2614 C CA . ARG A 1 342 ? 55.526 7.953 -44.418 1.00 85.94 342 ARG A CA 1
ATOM 2615 C C . ARG A 1 342 ? 55.318 9.318 -43.768 1.00 85.94 342 ARG A C 1
ATOM 2617 O O . ARG A 1 342 ? 54.196 9.767 -43.536 1.00 85.94 342 ARG A O 1
ATOM 2624 N N . LEU A 1 343 ? 56.430 10.005 -43.522 1.00 88.50 343 LEU A N 1
ATOM 2625 C CA . LEU A 1 343 ? 56.469 11.388 -43.047 1.00 88.50 343 LEU A CA 1
ATOM 2626 C C . LEU A 1 343 ? 56.908 12.313 -44.195 1.00 88.50 343 LEU A C 1
ATOM 2628 O O . LEU A 1 343 ? 57.839 11.960 -44.928 1.00 88.50 343 LEU A O 1
ATOM 2632 N N . PRO A 1 344 ? 56.291 13.495 -44.357 1.00 86.81 344 PRO A N 1
ATOM 2633 C CA . PRO A 1 344 ? 56.774 14.516 -45.283 1.00 86.81 344 PRO A CA 1
ATOM 2634 C C . PRO A 1 344 ? 58.207 14.960 -44.943 1.00 86.81 344 PRO A C 1
ATOM 2636 O O . PRO A 1 344 ? 58.603 15.011 -43.777 1.00 86.81 344 PRO A O 1
ATOM 2639 N N . GLN A 1 345 ? 59.006 15.288 -45.962 1.00 82.50 345 GLN A N 1
ATOM 2640 C CA . GLN A 1 345 ? 60.417 15.643 -45.766 1.00 82.50 345 GLN A CA 1
ATOM 2641 C C . GLN A 1 345 ? 60.563 16.908 -44.906 1.00 82.50 345 GLN A C 1
ATOM 2643 O O . GLN A 1 345 ? 59.944 17.933 -45.182 1.00 82.50 345 GLN A O 1
ATOM 2648 N N . GLY A 1 346 ? 61.398 16.837 -43.864 1.00 82.69 346 GLY A N 1
ATOM 2649 C CA . GLY A 1 346 ? 61.632 17.947 -42.931 1.00 82.69 346 GLY A CA 1
ATOM 2650 C C . GLY A 1 346 ? 60.556 18.124 -41.853 1.00 82.69 346 GLY A C 1
ATOM 2651 O O . GLY A 1 346 ? 60.646 19.065 -41.064 1.00 82.69 346 GLY A O 1
ATOM 2652 N N . GLN A 1 347 ? 59.564 17.231 -41.789 1.00 83.56 347 GLN A N 1
ATOM 2653 C CA . GLN A 1 347 ? 58.504 17.262 -40.788 1.00 83.56 347 GLN A CA 1
ATOM 2654 C C . GLN A 1 347 ? 58.771 16.242 -39.672 1.00 83.56 347 GLN A C 1
ATOM 2656 O O . GLN A 1 347 ? 59.030 15.067 -39.928 1.00 83.56 347 GLN A O 1
ATOM 2661 N N . GLY A 1 348 ? 58.697 16.692 -38.419 1.00 79.25 348 GLY A N 1
ATOM 2662 C CA . GLY A 1 348 ? 58.766 15.826 -37.243 1.00 79.25 348 GLY A CA 1
ATOM 2663 C C . GLY A 1 348 ? 57.370 15.511 -36.717 1.00 79.25 348 GLY A C 1
ATOM 2664 O O . GLY A 1 348 ? 56.483 16.355 -36.771 1.00 79.25 348 GLY A O 1
ATOM 2665 N N . PHE A 1 349 ? 57.179 14.312 -36.174 1.00 83.56 349 PHE A N 1
ATOM 2666 C CA . PHE A 1 349 ? 55.972 13.968 -35.427 1.00 83.56 349 PHE A CA 1
ATOM 2667 C C . PHE A 1 349 ? 56.352 13.553 -34.011 1.00 83.56 349 PHE A C 1
ATOM 2669 O O . PHE A 1 349 ? 57.402 12.951 -33.782 1.00 83.56 349 PHE A O 1
ATOM 2676 N N . SER A 1 350 ? 55.514 13.904 -33.037 1.00 83.12 350 SER A N 1
ATOM 2677 C CA . SER A 1 350 ? 55.817 13.609 -31.641 1.00 83.12 350 SER A CA 1
ATOM 2678 C C . SER A 1 350 ? 55.723 12.104 -31.379 1.00 83.12 350 SER A C 1
ATOM 2680 O O . SER A 1 350 ? 54.707 11.475 -31.673 1.00 83.12 350 SER A O 1
ATOM 2682 N N . ILE A 1 351 ? 56.774 11.523 -30.793 1.00 83.19 351 ILE A N 1
ATOM 2683 C CA . ILE A 1 351 ? 56.823 10.085 -30.488 1.00 83.19 351 ILE A CA 1
ATOM 2684 C C . ILE A 1 351 ? 55.716 9.659 -29.513 1.00 83.19 351 ILE A C 1
ATOM 2686 O O . ILE A 1 351 ? 55.162 8.572 -29.639 1.00 83.19 351 ILE A O 1
ATOM 2690 N N . TYR A 1 352 ? 55.337 10.536 -28.580 1.00 82.44 352 TYR A N 1
ATOM 2691 C CA . TYR A 1 352 ? 54.270 10.278 -27.610 1.00 82.44 352 TYR A CA 1
ATOM 2692 C C . TYR A 1 352 ? 52.883 10.304 -28.259 1.00 82.44 352 TYR A C 1
ATOM 2694 O O . TYR A 1 352 ? 52.028 9.490 -27.920 1.00 82.44 352 TYR A O 1
ATOM 2702 N N . SER A 1 353 ? 52.674 11.199 -29.229 1.00 81.25 353 SER A N 1
ATOM 2703 C CA . SER A 1 353 ? 51.457 11.216 -30.046 1.00 81.25 353 SER A CA 1
ATOM 2704 C C . SER A 1 353 ? 51.393 9.987 -30.951 1.00 81.25 353 SER A C 1
ATOM 2706 O O . SER A 1 353 ? 50.335 9.388 -31.097 1.00 81.25 353 SER A O 1
ATOM 2708 N N . LEU A 1 354 ? 52.530 9.572 -31.514 1.00 82.38 354 LEU A N 1
ATOM 2709 C CA . LEU A 1 354 ? 52.620 8.391 -32.367 1.00 82.38 354 LEU A CA 1
ATOM 2710 C C . LEU A 1 354 ? 52.325 7.110 -31.573 1.00 82.38 354 LEU A C 1
ATOM 2712 O O . LEU A 1 354 ? 51.490 6.316 -31.991 1.00 82.38 354 LEU A O 1
ATOM 2716 N N . GLY A 1 355 ? 52.911 6.954 -30.382 1.00 82.75 355 GLY A N 1
ATOM 2717 C CA . GLY A 1 355 ? 52.647 5.816 -29.496 1.00 82.75 355 GLY A CA 1
ATOM 2718 C C . GLY A 1 355 ? 51.187 5.700 -29.044 1.00 82.75 355 GLY A C 1
ATOM 2719 O O . GLY A 1 355 ? 50.713 4.592 -28.812 1.00 82.75 355 GLY A O 1
ATOM 2720 N N . ALA A 1 356 ? 50.459 6.818 -28.965 1.00 81.69 356 ALA A N 1
ATOM 2721 C CA . ALA A 1 356 ? 49.032 6.815 -28.648 1.00 81.69 356 ALA A CA 1
ATOM 2722 C C . ALA A 1 356 ? 48.154 6.386 -29.837 1.00 81.69 356 ALA A C 1
ATOM 2724 O O . ALA A 1 356 ? 47.123 5.749 -29.638 1.00 81.69 356 ALA A O 1
ATOM 2725 N N . VAL A 1 357 ? 48.548 6.733 -31.066 1.00 82.06 357 VAL A N 1
ATOM 2726 C CA . VAL A 1 357 ? 47.729 6.503 -32.266 1.00 82.06 357 VAL A CA 1
ATOM 2727 C C . VAL A 1 357 ? 48.024 5.150 -32.922 1.00 82.06 357 VAL A C 1
ATOM 2729 O O . VAL A 1 357 ? 47.091 4.509 -33.398 1.00 82.06 357 VAL A O 1
ATOM 2732 N N . LEU A 1 358 ? 49.279 4.676 -32.909 1.00 84.06 358 LEU A N 1
ATOM 2733 C CA . LEU A 1 358 ? 49.707 3.426 -33.562 1.00 84.06 358 LEU A CA 1
ATOM 2734 C C . LEU A 1 358 ? 48.800 2.207 -33.304 1.00 84.06 358 LEU A C 1
ATOM 2736 O O . LEU A 1 358 ? 48.451 1.541 -34.280 1.00 84.06 358 LEU A O 1
ATOM 2740 N N . PRO A 1 359 ? 48.373 1.904 -32.059 1.00 84.12 359 PRO A N 1
ATOM 2741 C CA . PRO A 1 359 ? 47.550 0.721 -31.791 1.00 84.12 359 PRO A CA 1
ATOM 2742 C C . PRO A 1 359 ? 46.192 0.728 -32.510 1.00 84.12 359 PRO A C 1
ATOM 2744 O O . PRO A 1 359 ? 45.568 -0.318 -32.655 1.00 84.12 359 PRO A O 1
ATOM 2747 N N . LEU A 1 360 ? 45.727 1.901 -32.947 1.00 79.62 360 LEU A N 1
ATOM 2748 C CA . LEU A 1 360 ? 44.384 2.122 -33.487 1.00 79.62 360 LEU A CA 1
ATOM 2749 C C . LEU A 1 360 ? 44.382 2.167 -35.027 1.00 79.62 360 LEU A C 1
ATOM 2751 O O . LEU A 1 360 ? 43.331 2.031 -35.652 1.00 79.62 360 LEU A O 1
ATOM 2755 N N . LEU A 1 361 ? 45.554 2.321 -35.654 1.00 81.75 361 LEU A N 1
ATOM 2756 C CA . LEU A 1 361 ? 45.689 2.490 -37.106 1.00 81.75 361 LEU A CA 1
ATOM 2757 C C . LEU A 1 361 ? 45.355 1.207 -37.865 1.00 81.75 361 LEU A C 1
ATOM 2759 O O . LEU A 1 361 ? 44.567 1.249 -38.804 1.00 81.75 361 LEU A O 1
ATOM 2763 N N . ALA A 1 362 ? 45.865 0.064 -37.400 1.00 79.81 362 ALA A N 1
ATOM 2764 C CA . ALA A 1 362 ? 45.603 -1.234 -38.022 1.00 79.81 362 ALA A CA 1
ATOM 2765 C C . ALA A 1 362 ? 44.108 -1.604 -38.018 1.00 79.81 362 ALA A C 1
ATOM 2767 O O . ALA A 1 362 ? 43.630 -2.273 -38.932 1.00 79.81 362 ALA A O 1
ATOM 2768 N N . ALA A 1 363 ? 43.359 -1.159 -37.002 1.00 75.19 363 ALA A N 1
ATOM 2769 C CA . ALA A 1 363 ? 41.910 -1.333 -36.957 1.00 75.19 363 ALA A CA 1
ATOM 2770 C C . ALA A 1 363 ? 41.207 -0.415 -37.970 1.00 75.19 363 ALA A C 1
ATOM 2772 O O . ALA A 1 363 ? 40.321 -0.864 -38.688 1.00 75.19 363 ALA A O 1
ATOM 2773 N N . LYS A 1 364 ? 41.635 0.850 -38.085 1.00 76.50 364 LYS A N 1
ATOM 2774 C CA . LYS A 1 364 ? 41.008 1.835 -38.983 1.00 76.50 364 LYS A CA 1
ATOM 2775 C C . LYS A 1 364 ? 41.285 1.585 -40.473 1.00 76.50 364 LYS A C 1
ATOM 2777 O O . LYS A 1 364 ? 40.494 2.023 -41.301 1.00 76.50 364 LYS A O 1
ATOM 2782 N N . GLN A 1 365 ? 42.362 0.876 -40.822 1.00 79.56 365 GLN A N 1
ATOM 2783 C CA . GLN A 1 365 ? 42.638 0.458 -42.205 1.00 79.56 365 GLN A CA 1
ATOM 2784 C C . GLN A 1 365 ? 41.653 -0.599 -42.727 1.00 79.56 365 GLN A C 1
ATOM 2786 O O . GLN A 1 365 ? 41.545 -0.760 -43.938 1.00 79.56 365 GLN A O 1
ATOM 2791 N N . ARG A 1 366 ? 40.930 -1.299 -41.838 1.00 74.25 366 ARG A N 1
ATOM 2792 C CA . ARG A 1 366 ? 39.993 -2.385 -42.165 1.00 74.25 366 ARG A CA 1
ATOM 2793 C C . ARG A 1 366 ? 38.548 -1.889 -42.032 1.00 74.25 366 ARG A C 1
ATOM 2795 O O . ARG A 1 366 ? 37.945 -2.017 -40.972 1.00 74.25 366 ARG A O 1
ATOM 2802 N N . VAL A 1 367 ? 38.002 -1.299 -43.097 1.00 60.38 367 VAL A N 1
ATOM 2803 C CA . VAL A 1 367 ? 36.681 -0.627 -43.092 1.00 60.38 367 VAL A CA 1
ATOM 2804 C C . VAL A 1 367 ? 35.519 -1.553 -42.706 1.00 60.38 367 VAL A C 1
ATOM 2806 O O . VAL A 1 367 ? 34.608 -1.124 -42.006 1.00 60.38 367 VAL A O 1
ATOM 2809 N N . GLU A 1 368 ? 35.542 -2.822 -43.112 1.00 53.12 368 GLU A N 1
ATOM 2810 C CA . GLU A 1 368 ? 34.331 -3.661 -43.091 1.00 53.12 368 GLU A CA 1
ATOM 2811 C C . GLU A 1 368 ? 33.998 -4.320 -41.740 1.00 53.12 368 GLU A C 1
ATOM 2813 O O . GLU A 1 368 ? 32.880 -4.788 -41.546 1.00 53.12 368 GLU A O 1
ATOM 2818 N N . ILE A 1 369 ? 34.921 -4.348 -40.771 1.00 51.94 369 ILE A N 1
ATOM 2819 C CA . ILE A 1 369 ? 34.712 -5.064 -39.492 1.00 51.94 369 ILE A CA 1
ATOM 2820 C C . ILE A 1 369 ? 34.321 -4.106 -38.344 1.00 51.94 369 ILE A C 1
ATOM 2822 O O . ILE A 1 369 ? 33.868 -4.541 -37.282 1.00 51.94 369 ILE A O 1
ATOM 2826 N N . THR A 1 370 ? 34.439 -2.788 -38.540 1.00 50.28 370 THR A N 1
ATOM 2827 C CA . THR A 1 370 ? 34.386 -1.801 -37.444 1.00 50.28 370 THR A CA 1
ATOM 2828 C C . THR A 1 370 ? 33.025 -1.148 -37.158 1.00 50.28 370 THR A C 1
ATOM 2830 O O . THR A 1 370 ? 32.920 -0.439 -36.165 1.00 50.28 370 THR A O 1
ATOM 2833 N N . ASP A 1 371 ? 31.953 -1.417 -37.912 1.00 49.16 371 ASP A N 1
ATOM 2834 C CA . ASP A 1 371 ? 30.620 -0.799 -37.671 1.00 49.16 371 ASP A CA 1
ATOM 2835 C C . ASP A 1 371 ? 29.928 -1.247 -36.360 1.00 49.16 371 ASP A C 1
ATOM 2837 O O . ASP A 1 371 ? 28.956 -0.640 -35.871 1.00 49.16 371 ASP A O 1
ATOM 2841 N N . CYS A 1 372 ? 30.461 -2.311 -35.761 1.00 49.97 372 CYS A N 1
ATOM 2842 C CA . CYS A 1 372 ? 30.004 -2.878 -34.503 1.00 49.97 372 CYS A CA 1
ATOM 2843 C C . CYS A 1 372 ? 30.496 -2.098 -33.272 1.00 49.97 372 CYS A C 1
ATOM 2845 O O . CYS A 1 372 ? 29.768 -1.978 -32.275 1.00 49.97 372 CYS A O 1
ATOM 2847 N N . GLU A 1 373 ? 31.722 -1.582 -33.317 1.00 52.94 373 GLU A N 1
ATOM 2848 C CA . GLU A 1 373 ? 32.323 -0.859 -32.207 1.00 52.94 373 GLU A CA 1
ATOM 2849 C C . GLU A 1 373 ? 32.366 0.632 -32.564 1.00 52.94 373 GLU A C 1
ATOM 2851 O O . GLU A 1 373 ? 33.120 1.074 -33.421 1.00 52.94 373 GLU A O 1
ATOM 2856 N N . ASP A 1 374 ? 31.527 1.425 -31.900 1.00 47.38 374 ASP A N 1
ATOM 2857 C CA . ASP A 1 374 ? 31.398 2.878 -32.087 1.00 47.38 374 ASP A CA 1
ATOM 2858 C C . ASP A 1 374 ? 32.627 3.613 -31.497 1.00 47.38 374 ASP A C 1
ATOM 2860 O O . ASP A 1 374 ? 32.547 4.260 -30.452 1.00 47.38 374 ASP A O 1
ATOM 2864 N N . TRP A 1 375 ? 33.801 3.445 -32.121 1.00 54.31 375 TRP A N 1
ATOM 2865 C CA . TRP A 1 375 ? 35.089 4.019 -31.683 1.00 54.31 375 TRP A CA 1
ATOM 2866 C C . TRP A 1 375 ? 35.149 5.540 -31.864 1.00 54.31 375 TRP A C 1
ATOM 2868 O O . TRP A 1 375 ? 35.973 6.202 -31.227 1.00 54.31 375 TRP A O 1
ATOM 2878 N N . ASP A 1 376 ? 34.252 6.112 -32.673 1.00 44.72 376 ASP A N 1
ATOM 2879 C CA . ASP A 1 376 ? 34.122 7.562 -32.835 1.00 44.72 376 ASP A CA 1
ATOM 2880 C C . ASP A 1 376 ? 33.746 8.248 -31.504 1.00 44.72 376 ASP A C 1
ATOM 2882 O O . ASP A 1 376 ? 34.123 9.397 -31.283 1.00 44.72 376 ASP A O 1
ATOM 2886 N N . GLN A 1 377 ? 33.087 7.550 -30.563 1.00 44.97 377 GLN A N 1
ATOM 2887 C CA . GLN A 1 377 ? 32.824 8.069 -29.210 1.00 44.97 377 GLN A CA 1
ATOM 2888 C C . GLN A 1 377 ? 34.002 7.908 -28.242 1.00 44.97 377 GLN A C 1
ATOM 2890 O O . GLN A 1 377 ? 34.201 8.793 -27.410 1.00 44.97 377 GLN A O 1
ATOM 2895 N N . ASP A 1 378 ? 34.799 6.839 -28.335 1.00 40.72 378 ASP A N 1
ATOM 2896 C CA . ASP A 1 378 ? 35.921 6.608 -27.408 1.00 40.72 378 ASP A CA 1
ATOM 2897 C C . ASP A 1 378 ? 37.116 7.532 -27.707 1.00 40.72 378 ASP A C 1
ATOM 2899 O O . ASP A 1 378 ? 37.762 8.023 -26.777 1.00 40.72 378 ASP A O 1
ATOM 2903 N N . PHE A 1 379 ? 37.341 7.895 -28.978 1.00 44.88 379 PHE A N 1
ATOM 2904 C CA . PHE A 1 379 ? 38.285 8.963 -29.344 1.00 44.88 379 PHE A CA 1
ATOM 2905 C C . PHE A 1 379 ? 37.821 10.352 -28.867 1.00 44.88 379 PHE A C 1
ATOM 2907 O O . PHE A 1 379 ? 38.650 11.197 -28.523 1.00 44.88 379 PHE A O 1
ATOM 2914 N N . GLN A 1 380 ? 36.504 10.585 -28.806 1.00 40.69 380 GLN A N 1
ATOM 2915 C CA . GLN A 1 380 ? 35.912 11.823 -28.288 1.00 40.69 380 GLN A CA 1
ATOM 2916 C C . GLN A 1 380 ? 35.979 11.886 -26.747 1.00 40.69 380 GLN A C 1
ATOM 2918 O O . GLN A 1 380 ? 36.303 12.933 -26.188 1.00 40.69 380 GLN A O 1
ATOM 2923 N N . ALA A 1 381 ? 35.716 10.768 -26.057 1.00 36.56 381 ALA A N 1
ATOM 2924 C CA . ALA A 1 381 ? 35.621 10.678 -24.595 1.00 36.56 381 ALA A CA 1
ATOM 2925 C C . ALA A 1 381 ? 36.981 10.741 -23.881 1.00 36.56 381 ALA A C 1
ATOM 2927 O O . ALA A 1 381 ? 37.059 11.178 -22.733 1.00 36.56 381 ALA A O 1
ATOM 2928 N N . TRP A 1 382 ? 38.074 10.382 -24.560 1.00 36.31 382 TRP A N 1
ATOM 2929 C CA . TRP A 1 382 ? 39.429 10.625 -24.044 1.00 36.31 382 TRP A CA 1
ATOM 2930 C C . TRP A 1 382 ? 39.825 12.116 -24.059 1.00 36.31 382 TRP A C 1
ATOM 2932 O O . TRP A 1 382 ? 40.850 12.500 -23.494 1.00 36.31 382 TRP A O 1
ATOM 2942 N N . GLY A 1 383 ? 38.994 12.963 -24.681 1.00 41.09 383 GLY A N 1
ATOM 2943 C CA . GLY A 1 383 ? 39.198 14.395 -24.868 1.00 41.09 383 GLY A CA 1
ATOM 2944 C C . GLY A 1 383 ? 38.576 15.324 -23.820 1.00 41.09 383 GLY A C 1
ATOM 2945 O O . GLY A 1 383 ? 38.886 16.512 -23.858 1.00 41.09 383 GLY A O 1
ATOM 2946 N N . ASP A 1 384 ? 37.758 14.830 -22.884 1.00 36.06 384 ASP A N 1
ATOM 2947 C CA . ASP A 1 384 ? 37.130 15.672 -21.841 1.00 36.06 384 ASP A CA 1
ATOM 2948 C C . ASP A 1 384 ? 38.075 16.002 -20.666 1.00 36.06 384 ASP A C 1
ATOM 2950 O O . ASP A 1 384 ? 37.746 16.798 -19.788 1.00 36.06 384 ASP A O 1
ATOM 2954 N N . ASN A 1 385 ? 39.300 15.466 -20.677 1.00 38.56 385 ASN A N 1
ATOM 2955 C CA . ASN A 1 385 ? 40.369 15.821 -19.740 1.00 38.56 385 ASN A CA 1
ATOM 2956 C C . ASN A 1 385 ? 41.269 16.953 -20.280 1.00 38.56 385 ASN A C 1
ATOM 2958 O O . ASN A 1 385 ? 42.491 16.838 -20.215 1.00 38.56 385 ASN A O 1
ATOM 2962 N N . GLY A 1 386 ? 40.691 18.023 -20.839 1.00 39.22 386 GLY A N 1
ATOM 2963 C CA . GLY A 1 386 ? 41.354 19.323 -21.069 1.00 39.22 386 GLY A CA 1
ATOM 2964 C C . GLY A 1 386 ? 42.766 19.300 -21.681 1.00 39.22 386 GLY A C 1
ATOM 2965 O O . GLY A 1 386 ? 43.617 20.088 -21.268 1.00 39.22 386 GLY A O 1
ATOM 2966 N N . ARG A 1 387 ? 43.057 18.380 -22.610 1.00 43.44 387 ARG A N 1
ATOM 2967 C CA . ARG A 1 387 ? 44.372 18.255 -23.263 1.00 43.44 387 ARG A CA 1
ATOM 2968 C C . ARG A 1 387 ? 44.221 18.245 -24.781 1.00 43.44 387 ARG A C 1
ATOM 2970 O O . ARG A 1 387 ? 43.548 17.369 -25.335 1.00 43.44 387 ARG A O 1
ATOM 2977 N N . ALA A 1 388 ? 44.937 19.163 -25.432 1.00 41.72 388 ALA A N 1
ATOM 2978 C CA . ALA A 1 388 ? 45.103 19.208 -26.879 1.00 41.72 388 ALA A CA 1
ATOM 2979 C C . ALA A 1 388 ? 45.590 17.843 -27.382 1.00 41.72 388 ALA A C 1
ATOM 2981 O O . ALA A 1 388 ? 46.676 17.374 -27.035 1.00 41.72 388 ALA A O 1
ATOM 2982 N N . THR A 1 389 ? 44.752 17.179 -28.167 1.00 48.66 389 THR A N 1
ATOM 2983 C CA . THR A 1 389 ? 44.981 15.825 -28.675 1.00 48.66 389 THR A CA 1
ATOM 2984 C C . THR A 1 389 ? 44.822 15.832 -30.188 1.00 48.66 389 THR A C 1
ATOM 2986 O O . THR A 1 389 ? 43.981 16.545 -30.727 1.00 48.66 389 THR A O 1
ATOM 2989 N N . THR A 1 390 ? 45.664 15.056 -30.873 1.00 45.72 390 THR A N 1
ATOM 2990 C CA . THR A 1 390 ? 45.622 14.822 -32.322 1.00 45.72 390 THR A CA 1
ATOM 2991 C C . THR A 1 390 ? 44.229 14.351 -32.723 1.00 45.72 390 THR A C 1
ATOM 2993 O O . THR A 1 390 ? 43.814 13.262 -32.326 1.00 45.72 390 THR A O 1
ATOM 2996 N N . ARG A 1 391 ? 43.484 15.171 -33.465 1.00 51.28 391 ARG A N 1
ATOM 2997 C CA . ARG A 1 391 ? 42.117 14.846 -33.884 1.00 51.28 391 ARG A CA 1
ATOM 2998 C C . ARG A 1 391 ? 41.990 14.919 -35.399 1.00 51.28 391 ARG A C 1
ATOM 3000 O O . ARG A 1 391 ? 42.494 15.855 -36.001 1.00 51.28 391 ARG A O 1
ATOM 3007 N N . LYS A 1 392 ? 41.217 13.966 -35.934 1.00 47.91 392 LYS A N 1
ATOM 3008 C CA . LYS A 1 392 ? 40.854 13.700 -37.338 1.00 47.91 392 LYS A CA 1
ATOM 3009 C C . LYS A 1 392 ? 41.805 12.752 -38.079 1.00 47.91 392 LYS A C 1
ATOM 3011 O O . LYS A 1 392 ? 42.874 13.125 -38.550 1.00 47.91 392 LYS A O 1
ATOM 3016 N N . VAL A 1 393 ? 41.336 11.513 -38.218 1.00 49.84 393 VAL A N 1
ATOM 3017 C CA . VAL A 1 393 ? 41.812 10.563 -39.226 1.00 49.84 393 VAL A CA 1
ATOM 3018 C C . VAL A 1 393 ? 40.941 10.776 -40.461 1.00 49.84 393 VAL A C 1
ATOM 3020 O O . VAL A 1 393 ? 39.733 10.545 -40.409 1.00 49.84 393 VAL A O 1
ATOM 3023 N N . GLY A 1 394 ? 41.527 11.299 -41.535 1.00 45.38 394 GLY A N 1
ATOM 3024 C CA . GLY A 1 394 ? 40.862 11.435 -42.827 1.00 45.38 394 GLY A CA 1
ATOM 3025 C C . GLY A 1 394 ? 41.133 10.198 -43.674 1.00 45.38 394 GLY A C 1
ATOM 3026 O O . GLY A 1 394 ? 42.289 9.837 -43.887 1.00 45.38 394 GLY A O 1
ATOM 3027 N N . MET A 1 395 ? 40.077 9.544 -44.152 1.00 44.41 395 MET A N 1
ATOM 3028 C CA . MET A 1 395 ? 40.194 8.472 -45.142 1.00 44.41 395 MET A CA 1
ATOM 3029 C C . MET A 1 395 ? 40.247 9.127 -46.521 1.00 44.41 395 MET A C 1
ATOM 3031 O O . MET A 1 395 ? 39.315 9.837 -46.901 1.00 44.41 395 MET A O 1
ATOM 3035 N N . ASN A 1 396 ? 41.346 8.942 -47.251 1.00 44.06 396 ASN A N 1
ATOM 3036 C CA . ASN A 1 396 ? 41.412 9.368 -48.644 1.00 44.06 396 ASN A CA 1
ATOM 3037 C C . ASN A 1 396 ? 40.707 8.302 -49.486 1.00 44.06 396 ASN A C 1
ATOM 3039 O O . ASN A 1 396 ? 41.198 7.189 -49.607 1.00 44.06 396 ASN A O 1
ATOM 3043 N N . THR A 1 397 ? 39.575 8.643 -50.099 1.00 41.69 397 THR A N 1
ATOM 3044 C CA . THR A 1 397 ? 38.845 7.767 -51.036 1.00 41.69 397 THR A CA 1
ATOM 3045 C C . THR A 1 397 ? 39.473 7.743 -52.441 1.00 41.69 397 THR A C 1
ATOM 3047 O O . THR A 1 397 ? 38.799 7.455 -53.429 1.00 41.69 397 THR A O 1
ATOM 3050 N N . GLY A 1 398 ? 40.761 8.088 -52.546 1.00 41.12 398 GLY A N 1
ATOM 3051 C CA . GLY A 1 398 ? 41.544 7.935 -53.770 1.00 41.12 398 GLY A CA 1
ATOM 3052 C C . GLY A 1 398 ? 41.830 6.459 -54.032 1.00 41.12 398 GLY A C 1
ATOM 3053 O O . GLY A 1 398 ? 41.871 5.672 -53.094 1.00 41.12 398 GLY A O 1
ATOM 3054 N N . THR A 1 399 ? 41.981 6.101 -55.309 1.00 41.81 399 THR A N 1
ATOM 3055 C CA . THR A 1 399 ? 42.130 4.732 -55.827 1.00 41.81 399 THR A CA 1
ATOM 3056 C C . THR A 1 399 ? 42.934 3.829 -54.879 1.00 41.81 399 THR A C 1
ATOM 3058 O O . THR A 1 399 ? 44.063 4.200 -54.552 1.00 41.81 399 THR A O 1
ATOM 3061 N N . PRO A 1 400 ? 42.393 2.672 -54.444 1.00 48.12 400 PRO A N 1
ATOM 3062 C CA . PRO A 1 400 ? 43.054 1.814 -53.467 1.00 48.12 400 PRO A CA 1
ATOM 3063 C C . PRO A 1 400 ? 44.437 1.406 -53.978 1.00 48.12 400 PRO A C 1
ATOM 3065 O O . PRO A 1 400 ? 44.573 0.863 -55.080 1.00 48.12 400 PRO A O 1
ATOM 3068 N N . GLY A 1 401 ? 45.473 1.685 -53.186 1.00 49.25 401 GLY A N 1
ATOM 3069 C CA . GLY A 1 401 ? 46.781 1.077 -53.377 1.00 49.25 401 GLY A CA 1
ATOM 3070 C C . GLY A 1 401 ? 46.616 -0.427 -53.197 1.00 49.25 401 GLY A C 1
ATOM 3071 O O . GLY A 1 401 ? 46.333 -0.893 -52.100 1.00 49.25 401 GLY A O 1
ATOM 3072 N N . ALA A 1 402 ? 46.699 -1.185 -54.288 1.00 42.94 402 ALA A N 1
ATOM 3073 C CA . ALA A 1 402 ? 46.405 -2.612 -54.298 1.00 42.94 402 ALA A CA 1
ATOM 3074 C C . ALA A 1 402 ? 47.443 -3.410 -53.485 1.00 42.94 402 ALA A C 1
ATOM 3076 O O . ALA A 1 402 ? 48.423 -3.915 -54.029 1.00 42.94 402 ALA A O 1
ATOM 3077 N N . SER A 1 403 ? 47.218 -3.539 -52.180 1.00 53.06 403 SER A N 1
ATOM 3078 C CA . SER A 1 403 ? 47.823 -4.568 -51.336 1.00 53.06 403 SER A CA 1
ATOM 3079 C C . SER A 1 403 ? 46.708 -5.441 -50.767 1.00 53.06 403 SER A C 1
ATOM 3081 O O . SER A 1 403 ? 46.136 -5.144 -49.720 1.00 53.06 403 SER A O 1
ATOM 3083 N N . THR A 1 404 ? 46.361 -6.497 -51.499 1.00 45.84 404 THR A N 1
ATOM 3084 C CA . THR A 1 404 ? 45.457 -7.556 -51.037 1.00 45.84 404 THR A CA 1
ATOM 3085 C C . THR A 1 404 ? 46.230 -8.467 -50.087 1.00 45.84 404 THR A C 1
ATOM 3087 O O . THR A 1 404 ? 47.336 -8.886 -50.430 1.00 45.84 404 THR A O 1
ATOM 3090 N N . THR A 1 405 ? 45.677 -8.759 -48.907 1.00 43.97 405 THR A N 1
ATOM 3091 C CA . THR A 1 405 ? 46.232 -9.755 -47.972 1.00 43.97 405 THR A CA 1
ATOM 3092 C C . THR A 1 405 ? 45.179 -10.789 -47.634 1.00 43.97 405 THR A C 1
ATOM 3094 O O . THR A 1 405 ? 44.000 -10.382 -47.518 1.00 43.97 405 THR A O 1
#